Protein AF-A0A0S8EML8-F1 (afdb_monomer_lite)

Foldseek 3Di:
DPPVVVVVVVVVVVVVPPDVQLPQQAFLDDDLLQDLFLDDPQLQDLDDLPDPDLADDRVVNVVVVVVVVVVVVCVVVVHDDDDQADQADPDLNRHDPQLNVLLVCSSVVVLVVSLVSLVVVLPDDLVRHAQRSLRSSLSSNLLSCLLVLNLVSNLVSLQSCLVNYPRNLSSVLSVLLSVLSVPDPDHSVQCNPVVSSLVSSVVSLVVLVVLLQVLLVQLQVDQDPVSNVVSLRSNSSSLSNCCSSPVVVSVVCLQPRQQVSLQCLQVPHLVVLLVQLVVLLVVLQVCVVDDDDPVCLVVLQVSLLSNSQSLSSLSSSSNSSNSSVVSVSYPPDDSSVSNVSSSQSQADPVDSQWGAARADDDDDDDRPRCRIDGSVPHPDDRD

Sequence (383 aa):
MKRFQCVVAVLALLAGLPGIAAAQIDSHCLPPEMPMALFPSWVSTLPAVECREVSAPVLQDHIESRKVVVEDARATLGLPPLQEGTPDATRLSDMCKEPRQAIRLAESGKYAEAARAGEALLGLPRERYGDFTWDYLANATAWACIQTGNRTGAVQAHNAVTSRIQDTAVARYHGIAASTLHETTKSARQLKDYATYQGEIRKNIEDAVKNFTLNSALAQKARSAEARLRYLTAAYNNLRLVTAADPDTGKRLQRTTFREAADGLVGDIAPVLLDEAREARDRLVAVYPQMLPGRKFHQWNTDVRILWDKVQHVKRLCRMHDYLARVKLASPGNADARFREAHRLLFAPDDRNLVWQEMGHRPVHFKDYRRKVPYEQTLIRPM

Radius of gyration: 29.5 Å; chains: 1; bounding box: 103×56×73 Å

Structure (mmCIF, N/CA/C/O backbone):
data_AF-A0A0S8EML8-F1
#
_entry.id   AF-A0A0S8EML8-F1
#
loop_
_atom_site.group_PDB
_atom_site.id
_atom_site.type_symbol
_atom_site.label_atom_id
_atom_site.label_alt_id
_atom_site.label_comp_id
_atom_site.label_asym_id
_atom_site.label_entity_id
_atom_site.label_seq_id
_atom_site.pdbx_PDB_ins_code
_atom_site.Cartn_x
_atom_site.Cartn_y
_atom_site.Cartn_z
_atom_site.occupancy
_atom_site.B_iso_or_equiv
_atom_site.auth_seq_id
_atom_site.auth_comp_id
_atom_site.auth_asym_id
_atom_site.auth_atom_id
_atom_site.pdbx_PDB_model_num
ATOM 1 N N . MET A 1 1 ? -62.370 10.972 27.178 1.00 44.84 1 MET A N 1
ATOM 2 C CA . MET A 1 1 ? -61.529 10.143 26.278 1.00 44.84 1 MET A CA 1
ATOM 3 C C . MET A 1 1 ? -60.478 10.945 25.479 1.00 44.84 1 MET A C 1
ATOM 5 O O . MET A 1 1 ? -60.205 10.600 24.343 1.00 44.84 1 MET A O 1
ATOM 9 N N . LYS A 1 2 ? -59.829 11.983 26.043 1.00 42.81 2 LYS A N 1
ATOM 10 C CA . LYS A 1 2 ? -58.776 12.761 25.333 1.00 42.81 2 LYS A CA 1
ATOM 11 C C . LYS A 1 2 ? -57.413 12.819 26.049 1.00 42.81 2 LYS A C 1
ATOM 13 O O . LYS A 1 2 ? -56.491 13.439 25.546 1.00 42.81 2 LYS A O 1
ATOM 18 N N . ARG A 1 3 ? -57.258 12.160 27.207 1.00 43.00 3 ARG A N 1
ATOM 19 C CA . ARG A 1 3 ? -56.000 12.163 27.989 1.00 43.00 3 ARG A CA 1
ATOM 20 C C . ARG A 1 3 ? -55.129 10.910 27.814 1.00 43.00 3 ARG A C 1
ATOM 22 O O . ARG A 1 3 ? -53.966 10.942 28.184 1.00 43.00 3 ARG A O 1
ATOM 29 N N . PHE A 1 4 ? -55.650 9.849 27.193 1.00 38.75 4 PHE A N 1
ATOM 30 C CA . PHE A 1 4 ? -54.903 8.600 26.970 1.00 38.75 4 PHE A CA 1
ATOM 31 C C . PHE A 1 4 ? -54.169 8.531 25.620 1.00 38.75 4 PHE A C 1
ATOM 33 O O . PHE A 1 4 ? -53.268 7.717 25.466 1.00 38.75 4 PHE A O 1
ATOM 40 N N . GLN A 1 5 ? -54.480 9.411 24.661 1.00 41.94 5 GLN A N 1
ATOM 41 C CA . GLN A 1 5 ? -53.806 9.428 23.353 1.00 41.94 5 GLN A CA 1
ATOM 42 C C . GLN A 1 5 ? -52.476 10.206 23.357 1.00 41.94 5 GLN A C 1
ATOM 44 O O . GLN A 1 5 ? -51.592 9.886 22.569 1.00 41.94 5 GLN A O 1
ATOM 49 N N . CYS A 1 6 ? -52.271 11.152 24.284 1.00 39.47 6 CYS A N 1
ATOM 50 C CA . CYS A 1 6 ? -50.981 11.848 24.411 1.00 39.47 6 CYS A CA 1
ATOM 51 C C . CYS A 1 6 ? -49.879 10.976 25.030 1.00 39.47 6 CYS A C 1
ATOM 53 O O . CYS A 1 6 ? -48.718 11.146 24.683 1.00 39.47 6 CYS A O 1
ATOM 55 N N . VAL A 1 7 ? -50.213 10.020 25.904 1.00 45.50 7 VAL A N 1
ATOM 56 C CA . VAL A 1 7 ? -49.201 9.154 26.539 1.00 45.50 7 VAL A CA 1
ATOM 57 C C . VAL A 1 7 ? -48.705 8.075 25.569 1.00 45.50 7 VAL A C 1
ATOM 59 O O . VAL A 1 7 ? -47.517 7.771 25.540 1.00 45.50 7 VAL A O 1
ATOM 62 N N . VAL A 1 8 ? -49.580 7.565 24.695 1.00 46.09 8 VAL A N 1
ATOM 63 C CA . VAL A 1 8 ? -49.200 6.586 23.661 1.00 46.09 8 VAL A CA 1
ATOM 64 C C . VAL A 1 8 ? -48.409 7.245 22.524 1.00 46.09 8 VAL A C 1
ATOM 66 O O . VAL A 1 8 ? -47.461 6.648 22.025 1.00 46.09 8 VAL A O 1
ATOM 69 N N . ALA A 1 9 ? -48.704 8.502 22.171 1.00 41.56 9 ALA A N 1
ATOM 70 C CA . ALA A 1 9 ? -47.917 9.244 21.182 1.00 41.56 9 ALA A CA 1
ATOM 71 C C . ALA A 1 9 ? -46.510 9.626 21.692 1.00 41.56 9 ALA A C 1
ATOM 73 O O . ALA A 1 9 ? -45.561 9.621 20.914 1.00 41.56 9 ALA A O 1
ATOM 74 N N . VAL A 1 10 ? -46.343 9.886 22.996 1.00 43.50 10 VAL A N 1
ATOM 75 C CA . VAL A 1 10 ? -45.020 10.151 23.596 1.00 43.50 10 VAL A CA 1
ATOM 76 C C . VAL A 1 10 ? -44.208 8.861 23.775 1.00 43.50 10 VAL A C 1
ATOM 78 O O . VAL A 1 10 ? -42.999 8.873 23.567 1.00 43.50 10 VAL A O 1
ATOM 81 N N . LEU A 1 11 ? -44.849 7.722 24.058 1.00 40.16 11 LEU A N 1
ATOM 82 C CA . LEU A 1 11 ? -44.163 6.422 24.106 1.00 40.16 11 LEU A CA 1
ATOM 83 C C . LEU A 1 11 ? -43.818 5.874 22.708 1.00 40.16 11 LEU A C 1
ATOM 85 O O . LEU A 1 11 ? -42.782 5.233 22.552 1.00 40.16 11 LEU A O 1
ATOM 89 N N . ALA A 1 12 ? -44.603 6.193 21.675 1.00 39.78 12 ALA A N 1
ATOM 90 C CA . ALA A 1 12 ? -44.268 5.871 20.285 1.00 39.78 12 ALA A CA 1
ATOM 91 C C . ALA A 1 12 ? -43.162 6.778 19.707 1.00 39.78 12 ALA A C 1
ATOM 93 O O . ALA A 1 12 ? -42.378 6.320 18.880 1.00 39.78 12 ALA A O 1
ATOM 94 N N . LEU A 1 13 ? -43.017 8.022 20.191 1.00 38.16 13 LEU A N 1
ATOM 95 C CA . LEU A 1 13 ? -41.852 8.862 19.873 1.00 38.16 13 LEU A CA 1
ATOM 96 C C . LEU A 1 13 ? -40.571 8.427 20.607 1.00 38.16 13 LEU A C 1
ATOM 98 O O . LEU A 1 13 ? -39.477 8.714 20.130 1.00 38.16 13 LEU A O 1
ATOM 102 N N . LEU A 1 14 ? -40.681 7.694 21.719 1.00 37.53 14 LEU A N 1
ATOM 103 C CA . LEU A 1 14 ? -39.534 7.067 22.390 1.00 37.53 14 LEU A CA 1
ATOM 104 C C . LEU A 1 14 ? -39.127 5.725 21.756 1.00 37.53 14 LEU A C 1
ATOM 106 O O . LEU A 1 14 ? -37.982 5.315 21.911 1.00 37.53 14 LEU A O 1
ATOM 110 N N . ALA A 1 15 ? -40.014 5.081 20.989 1.00 36.25 15 ALA A N 1
ATOM 111 C CA . ALA A 1 15 ? -39.681 3.928 20.142 1.00 36.25 15 ALA A CA 1
ATOM 112 C C . ALA A 1 15 ? -39.066 4.329 18.780 1.00 36.25 15 ALA A C 1
ATOM 114 O O . ALA A 1 15 ? -38.540 3.478 18.070 1.00 36.25 15 ALA A O 1
ATOM 115 N N . GLY A 1 16 ? -39.127 5.622 18.434 1.00 32.34 16 GLY A N 1
ATOM 116 C CA . GLY A 1 16 ? -38.432 6.248 17.303 1.00 32.34 16 GLY A CA 1
ATOM 117 C C . GLY A 1 16 ? -37.173 7.026 17.700 1.00 32.34 16 GLY A C 1
ATOM 118 O O . GLY A 1 16 ? -36.560 7.668 16.847 1.00 32.34 16 GLY A O 1
ATOM 119 N N . LEU A 1 17 ? -36.758 6.970 18.973 1.00 33.09 17 LEU A N 1
ATOM 120 C CA . LEU A 1 17 ? -35.358 7.223 19.298 1.00 33.09 17 LEU A CA 1
ATOM 121 C C . LEU A 1 17 ? -34.546 6.171 18.546 1.00 33.09 17 LEU A C 1
ATOM 123 O O . LEU A 1 17 ? -34.972 5.013 18.544 1.00 33.09 17 LEU A O 1
ATOM 127 N N . PRO A 1 18 ? -33.412 6.523 17.914 1.00 40.25 18 PRO A N 1
ATOM 128 C CA . PRO A 1 18 ? -32.512 5.511 17.406 1.00 40.25 18 PRO A CA 1
ATOM 129 C C . PRO A 1 18 ? -32.254 4.584 18.584 1.00 40.25 18 PRO A C 1
ATOM 131 O O . PRO A 1 18 ? -31.652 4.986 19.586 1.00 40.25 18 PRO A O 1
ATOM 134 N N . GLY A 1 19 ? -32.787 3.361 18.491 1.00 33.91 19 GLY A N 1
ATOM 135 C CA . GLY A 1 19 ? -32.314 2.268 19.308 1.00 33.91 19 GLY A CA 1
ATOM 136 C C . GLY A 1 19 ? -30.807 2.392 19.265 1.00 33.91 19 GLY A C 1
ATOM 137 O O . GLY A 1 19 ? -30.258 2.677 18.197 1.00 33.91 19 GLY A O 1
ATOM 138 N N . ILE A 1 20 ? -30.188 2.330 20.439 1.00 40.72 20 ILE A N 1
ATOM 139 C CA . ILE A 1 20 ? -28.747 2.242 20.608 1.00 40.72 20 ILE A CA 1
ATOM 140 C C . ILE A 1 20 ? -28.335 1.086 19.701 1.00 40.72 20 ILE A C 1
ATOM 142 O O . ILE A 1 20 ? -28.392 -0.073 20.103 1.00 40.72 20 ILE A O 1
ATOM 146 N N . ALA A 1 21 ? -28.063 1.384 18.433 1.00 41.28 21 ALA A N 1
ATOM 147 C CA . ALA A 1 21 ? -27.496 0.455 17.502 1.00 41.28 21 ALA A CA 1
ATOM 148 C C . ALA A 1 21 ? -26.153 0.244 18.158 1.00 41.28 21 ALA A C 1
ATOM 150 O O . ALA A 1 21 ? -25.345 1.176 18.211 1.00 41.28 21 ALA A O 1
ATOM 151 N N . ALA A 1 22 ? -26.003 -0.897 18.832 1.00 49.44 22 ALA A N 1
ATOM 152 C CA . ALA A 1 22 ? -24.716 -1.303 19.338 1.00 49.44 22 ALA A CA 1
ATOM 153 C C . ALA A 1 22 ? -23.774 -1.080 18.163 1.00 49.44 22 ALA A C 1
ATOM 155 O O . ALA A 1 22 ? -24.028 -1.621 17.084 1.00 49.44 22 ALA A O 1
ATOM 156 N N . ALA A 1 23 ? -22.836 -0.138 18.318 1.00 56.19 23 ALA A N 1
ATOM 157 C CA . ALA A 1 23 ? -21.943 0.208 17.230 1.00 56.19 23 ALA A CA 1
ATOM 158 C C . ALA A 1 23 ? -21.381 -1.116 16.732 1.00 56.19 23 ALA A C 1
ATOM 160 O O . ALA A 1 23 ? -20.899 -1.907 17.547 1.00 56.19 23 ALA A O 1
ATOM 161 N N . GLN A 1 24 ? -21.570 -1.395 15.445 1.00 66.06 24 GLN A N 1
ATOM 162 C CA . GLN A 1 24 ? -21.027 -2.600 14.859 1.00 66.06 24 GLN A CA 1
ATOM 163 C C . GLN A 1 24 ? -19.516 -2.456 15.008 1.00 66.06 24 GLN A C 1
ATOM 165 O O . GLN A 1 24 ? -18.903 -1.560 14.429 1.00 66.06 24 GLN A O 1
ATOM 170 N N . ILE A 1 25 ? -18.954 -3.213 15.947 1.00 83.50 25 ILE A N 1
ATOM 171 C CA . ILE A 1 25 ? -17.517 -3.225 16.153 1.00 83.50 25 ILE A CA 1
ATOM 172 C C . ILE A 1 25 ? -16.983 -3.940 14.926 1.00 83.50 25 ILE A C 1
ATOM 174 O O . ILE A 1 25 ? -17.409 -5.059 14.652 1.00 83.50 25 ILE A O 1
ATOM 178 N N . ASP A 1 26 ? -16.077 -3.300 14.205 1.00 83.25 26 ASP A N 1
ATOM 179 C CA . ASP A 1 26 ? -15.458 -3.871 13.021 1.00 83.25 26 ASP A CA 1
ATOM 180 C C . ASP A 1 26 ? -13.969 -4.107 13.273 1.00 83.25 26 ASP A C 1
ATOM 182 O O . ASP A 1 26 ? -13.336 -3.468 14.119 1.00 83.25 26 ASP A O 1
ATOM 186 N N . SER A 1 27 ? -13.408 -5.049 12.519 1.00 88.44 27 SER A N 1
ATOM 187 C CA . SER A 1 27 ? -11.963 -5.193 12.407 1.00 88.44 27 SER A CA 1
ATOM 188 C C . SER A 1 27 ? -11.416 -4.138 11.443 1.00 88.44 27 SER A C 1
ATOM 190 O O . SER A 1 27 ? -11.953 -3.923 10.356 1.00 88.44 27 SER A O 1
ATOM 192 N N . HIS A 1 28 ? -10.317 -3.513 11.841 1.00 91.12 28 HIS A N 1
ATOM 193 C CA . HIS A 1 28 ? -9.523 -2.569 11.070 1.00 91.12 28 HIS A CA 1
ATOM 194 C C . HIS A 1 28 ? -8.359 -3.254 10.332 1.00 91.12 28 HIS A C 1
ATOM 196 O O . HIS A 1 28 ? -7.545 -2.578 9.693 1.00 91.12 28 HIS A O 1
ATOM 202 N N . CYS A 1 29 ? -8.264 -4.590 10.388 1.00 89.38 29 CYS A N 1
ATOM 203 C CA . CYS A 1 29 ? -7.312 -5.339 9.580 1.00 89.38 29 CYS A CA 1
ATOM 204 C C . CYS A 1 29 ? -7.486 -5.033 8.095 1.00 89.38 29 CYS A C 1
ATOM 206 O O . CYS A 1 29 ? -8.588 -5.024 7.542 1.00 89.38 29 CYS A O 1
ATOM 208 N N . LEU A 1 30 ? -6.355 -4.780 7.446 1.00 89.75 30 LEU A N 1
ATOM 209 C CA . LEU A 1 30 ? -6.343 -4.369 6.057 1.00 89.75 30 LEU A CA 1
ATOM 210 C C . LEU A 1 30 ? -6.695 -5.542 5.133 1.00 89.75 30 LEU A C 1
ATOM 212 O O . LEU A 1 30 ? -6.318 -6.686 5.404 1.00 89.75 30 LEU A O 1
ATOM 216 N N . PRO A 1 31 ? -7.407 -5.271 4.027 1.00 82.38 31 PRO A N 1
ATOM 217 C CA . PRO A 1 31 ? -7.779 -6.310 3.083 1.00 82.38 31 PRO A CA 1
ATOM 218 C C . PRO A 1 31 ? -6.539 -6.852 2.346 1.00 82.38 31 PRO A C 1
ATOM 220 O O . PRO A 1 31 ? -5.530 -6.145 2.243 1.00 82.38 31 PRO A O 1
ATOM 223 N N . PRO A 1 32 ? -6.600 -8.069 1.772 1.00 74.12 32 PRO A N 1
ATOM 224 C CA . PRO A 1 32 ? -5.471 -8.669 1.055 1.00 74.12 32 PRO A CA 1
ATOM 225 C C . PRO A 1 32 ? -4.929 -7.813 -0.097 1.00 74.12 32 PRO A C 1
ATOM 227 O O . PRO A 1 32 ? -3.741 -7.869 -0.407 1.00 74.12 32 PRO A O 1
ATOM 230 N N . GLU A 1 33 ? -5.773 -6.973 -0.703 1.00 80.75 33 GLU A N 1
ATOM 231 C CA . GLU A 1 33 ? -5.373 -6.022 -1.746 1.00 80.75 33 GLU A CA 1
ATOM 232 C C . GLU A 1 33 ? -4.511 -4.850 -1.233 1.00 80.75 33 GLU A C 1
ATOM 234 O O . GLU A 1 33 ? -4.048 -4.033 -2.026 1.00 80.75 33 GLU A O 1
ATOM 239 N N . MET A 1 34 ? -4.259 -4.757 0.077 1.00 88.19 34 MET A N 1
ATOM 240 C CA . MET A 1 34 ? -3.343 -3.791 0.688 1.00 88.19 34 MET A CA 1
ATOM 241 C C . MET A 1 34 ? -2.152 -4.497 1.357 1.00 88.19 34 MET A C 1
ATOM 243 O O . MET A 1 34 ? -2.058 -4.540 2.586 1.00 88.19 34 MET A O 1
ATOM 247 N N . PRO A 1 35 ? -1.199 -5.026 0.565 1.00 86.88 35 PRO A N 1
ATOM 248 C CA . PRO A 1 35 ? -0.056 -5.777 1.074 1.00 86.88 35 PRO A CA 1
ATOM 249 C C . PRO A 1 35 ? 0.825 -4.991 2.058 1.00 86.88 35 PRO A C 1
ATOM 251 O O . PRO A 1 35 ? 0.949 -3.763 1.989 1.00 86.88 35 PRO A O 1
ATOM 254 N N . MET A 1 36 ? 1.528 -5.739 2.920 1.00 88.38 36 MET A N 1
ATOM 255 C CA . MET A 1 36 ? 2.430 -5.198 3.946 1.00 88.38 36 MET A CA 1
ATOM 256 C C . MET A 1 36 ? 3.558 -4.312 3.409 1.00 88.38 36 MET A C 1
ATOM 258 O O . MET A 1 36 ? 3.943 -3.333 4.047 1.00 88.38 36 MET A O 1
ATOM 262 N N . ALA A 1 37 ? 4.069 -4.640 2.232 1.00 88.38 37 ALA A N 1
ATOM 263 C CA . ALA A 1 37 ? 5.005 -3.816 1.492 1.00 88.38 37 ALA A CA 1
ATOM 264 C C . ALA A 1 37 ? 4.363 -3.454 0.153 1.00 88.38 37 ALA A C 1
ATOM 266 O O . ALA A 1 37 ? 3.736 -4.310 -0.471 1.00 88.38 37 ALA A O 1
ATOM 267 N N . LEU A 1 38 ? 4.547 -2.207 -0.300 1.00 90.81 38 LEU A N 1
ATOM 268 C CA . LEU A 1 38 ? 4.022 -1.768 -1.598 1.00 90.81 38 LEU A CA 1
ATOM 269 C C . LEU A 1 38 ? 4.559 -2.643 -2.735 1.00 90.81 38 LEU A C 1
ATOM 271 O O . LEU A 1 38 ? 3.808 -3.035 -3.618 1.00 90.81 38 LEU A O 1
ATOM 275 N N . PHE A 1 39 ? 5.850 -2.972 -2.680 1.00 89.50 39 PHE A N 1
ATOM 276 C CA . PHE A 1 39 ? 6.505 -3.855 -3.634 1.00 89.50 39 PHE A CA 1
ATOM 277 C C . PHE A 1 39 ? 7.278 -4.935 -2.876 1.00 89.50 39 PHE A C 1
ATOM 279 O O . PHE A 1 39 ? 8.273 -4.625 -2.216 1.00 89.50 39 PHE A O 1
ATOM 286 N N . PRO A 1 40 ? 6.855 -6.204 -2.959 1.00 82.38 40 PRO A N 1
ATOM 287 C CA . PRO A 1 40 ? 7.695 -7.323 -2.561 1.00 82.38 40 PRO A CA 1
ATOM 288 C C . PRO A 1 40 ? 9.037 -7.294 -3.307 1.00 82.38 40 PRO A C 1
ATOM 290 O O . PRO A 1 40 ? 9.107 -6.845 -4.455 1.00 82.38 40 PRO A O 1
ATOM 293 N N . SER A 1 41 ? 10.102 -7.808 -2.682 1.00 78.88 41 SER A N 1
ATOM 294 C CA . SER A 1 41 ? 11.464 -7.750 -3.237 1.00 78.88 41 SER A CA 1
ATOM 295 C C . SER A 1 41 ? 11.527 -8.263 -4.680 1.00 78.88 41 SER A C 1
ATOM 297 O O . SER A 1 41 ? 12.037 -7.562 -5.545 1.00 78.88 41 SER A O 1
ATOM 299 N N . TRP A 1 42 ? 10.902 -9.407 -4.961 1.00 75.00 42 TRP A N 1
ATOM 300 C CA . TRP A 1 42 ? 10.853 -10.064 -6.273 1.00 75.00 42 TRP A CA 1
ATOM 301 C C . TRP A 1 42 ? 10.041 -9.318 -7.356 1.00 75.00 42 TRP A C 1
ATOM 303 O O . TRP A 1 42 ? 10.216 -9.594 -8.545 1.00 75.00 42 TRP A O 1
ATOM 313 N N . VAL A 1 43 ? 9.177 -8.366 -6.974 1.00 82.56 43 VAL A N 1
ATOM 314 C CA . VAL A 1 43 ? 8.503 -7.430 -7.903 1.00 82.56 43 VAL A CA 1
ATOM 315 C C . VAL A 1 43 ? 9.423 -6.256 -8.223 1.00 82.56 43 VAL A C 1
ATOM 317 O O . VAL A 1 43 ? 9.474 -5.773 -9.350 1.00 82.56 43 VAL A O 1
ATOM 320 N N . SER A 1 44 ? 10.145 -5.784 -7.206 1.00 78.19 44 SER A N 1
ATOM 321 C CA . SER A 1 44 ? 10.994 -4.597 -7.290 1.00 78.19 44 SER A CA 1
ATOM 322 C C . SER A 1 44 ? 12.394 -4.861 -7.843 1.00 78.19 44 SER A C 1
ATOM 324 O O . SER A 1 44 ? 13.099 -3.896 -8.135 1.00 78.19 44 SER A O 1
ATOM 326 N N . THR A 1 45 ? 12.825 -6.117 -7.973 1.00 78.69 45 THR A N 1
ATOM 327 C CA . THR A 1 45 ? 14.119 -6.470 -8.564 1.00 78.69 45 THR A CA 1
ATOM 328 C C . THR A 1 45 ? 14.123 -6.193 -10.062 1.00 78.69 45 THR A C 1
ATOM 330 O O . THR A 1 45 ? 13.110 -6.357 -10.749 1.00 78.69 45 THR A O 1
ATOM 333 N N . LEU A 1 46 ? 15.279 -5.771 -10.583 1.00 79.44 46 LEU A N 1
ATOM 334 C CA . LEU A 1 46 ? 15.471 -5.709 -12.028 1.00 79.44 46 LEU A CA 1
ATOM 335 C C . LEU A 1 46 ? 15.215 -7.108 -12.607 1.00 79.44 46 LEU A C 1
ATOM 337 O O . LEU A 1 46 ? 15.754 -8.085 -12.075 1.00 79.44 46 LEU A O 1
ATOM 341 N N . PRO A 1 47 ? 14.350 -7.232 -13.630 1.00 74.31 47 PRO A N 1
ATOM 342 C CA . PRO A 1 47 ? 14.119 -8.516 -14.260 1.00 74.31 47 PRO A CA 1
ATOM 343 C C . PRO A 1 47 ? 15.433 -9.078 -14.802 1.00 74.31 47 PRO A C 1
ATOM 345 O O . PRO A 1 47 ? 16.308 -8.332 -15.246 1.00 74.31 47 PRO A O 1
ATOM 348 N N . ALA A 1 48 ? 15.543 -10.409 -14.787 1.00 73.44 48 ALA A N 1
ATOM 349 C CA . ALA A 1 48 ? 16.572 -11.085 -15.559 1.00 73.44 48 ALA A CA 1
ATOM 350 C C . ALA A 1 48 ? 16.491 -10.613 -17.007 1.00 73.44 48 ALA A C 1
ATOM 352 O O . ALA A 1 48 ? 15.407 -10.279 -17.506 1.00 73.44 48 ALA A O 1
ATOM 353 N N . VAL A 1 49 ? 17.640 -10.598 -17.674 1.00 66.94 49 VAL A N 1
ATOM 354 C CA . VAL A 1 49 ? 17.736 -10.034 -19.007 1.00 66.94 49 VAL A CA 1
ATOM 355 C C . VAL A 1 49 ? 16.701 -10.698 -19.905 1.00 66.94 49 VAL A C 1
ATOM 357 O O . VAL A 1 49 ? 15.868 -9.982 -20.457 1.00 66.94 49 VAL A O 1
ATOM 360 N N . GLU A 1 50 ? 16.637 -12.032 -19.924 1.00 67.88 50 GLU A N 1
ATOM 361 C CA . GLU A 1 50 ? 15.686 -12.886 -20.655 1.00 67.88 50 GLU A CA 1
ATOM 362 C C . GLU A 1 50 ? 14.219 -12.833 -20.248 1.00 67.88 50 GLU A C 1
ATOM 364 O O . GLU A 1 50 ? 13.403 -13.502 -20.879 1.00 67.88 50 GLU A O 1
ATOM 369 N N . CYS A 1 51 ? 13.834 -12.000 -19.283 1.00 73.38 51 CYS A N 1
ATOM 370 C CA . CYS A 1 51 ? 12.439 -11.885 -18.890 1.00 73.38 51 CYS A CA 1
ATOM 371 C C . CYS A 1 51 ? 11.555 -11.474 -20.088 1.00 73.38 51 CYS A C 1
ATOM 373 O O . CYS A 1 51 ? 11.705 -10.385 -20.673 1.00 73.38 51 CYS A O 1
ATOM 375 N N . ARG A 1 52 ? 10.641 -12.388 -20.446 1.00 76.25 52 ARG A N 1
ATOM 376 C CA . ARG A 1 52 ? 9.571 -12.218 -21.446 1.00 76.25 52 ARG A CA 1
ATOM 377 C C . ARG A 1 52 ? 8.215 -11.926 -20.804 1.00 76.25 52 ARG A C 1
ATOM 379 O O . ARG A 1 52 ? 7.262 -11.619 -21.511 1.00 76.25 52 ARG A O 1
ATOM 386 N N . GLU A 1 53 ? 8.141 -12.013 -19.482 1.00 79.12 53 GLU A N 1
ATOM 387 C CA . GLU A 1 53 ? 6.907 -11.891 -18.720 1.00 79.12 53 GLU A CA 1
ATOM 388 C C . GLU A 1 53 ? 6.752 -10.477 -18.164 1.00 79.12 53 GLU A C 1
ATOM 390 O O . GLU A 1 53 ? 7.628 -9.953 -17.473 1.00 79.12 53 GLU A O 1
ATOM 395 N N . VAL A 1 54 ? 5.607 -9.861 -18.456 1.00 82.62 54 VAL A N 1
ATOM 396 C CA . VAL A 1 54 ? 5.228 -8.570 -17.870 1.00 82.62 54 VAL A CA 1
ATOM 397 C C . VAL A 1 54 ? 4.699 -8.721 -16.445 1.00 82.62 54 VAL A C 1
ATOM 399 O O . VAL A 1 54 ? 4.722 -7.760 -15.688 1.00 82.62 54 VAL A O 1
ATOM 402 N N . SER A 1 55 ? 4.246 -9.912 -16.059 1.00 76.88 55 SER A N 1
ATOM 403 C CA . SER A 1 55 ? 3.549 -10.117 -14.792 1.00 76.88 55 SER A CA 1
ATOM 404 C C . SER A 1 55 ? 4.450 -10.682 -13.705 1.00 76.88 55 SER A C 1
ATOM 406 O O . SER A 1 55 ? 5.450 -11.355 -13.952 1.00 76.88 55 SER A O 1
ATOM 408 N N . ALA A 1 56 ? 4.075 -10.387 -12.467 1.00 69.56 56 ALA A N 1
ATOM 409 C CA . ALA A 1 56 ? 4.729 -10.876 -11.267 1.00 69.56 56 ALA A CA 1
ATOM 410 C C . ALA A 1 56 ? 3.665 -11.635 -10.419 1.00 69.56 56 ALA A C 1
ATOM 412 O O . ALA A 1 56 ? 2.566 -11.099 -10.237 1.00 69.56 56 ALA A O 1
ATOM 413 N N . PRO A 1 57 ? 3.922 -12.874 -9.941 1.00 64.94 57 PRO A N 1
ATOM 414 C CA . PRO A 1 57 ? 2.921 -13.708 -9.244 1.00 64.94 57 PRO A CA 1
ATOM 415 C C . PRO A 1 57 ? 2.541 -13.158 -7.861 1.00 64.94 57 PRO A C 1
ATOM 417 O O . PRO A 1 57 ? 3.419 -12.971 -7.038 1.00 64.94 57 PRO A O 1
ATOM 420 N N . VAL A 1 58 ? 1.264 -12.932 -7.534 1.00 66.31 58 VAL A N 1
ATOM 421 C CA . VAL A 1 58 ? 0.903 -12.318 -6.236 1.00 66.31 58 VAL A CA 1
ATOM 422 C C . VAL A 1 58 ? 1.188 -13.305 -5.093 1.00 66.31 58 VAL A C 1
ATOM 424 O O . VAL A 1 58 ? 1.037 -14.510 -5.257 1.00 66.31 58 VAL A O 1
ATOM 427 N N . LEU A 1 59 ? 1.588 -12.814 -3.909 1.00 60.19 59 LEU A N 1
ATOM 428 C CA . LEU A 1 59 ? 1.912 -13.660 -2.743 1.00 60.19 59 LEU A CA 1
ATOM 429 C C . LEU A 1 59 ? 0.770 -14.633 -2.374 1.00 60.19 59 LEU A C 1
ATOM 431 O O . LEU A 1 59 ? 1.032 -15.746 -1.926 1.00 60.19 59 LEU A O 1
ATOM 435 N N . GLN A 1 60 ? -0.484 -14.231 -2.598 1.00 55.97 60 GLN A N 1
ATOM 436 C CA . GLN A 1 60 ? -1.674 -15.069 -2.424 1.00 55.97 60 GLN A CA 1
ATOM 437 C C . GLN A 1 60 ? -1.662 -16.313 -3.329 1.00 55.97 60 GLN A C 1
ATOM 439 O O . GLN A 1 60 ? -1.928 -17.400 -2.823 1.00 55.97 60 GLN A O 1
ATOM 444 N N . ASP A 1 61 ? -1.222 -16.196 -4.589 1.00 52.69 61 ASP A N 1
ATOM 445 C CA . ASP A 1 61 ? -1.088 -17.321 -5.534 1.00 52.69 61 ASP A CA 1
ATOM 446 C C . ASP A 1 61 ? -0.093 -18.385 -4.992 1.00 52.69 61 ASP A C 1
ATOM 448 O O . ASP A 1 61 ? -0.254 -19.597 -5.172 1.00 52.69 61 ASP A O 1
ATOM 452 N N . HIS A 1 62 ? 0.927 -17.946 -4.244 1.00 45.34 62 HIS A N 1
ATOM 453 C CA . HIS A 1 62 ? 1.894 -18.818 -3.561 1.00 45.34 62 HIS A CA 1
ATOM 454 C C . HIS A 1 62 ? 1.398 -19.411 -2.232 1.00 45.34 62 HIS A C 1
ATOM 456 O O . HIS A 1 62 ? 1.897 -20.453 -1.802 1.00 45.34 62 HIS A O 1
ATOM 462 N N . ILE A 1 63 ? 0.457 -18.755 -1.551 1.00 50.00 63 ILE A N 1
ATOM 463 C CA . ILE A 1 63 ? -0.101 -19.233 -0.278 1.00 50.00 63 ILE A CA 1
ATOM 464 C C . ILE A 1 63 ? -1.248 -20.211 -0.534 1.00 50.00 63 ILE A C 1
ATOM 466 O O . ILE A 1 63 ? -1.326 -21.228 0.150 1.00 50.00 63 ILE A O 1
ATOM 470 N N . GLU A 1 64 ? -2.106 -19.952 -1.521 1.00 48.97 64 GLU A N 1
ATOM 471 C CA . GLU A 1 64 ? -3.212 -20.845 -1.893 1.00 48.97 64 GLU A CA 1
ATOM 472 C C . GLU A 1 64 ? -2.698 -22.200 -2.382 1.00 48.97 64 GLU A C 1
ATOM 474 O O . GLU A 1 64 ? -3.151 -23.235 -1.895 1.00 48.97 64 GLU A O 1
ATOM 479 N N . SER A 1 65 ? -1.654 -22.212 -3.216 1.00 48.66 65 SER A N 1
ATOM 480 C CA . SER A 1 65 ? -0.976 -23.454 -3.617 1.00 48.66 65 SER A CA 1
ATOM 481 C C . SER A 1 65 ? -0.403 -24.242 -2.430 1.00 48.66 65 SER A C 1
ATOM 483 O O . SER A 1 65 ? -0.401 -25.468 -2.455 1.00 48.66 65 SER A O 1
ATOM 485 N N . ARG A 1 66 ? 0.031 -23.575 -1.351 1.00 43.59 66 ARG A N 1
ATOM 486 C CA . ARG A 1 66 ? 0.499 -24.238 -0.119 1.00 43.59 66 ARG A CA 1
ATOM 487 C C . ARG A 1 66 ? -0.635 -24.672 0.811 1.00 43.59 66 ARG A C 1
ATOM 489 O O . ARG A 1 66 ? -0.500 -25.705 1.456 1.00 43.59 66 ARG A O 1
ATOM 496 N N . LYS A 1 67 ? -1.736 -23.919 0.896 1.00 46.88 67 LYS A N 1
ATOM 497 C CA . LYS A 1 67 ? -2.910 -24.281 1.709 1.00 46.88 67 LYS A CA 1
ATOM 498 C C . LYS A 1 67 ? -3.590 -25.543 1.188 1.00 46.88 67 LYS A C 1
ATOM 500 O O . LYS A 1 67 ? -3.857 -26.428 1.992 1.00 46.88 67 LYS A O 1
ATOM 505 N N . VAL A 1 68 ? -3.762 -25.659 -0.131 1.00 51.22 68 VAL A N 1
ATOM 506 C CA . VAL A 1 68 ? -4.303 -26.872 -0.773 1.00 51.22 68 VAL A CA 1
ATOM 507 C C . VAL A 1 68 ? -3.447 -28.096 -0.419 1.00 51.22 68 VAL A C 1
ATOM 509 O O . VAL A 1 68 ? -3.972 -29.120 -0.002 1.00 51.22 68 VAL A O 1
ATOM 512 N N . VAL A 1 69 ? -2.117 -27.954 -0.436 1.00 51.97 69 VAL A N 1
ATOM 513 C CA . VAL A 1 69 ? -1.180 -29.029 -0.053 1.00 51.97 69 VAL A CA 1
ATOM 514 C C . VAL A 1 69 ? -1.282 -29.410 1.433 1.00 51.97 69 VAL A C 1
ATOM 516 O O . VAL A 1 69 ? -1.129 -30.579 1.781 1.00 51.97 69 VAL A O 1
ATOM 519 N N . VAL A 1 70 ? -1.542 -28.454 2.330 1.00 50.59 70 VAL A N 1
ATOM 520 C CA . VAL A 1 70 ? -1.676 -28.716 3.777 1.00 50.59 70 VAL A CA 1
ATOM 521 C C . VAL A 1 70 ? -3.022 -29.365 4.115 1.00 50.59 70 VAL A C 1
ATOM 523 O O . VAL A 1 70 ? -3.069 -30.249 4.972 1.00 50.59 70 VAL A O 1
ATOM 526 N N . GLU A 1 71 ? -4.106 -28.964 3.451 1.00 52.91 71 GLU A N 1
ATOM 527 C CA . GLU A 1 71 ? -5.429 -29.579 3.618 1.00 52.91 71 GLU A CA 1
ATOM 528 C C . GLU A 1 71 ? -5.452 -31.015 3.072 1.00 52.91 71 GLU A C 1
ATOM 530 O O . GLU A 1 71 ? -5.885 -31.925 3.786 1.00 52.91 71 GLU A O 1
ATOM 535 N N . ASP A 1 72 ? -4.858 -31.250 1.897 1.00 52.78 72 ASP A N 1
ATOM 536 C CA . ASP A 1 72 ? -4.703 -32.590 1.314 1.00 52.78 72 ASP A CA 1
ATOM 537 C C . ASP A 1 72 ? -3.816 -33.500 2.179 1.00 52.78 72 ASP A C 1
ATOM 539 O O . ASP A 1 72 ? -4.132 -34.675 2.394 1.00 52.78 72 ASP A O 1
ATOM 543 N N . ALA A 1 73 ? -2.732 -32.968 2.754 1.00 52.66 73 ALA A N 1
ATOM 544 C CA . ALA A 1 73 ? -1.876 -33.725 3.664 1.00 52.66 73 ALA A CA 1
ATOM 545 C C . ALA A 1 73 ? -2.602 -34.107 4.965 1.00 52.66 73 ALA A C 1
ATOM 547 O O . ALA A 1 73 ? -2.453 -35.232 5.437 1.00 52.66 73 ALA A O 1
ATOM 548 N N . ARG A 1 74 ? -3.428 -33.224 5.545 1.00 57.50 74 ARG A N 1
ATOM 549 C CA . ARG A 1 74 ? -4.217 -33.548 6.751 1.00 57.50 74 ARG A CA 1
ATOM 550 C C . ARG A 1 74 ? -5.266 -34.623 6.489 1.00 57.50 74 ARG A C 1
ATOM 552 O O . ARG A 1 74 ? -5.422 -35.512 7.327 1.00 57.50 74 ARG A O 1
ATOM 559 N N . ALA A 1 75 ? -5.950 -34.543 5.346 1.00 55.84 75 ALA A N 1
ATOM 560 C CA . ALA A 1 75 ? -6.929 -35.540 4.923 1.00 55.84 75 ALA A CA 1
ATOM 561 C C . ALA A 1 75 ? -6.264 -36.909 4.698 1.00 55.84 75 ALA A C 1
ATOM 563 O O . ALA A 1 75 ? -6.769 -37.930 5.159 1.00 55.84 75 ALA A O 1
ATOM 564 N N . THR A 1 76 ? -5.078 -36.915 4.083 1.00 62.72 76 THR A N 1
ATOM 565 C CA . THR A 1 76 ? -4.273 -38.126 3.849 1.00 62.72 76 THR A CA 1
ATOM 566 C C . THR A 1 76 ? -3.724 -38.732 5.148 1.00 62.72 76 THR A C 1
ATOM 568 O O . THR A 1 76 ? -3.592 -39.947 5.259 1.00 62.72 76 THR A O 1
ATOM 571 N N . LEU A 1 77 ? -3.432 -37.904 6.156 1.00 55.47 77 LEU A N 1
ATOM 572 C CA . LEU A 1 77 ? -2.892 -38.326 7.455 1.00 55.47 77 LEU A CA 1
ATOM 573 C C . LEU A 1 77 ? -3.969 -38.679 8.500 1.00 55.47 77 LEU A C 1
ATOM 575 O O . LEU A 1 77 ? -3.623 -38.955 9.648 1.00 55.47 77 LEU A O 1
ATOM 579 N N . GLY A 1 78 ? -5.260 -38.653 8.145 1.00 44.97 78 GLY A N 1
ATOM 580 C CA . GLY A 1 78 ? -6.356 -38.991 9.065 1.00 44.97 78 GLY A CA 1
ATOM 581 C C . GLY A 1 78 ? -6.446 -38.073 10.290 1.00 44.97 78 GLY A C 1
ATOM 582 O O . GLY A 1 78 ? -6.945 -38.480 11.340 1.00 44.97 78 GLY A O 1
ATOM 583 N N . LEU A 1 79 ? -5.929 -36.845 10.185 1.00 47.28 79 LEU A N 1
ATOM 584 C CA . LEU A 1 79 ? -5.932 -35.892 11.289 1.00 47.28 79 LEU A CA 1
ATOM 585 C C . LEU A 1 79 ? -7.343 -35.314 11.477 1.00 47.28 79 LEU A C 1
ATOM 587 O O . LEU A 1 79 ? -8.016 -35.022 10.486 1.00 47.28 79 LEU A O 1
ATOM 591 N N . PRO A 1 80 ? -7.801 -35.109 12.726 1.00 45.53 80 PRO A N 1
ATOM 592 C CA . PRO A 1 80 ? -9.14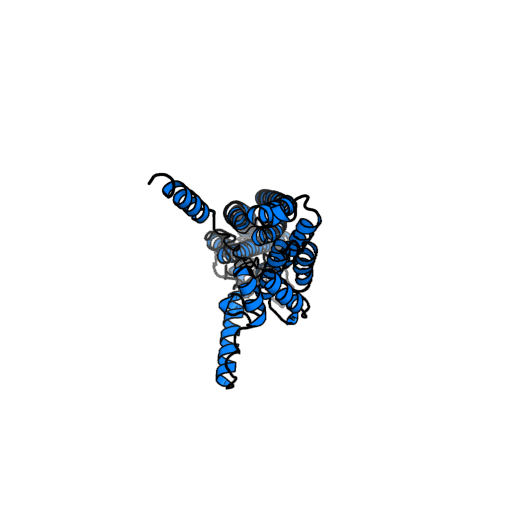8 -34.619 12.987 1.00 45.53 80 PRO A CA 1
ATOM 593 C C . PRO A 1 80 ? -9.393 -33.254 12.314 1.00 45.53 80 PRO A C 1
ATOM 595 O O . PRO A 1 80 ? -8.442 -32.475 12.125 1.00 45.53 80 PRO A O 1
ATOM 598 N N . PRO A 1 81 ? -10.656 -32.927 11.974 1.00 51.91 81 PRO A N 1
ATOM 599 C CA . PRO A 1 81 ? -11.016 -31.589 11.523 1.00 51.91 81 PRO A CA 1
ATOM 600 C C . PRO A 1 81 ? -10.585 -30.558 12.571 1.00 51.91 81 PRO A C 1
ATOM 602 O O . PRO A 1 81 ? -10.503 -30.867 13.763 1.00 51.91 81 PRO A O 1
ATOM 605 N N . LEU A 1 82 ? -10.283 -29.334 12.136 1.00 48.69 82 LEU A N 1
ATOM 606 C CA . LEU A 1 82 ? -9.993 -28.236 13.059 1.00 48.69 82 LEU A CA 1
ATOM 607 C C . LEU A 1 82 ? -11.139 -28.118 14.085 1.00 48.69 82 LEU A C 1
ATOM 609 O O . LEU A 1 82 ? -12.312 -28.152 13.712 1.00 48.69 82 LEU A O 1
ATOM 613 N N . GLN A 1 83 ? -10.787 -28.028 15.375 1.00 50.50 83 GLN A N 1
ATOM 614 C CA . GLN A 1 83 ? -11.721 -27.688 16.460 1.00 50.50 83 GLN A CA 1
ATOM 615 C C . GLN A 1 83 ? -12.485 -26.392 16.121 1.00 50.50 83 GLN A C 1
ATOM 617 O O . GLN A 1 83 ? -12.069 -25.659 15.229 1.00 50.50 83 GLN A O 1
ATOM 622 N N . GLU A 1 84 ? -13.599 -26.097 16.806 1.00 57.31 84 GLU A N 1
ATOM 623 C CA . GLU A 1 84 ? -14.411 -24.896 16.532 1.00 57.31 84 GLU A CA 1
ATOM 624 C C . GLU A 1 84 ? -13.572 -23.597 16.497 1.00 57.31 84 GLU A C 1
ATOM 626 O O . GLU A 1 84 ? -13.265 -23.000 17.531 1.00 57.31 84 GLU A O 1
ATOM 631 N N . GLY A 1 85 ? -13.268 -23.135 15.283 1.00 63.38 85 GLY A N 1
ATOM 632 C CA . GLY A 1 85 ? -12.517 -21.916 14.998 1.00 63.38 85 GLY A CA 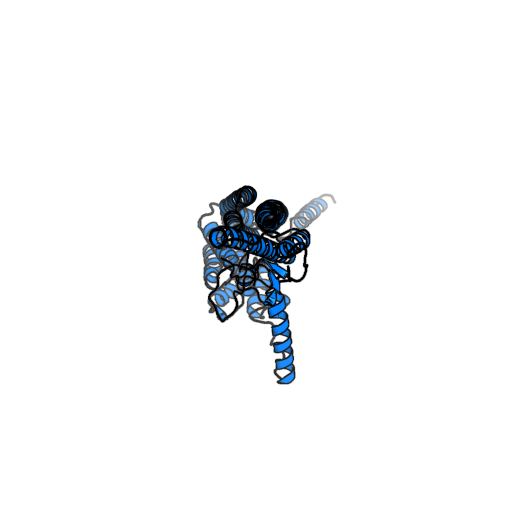1
ATOM 633 C C . GLY A 1 85 ? -10.993 -22.096 14.916 1.00 63.38 85 GLY A C 1
ATOM 634 O O . GLY A 1 85 ? -10.416 -23.078 15.375 1.00 63.38 85 GLY A O 1
ATOM 635 N N . THR A 1 86 ? -10.322 -21.123 14.304 1.00 76.94 86 THR A N 1
ATOM 636 C CA . THR A 1 86 ? -8.873 -21.111 14.075 1.00 76.94 86 THR A CA 1
ATOM 637 C C . THR A 1 86 ? -8.223 -19.886 14.728 1.00 76.94 86 THR A C 1
ATOM 639 O O . THR A 1 86 ? -8.777 -18.790 14.613 1.00 76.94 86 THR A O 1
ATOM 642 N N . PRO A 1 87 ? -7.031 -20.017 15.342 1.00 71.19 87 PRO A N 1
ATOM 643 C CA . PRO A 1 87 ? -6.260 -18.879 15.856 1.00 71.19 87 PRO A CA 1
ATOM 644 C C . PRO A 1 87 ? -5.980 -17.790 14.808 1.00 71.19 87 PRO A C 1
ATOM 646 O O . PRO A 1 87 ? -6.050 -16.601 15.122 1.00 71.19 87 PRO A O 1
ATOM 649 N N . ASP A 1 88 ? -5.755 -18.200 13.557 1.00 76.00 88 ASP A N 1
ATOM 650 C CA . ASP A 1 88 ? -5.425 -17.333 12.414 1.00 76.00 88 ASP A CA 1
ATOM 651 C C . ASP A 1 88 ? -6.661 -16.969 11.573 1.00 76.00 88 ASP A C 1
ATOM 653 O O . ASP A 1 88 ? -6.585 -16.797 10.353 1.00 76.00 88 ASP A O 1
ATOM 657 N N . ALA A 1 89 ? -7.830 -16.899 12.218 1.00 82.56 89 ALA A N 1
ATOM 658 C CA . ALA A 1 89 ? -9.076 -16.539 11.556 1.00 82.56 89 ALA A CA 1
ATOM 659 C C . ALA A 1 89 ? -8.951 -15.187 10.843 1.00 82.56 89 ALA A C 1
ATOM 661 O O . ALA A 1 89 ? -8.374 -14.245 11.374 1.00 82.56 89 ALA A O 1
ATOM 662 N N . THR A 1 90 ? -9.546 -15.083 9.655 1.00 80.75 90 THR A N 1
ATOM 663 C CA . THR A 1 90 ? -9.649 -13.825 8.884 1.00 80.75 90 THR A CA 1
ATOM 664 C C . THR A 1 90 ? -11.086 -13.301 8.820 1.00 80.75 90 THR A C 1
ATOM 666 O O . THR A 1 90 ? -11.365 -12.303 8.158 1.00 80.75 90 THR A O 1
ATOM 669 N N . ARG A 1 91 ? -12.017 -14.002 9.482 1.00 84.25 91 ARG A N 1
ATOM 670 C CA . ARG A 1 91 ? -13.446 -13.691 9.566 1.00 84.25 91 ARG A CA 1
ATOM 671 C C . ARG A 1 91 ? -13.970 -14.053 10.950 1.00 84.25 91 ARG A C 1
ATOM 673 O O . ARG A 1 91 ? -13.485 -14.989 11.582 1.00 84.25 91 ARG A O 1
ATOM 680 N N . LEU A 1 92 ? -15.010 -13.350 11.399 1.00 84.69 92 LEU A N 1
ATOM 681 C CA . LEU A 1 92 ? -15.611 -13.562 12.722 1.00 84.69 92 LEU A CA 1
ATOM 682 C C . LEU A 1 92 ? -16.209 -14.971 12.893 1.00 84.69 92 LEU A C 1
ATOM 684 O O . LEU A 1 92 ? -16.171 -15.528 13.991 1.00 84.69 92 LEU A O 1
ATOM 688 N N . SER A 1 93 ? -16.749 -15.560 11.819 1.00 83.94 93 SER A N 1
ATOM 689 C CA . SER A 1 93 ? -17.318 -16.919 11.824 1.00 83.94 93 SER A CA 1
ATOM 690 C C . SER A 1 93 ? -16.294 -17.983 12.204 1.00 83.94 93 SER A C 1
ATOM 692 O O . SER A 1 93 ? -16.638 -18.937 12.905 1.00 83.94 93 SER A O 1
ATOM 694 N N . ASP A 1 94 ? -15.048 -17.766 11.791 1.00 82.88 94 ASP A N 1
ATOM 695 C CA . ASP A 1 94 ? -13.964 -18.744 11.838 1.00 82.88 94 ASP A CA 1
ATOM 696 C C . ASP A 1 94 ? -13.116 -18.574 13.106 1.00 82.88 94 ASP A C 1
ATOM 698 O O . ASP A 1 94 ? -12.171 -19.320 13.331 1.00 82.88 94 ASP A O 1
ATOM 702 N N . MET A 1 95 ? -13.430 -17.582 13.940 1.00 86.12 95 MET A N 1
ATOM 703 C CA . MET A 1 95 ? -12.686 -17.260 15.153 1.00 86.12 95 MET A CA 1
ATOM 704 C C . MET A 1 95 ? -12.940 -18.283 16.265 1.00 86.12 95 MET A C 1
ATOM 706 O O . MET A 1 95 ? -14.061 -18.782 16.428 1.00 86.12 95 MET A O 1
ATOM 710 N N . CYS A 1 96 ? -11.909 -18.541 17.077 1.00 85.69 96 CYS A N 1
ATOM 711 C CA . CYS A 1 96 ? -12.029 -19.323 18.307 1.00 85.69 96 CYS A CA 1
ATOM 712 C C . CYS A 1 96 ? -13.177 -18.813 19.193 1.00 85.69 96 CYS A C 1
ATOM 714 O O . CYS A 1 96 ? -13.533 -17.628 19.196 1.00 85.69 96 CYS A O 1
ATOM 716 N N . LYS A 1 97 ? -13.763 -19.725 19.971 1.00 86.44 97 LYS A N 1
ATOM 717 C CA . LYS A 1 97 ? -14.972 -19.463 20.755 1.00 86.44 97 LYS A CA 1
ATOM 718 C C . LYS A 1 97 ? -14.818 -18.305 21.744 1.00 86.44 97 LYS A C 1
ATOM 720 O O . LYS A 1 97 ? -15.747 -17.508 21.848 1.00 86.44 97 LYS A O 1
ATOM 725 N N . GLU A 1 98 ? -13.691 -18.196 22.444 1.00 87.81 98 GLU A N 1
ATOM 726 C CA . GLU A 1 98 ? -13.504 -17.239 23.539 1.00 87.81 98 GLU A CA 1
ATOM 727 C C . GLU A 1 98 ? -13.409 -15.783 23.050 1.00 87.81 98 GLU A C 1
ATOM 729 O O . GLU A 1 98 ? -14.216 -14.969 23.511 1.00 87.81 98 GLU A O 1
ATOM 734 N N . PRO A 1 99 ? -12.540 -15.421 22.078 1.00 90.19 99 PRO A N 1
ATOM 735 C CA . PRO A 1 99 ? -12.540 -14.068 21.516 1.00 90.19 99 PRO A CA 1
ATOM 736 C C . PRO A 1 99 ? -13.885 -13.707 20.873 1.00 90.19 99 PRO A C 1
ATOM 738 O O . PRO A 1 99 ? -14.426 -12.626 21.110 1.00 90.19 99 PRO A O 1
ATOM 741 N N . ARG A 1 100 ? -14.495 -14.655 20.148 1.00 91.50 100 ARG A N 1
ATOM 742 C CA . ARG A 1 100 ? -15.817 -14.478 19.534 1.00 91.50 100 ARG A CA 1
ATOM 743 C C . ARG A 1 100 ? -16.908 -14.220 20.575 1.00 91.50 100 ARG A C 1
ATOM 745 O O . ARG A 1 100 ? -17.824 -13.442 20.323 1.00 91.50 100 ARG A O 1
ATOM 752 N N . GLN A 1 101 ? -16.833 -14.854 21.744 1.00 91.88 101 GLN A N 1
ATOM 753 C CA . GLN A 1 101 ? -17.766 -14.613 22.841 1.00 91.88 101 GLN A CA 1
ATOM 754 C C . GLN A 1 101 ? -17.604 -13.204 23.421 1.00 91.88 101 GLN A C 1
ATOM 756 O O . GLN A 1 101 ? -18.613 -12.535 23.630 1.00 91.88 101 GLN A O 1
ATOM 761 N N . ALA A 1 102 ? -16.372 -12.734 23.643 1.00 92.25 102 ALA A N 1
ATOM 762 C CA . ALA A 1 102 ? -16.125 -11.371 24.122 1.00 92.25 102 ALA A CA 1
ATOM 763 C C . ALA A 1 102 ? -16.683 -10.312 23.151 1.00 92.25 102 ALA A C 1
ATOM 765 O O . ALA A 1 102 ? -17.360 -9.378 23.581 1.00 92.25 102 ALA A O 1
ATOM 766 N N . ILE A 1 103 ? -16.488 -10.512 21.842 1.00 93.44 103 ILE A N 1
ATOM 767 C CA . ILE A 1 103 ? -17.028 -9.637 20.787 1.00 93.44 103 ILE A CA 1
ATOM 768 C C . ILE A 1 103 ? -18.562 -9.650 20.795 1.00 93.44 103 ILE A C 1
ATOM 770 O O . ILE A 1 103 ? -19.180 -8.594 20.899 1.00 93.44 103 ILE A O 1
ATOM 774 N N . ARG A 1 104 ? -19.192 -10.835 20.801 1.00 92.56 104 ARG A N 1
ATOM 775 C CA . ARG A 1 104 ? -20.662 -10.959 20.862 1.00 92.56 104 ARG A CA 1
ATOM 776 C C . ARG A 1 104 ? -21.259 -10.291 22.099 1.00 92.56 104 ARG A C 1
ATOM 778 O O . ARG A 1 104 ? -22.334 -9.702 22.023 1.00 92.56 104 ARG A O 1
ATOM 785 N N . LEU A 1 105 ? -20.587 -10.381 23.250 1.00 93.69 105 LEU A N 1
ATOM 786 C CA . LEU A 1 105 ? -21.019 -9.682 24.461 1.00 93.69 105 LEU A CA 1
ATOM 787 C C . LEU A 1 105 ? -21.022 -8.165 24.238 1.00 93.69 105 LEU A C 1
ATOM 789 O O . LEU A 1 105 ? -22.006 -7.514 24.591 1.00 93.69 105 LEU A O 1
ATOM 793 N N . ALA A 1 106 ? -19.980 -7.616 23.607 1.00 92.25 106 ALA A N 1
ATOM 794 C CA . ALA A 1 106 ? -19.903 -6.192 23.295 1.00 92.25 106 ALA A CA 1
ATOM 795 C C . ALA A 1 106 ? -21.003 -5.759 22.309 1.00 92.25 106 ALA A C 1
ATOM 797 O O . ALA A 1 106 ? -21.709 -4.791 22.580 1.00 92.25 106 ALA A O 1
ATOM 798 N N . GLU A 1 107 ? -21.215 -6.514 21.228 1.00 90.44 107 GLU A N 1
ATOM 799 C CA . GLU A 1 107 ? -22.278 -6.265 20.239 1.00 90.44 107 GLU A CA 1
ATOM 800 C C . GLU A 1 107 ? -23.686 -6.377 20.845 1.00 90.44 107 GLU A C 1
ATOM 802 O O . GLU A 1 107 ? -24.603 -5.667 20.449 1.00 90.44 107 GLU A O 1
ATOM 807 N N . SER A 1 108 ? -23.870 -7.233 21.854 1.00 90.19 108 SER A N 1
ATOM 808 C CA . SER A 1 108 ? -25.141 -7.359 22.583 1.00 90.19 108 SER A CA 1
ATOM 809 C C . SER A 1 108 ? -25.364 -6.283 23.658 1.00 90.19 108 SER A C 1
ATOM 811 O O . SER A 1 108 ? -26.355 -6.334 24.385 1.00 90.19 108 SER A O 1
ATOM 813 N N . GLY A 1 109 ? -24.438 -5.329 23.808 1.00 90.00 109 GLY A N 1
ATOM 814 C CA . GLY A 1 109 ? -24.516 -4.265 24.811 1.00 90.00 109 GLY A CA 1
ATOM 815 C C . GLY A 1 109 ? -24.123 -4.685 26.232 1.00 90.00 109 GLY A C 1
ATOM 816 O O . GLY A 1 109 ? -24.215 -3.884 27.165 1.00 90.00 109 GLY A O 1
ATOM 817 N N . LYS A 1 110 ? -23.638 -5.918 26.432 1.00 94.00 110 LYS A N 1
ATOM 818 C CA . LYS A 1 110 ? -23.150 -6.426 27.726 1.00 94.00 110 LYS A CA 1
ATOM 819 C C . LYS A 1 110 ? -21.719 -5.960 28.001 1.00 94.00 110 LYS A C 1
ATOM 821 O O . LYS A 1 110 ? -20.800 -6.754 28.200 1.00 94.00 110 LYS A O 1
ATOM 826 N N . TYR A 1 111 ? -21.523 -4.645 28.018 1.00 94.44 111 TYR A N 1
ATOM 827 C CA . TYR A 1 111 ? -20.199 -4.022 27.980 1.00 94.44 111 TYR A CA 1
ATOM 828 C C . TYR A 1 111 ? -19.294 -4.388 29.168 1.00 94.44 111 TYR A C 1
ATOM 830 O O . TYR A 1 111 ? -18.116 -4.662 28.979 1.00 94.44 111 TYR A O 1
ATOM 838 N N . ALA A 1 112 ? -19.815 -4.476 30.394 1.00 94.88 112 ALA A N 1
ATOM 839 C CA . ALA A 1 112 ? -18.988 -4.843 31.551 1.00 94.88 112 ALA A CA 1
ATOM 840 C C . ALA A 1 112 ? -18.490 -6.304 31.503 1.00 94.88 112 ALA A C 1
ATOM 842 O O . ALA A 1 112 ? -17.399 -6.617 31.978 1.00 94.88 112 ALA A O 1
ATOM 843 N N . GLU A 1 113 ? -19.285 -7.218 30.941 1.00 95.50 113 GLU A N 1
ATOM 844 C CA . GLU A 1 113 ? -18.880 -8.614 30.733 1.00 95.50 113 GLU A CA 1
ATOM 845 C C . GLU A 1 113 ? -17.873 -8.720 29.588 1.00 95.50 113 GLU A C 1
ATOM 847 O O . GLU A 1 113 ? -16.853 -9.390 29.734 1.00 95.50 113 GLU A O 1
ATOM 852 N N . ALA A 1 114 ? -18.128 -8.004 28.490 1.00 94.38 114 ALA A N 1
ATOM 853 C CA . ALA A 1 114 ? -17.240 -7.955 27.338 1.00 94.38 114 ALA A CA 1
ATOM 854 C C . ALA A 1 114 ? -15.853 -7.402 27.689 1.00 94.38 114 ALA A C 1
ATOM 856 O O . ALA A 1 114 ? -14.854 -8.011 27.322 1.00 94.38 114 ALA A O 1
ATOM 857 N N . ALA A 1 115 ? -15.790 -6.302 28.450 1.00 95.19 115 ALA A N 1
ATOM 858 C CA . ALA A 1 115 ? -14.535 -5.699 28.894 1.00 95.19 115 ALA A CA 1
ATOM 859 C C . ALA A 1 115 ? -13.691 -6.692 29.709 1.00 95.19 115 ALA A C 1
ATOM 861 O O . ALA A 1 115 ? -12.538 -6.938 29.372 1.00 95.19 115 ALA A O 1
ATOM 862 N N . ARG A 1 116 ? -14.288 -7.347 30.715 1.00 96.00 116 ARG A N 1
ATOM 863 C CA . ARG A 1 116 ? -13.582 -8.335 31.551 1.00 96.00 116 ARG A CA 1
ATOM 864 C C . ARG A 1 116 ? -13.106 -9.551 30.758 1.00 96.00 116 ARG A C 1
ATOM 866 O O . ARG A 1 116 ? -11.983 -10.007 30.952 1.00 96.00 116 ARG A O 1
ATOM 873 N N . ALA A 1 117 ? -13.957 -10.085 29.879 1.00 94.06 117 ALA A N 1
ATOM 874 C CA . ALA A 1 117 ? -13.596 -11.222 29.036 1.00 94.06 117 ALA A CA 1
ATOM 875 C C . ALA A 1 117 ? -12.461 -10.857 28.066 1.00 94.06 117 ALA A C 1
ATOM 877 O O . ALA A 1 117 ? -11.511 -11.619 27.908 1.00 94.06 117 ALA A O 1
ATOM 878 N N . GLY A 1 118 ? -12.544 -9.675 27.455 1.00 93.81 118 GLY A N 1
ATOM 879 C CA . GLY A 1 118 ? -11.544 -9.158 26.534 1.00 93.81 118 GLY A CA 1
ATOM 880 C C . GLY A 1 118 ? -10.194 -8.892 27.192 1.00 93.81 118 GLY A C 1
ATOM 881 O O . GLY A 1 118 ? -9.180 -9.379 26.702 1.00 93.81 118 GLY A O 1
ATOM 882 N N . GLU A 1 119 ? -10.167 -8.203 28.336 1.00 94.00 119 GLU A N 1
ATOM 883 C CA . GLU A 1 119 ? -8.939 -7.899 29.087 1.00 94.00 119 GLU A CA 1
ATOM 884 C C . GLU A 1 119 ? -8.133 -9.164 29.424 1.00 94.00 119 GLU A C 1
ATOM 886 O O . GLU A 1 119 ? -6.919 -9.198 29.214 1.00 94.00 119 GLU A O 1
ATOM 891 N N . ALA A 1 120 ? -8.803 -10.234 29.867 1.00 92.12 120 ALA A N 1
ATOM 892 C CA . ALA A 1 120 ? -8.149 -11.511 30.156 1.00 92.12 120 ALA A CA 1
ATOM 893 C C . ALA A 1 120 ? -7.486 -12.129 28.910 1.00 92.12 120 ALA A C 1
ATOM 895 O O . ALA A 1 120 ? -6.386 -12.678 28.989 1.00 92.12 120 ALA A O 1
ATOM 896 N N . LEU A 1 121 ? -8.133 -12.015 27.747 1.00 92.31 121 LEU A N 1
ATOM 897 C CA . LEU A 1 121 ? -7.626 -12.536 26.477 1.00 92.31 121 LEU A CA 1
ATOM 898 C C . LEU A 1 121 ? -6.505 -11.659 25.892 1.00 92.31 121 LEU A C 1
ATOM 900 O O . LEU A 1 121 ? -5.566 -12.189 25.301 1.00 92.31 121 LEU A O 1
ATOM 904 N N . LEU A 1 122 ? -6.560 -10.339 26.097 1.00 92.75 122 LEU A N 1
ATOM 905 C CA . LEU A 1 122 ? -5.522 -9.385 25.685 1.00 92.75 122 LEU A CA 1
ATOM 906 C C . LEU A 1 122 ? -4.196 -9.561 26.437 1.00 92.75 122 LEU A C 1
ATOM 908 O O . LEU A 1 122 ? -3.148 -9.149 25.939 1.00 92.75 122 LEU A O 1
ATOM 912 N N . GLY A 1 123 ? -4.214 -10.231 27.592 1.00 86.44 123 GLY A N 1
ATOM 913 C CA . GLY A 1 123 ? -3.011 -10.629 28.326 1.00 86.44 123 GLY A CA 1
ATOM 914 C C . GLY A 1 123 ? -2.229 -11.792 27.701 1.00 86.44 123 GLY A C 1
ATOM 915 O O . GLY A 1 123 ? -1.080 -12.017 28.077 1.00 86.44 123 GLY A O 1
ATOM 916 N N . LEU A 1 124 ? -2.804 -12.521 26.738 1.00 87.50 124 LEU A N 1
ATOM 917 C CA . LEU A 1 124 ? -2.186 -13.716 26.151 1.00 87.50 124 LEU A CA 1
ATOM 918 C C . LEU A 1 124 ? -0.977 -13.373 25.250 1.00 87.50 124 LEU A C 1
ATOM 920 O O . LEU A 1 124 ? -0.883 -12.244 24.750 1.00 87.50 124 LEU A O 1
ATOM 924 N N . PRO A 1 125 ? -0.027 -14.312 25.057 1.00 84.81 125 PRO A N 1
ATOM 925 C CA . PRO A 1 125 ? 1.163 -14.094 24.231 1.00 84.81 125 PRO A CA 1
ATOM 926 C C . PRO A 1 125 ? 0.810 -13.939 22.747 1.00 84.81 125 PRO A C 1
ATOM 928 O O . PRO A 1 125 ? -0.242 -14.393 22.300 1.00 84.81 125 PRO A O 1
ATOM 931 N N . ARG A 1 126 ? 1.696 -13.297 21.979 1.00 80.69 126 ARG A N 1
ATOM 932 C CA . ARG A 1 126 ? 1.459 -12.885 20.586 1.00 80.69 126 ARG A CA 1
ATOM 933 C C . ARG A 1 126 ? 1.031 -14.035 19.675 1.00 80.69 126 ARG A C 1
ATOM 935 O O . ARG A 1 126 ? 0.110 -13.864 18.885 1.00 80.69 126 ARG A O 1
ATOM 942 N N . GLU A 1 127 ? 1.669 -15.191 19.809 1.00 82.00 127 GLU A N 1
ATOM 943 C CA . GLU A 1 127 ? 1.485 -16.384 18.972 1.00 82.00 127 GLU A CA 1
ATOM 944 C C . GLU A 1 127 ? 0.094 -17.010 19.135 1.00 82.00 127 GLU A C 1
ATOM 946 O O . GLU A 1 127 ? -0.258 -17.953 18.430 1.00 82.00 127 GLU A O 1
ATOM 951 N N . ARG A 1 128 ? -0.698 -16.518 20.096 1.00 82.88 128 ARG A N 1
ATOM 952 C CA . ARG A 1 128 ? -2.003 -17.079 20.415 1.00 82.88 128 ARG A CA 1
ATOM 953 C C . ARG A 1 128 ? -3.042 -16.836 19.327 1.00 82.88 128 ARG A C 1
ATOM 955 O O . ARG A 1 128 ? -3.901 -17.697 19.157 1.00 82.88 128 ARG A O 1
ATOM 962 N N . TYR A 1 129 ? -2.994 -15.689 18.654 1.00 86.50 129 TYR A N 1
ATOM 963 C CA . TYR A 1 129 ? -3.979 -15.286 17.653 1.00 86.50 129 TYR A CA 1
ATOM 964 C C . TYR A 1 129 ? -3.311 -14.565 16.478 1.00 86.50 129 TYR A C 1
ATOM 966 O O . TYR A 1 129 ? -2.297 -13.891 16.658 1.00 86.50 129 TYR A O 1
ATOM 974 N N . GLY A 1 130 ? -3.916 -14.661 15.294 1.00 86.50 130 GLY A N 1
ATOM 975 C CA . GLY A 1 130 ? -3.562 -13.834 14.143 1.00 86.50 130 GLY A CA 1
ATOM 976 C C . GLY A 1 130 ? -4.061 -12.389 14.274 1.00 86.50 130 GLY A C 1
ATOM 977 O O . GLY A 1 130 ? -4.925 -12.082 15.101 1.00 86.50 130 GLY A O 1
ATOM 978 N N . ASP A 1 131 ? -3.537 -11.506 13.420 1.00 91.19 131 ASP A N 1
ATOM 979 C CA . ASP A 1 131 ? -3.781 -10.054 13.456 1.00 91.19 131 ASP A CA 1
ATOM 980 C C . ASP A 1 131 ? -5.270 -9.681 13.502 1.00 91.19 131 ASP A C 1
ATOM 982 O O . ASP A 1 131 ? -5.656 -8.855 14.323 1.00 91.19 131 ASP A O 1
ATOM 986 N N . PHE A 1 132 ? -6.113 -10.323 12.685 1.00 91.75 132 PHE A N 1
ATOM 987 C CA . PHE A 1 132 ? -7.560 -10.062 12.640 1.00 91.75 132 PHE A CA 1
ATOM 988 C C . PHE A 1 132 ? -8.241 -10.297 13.989 1.00 91.75 132 PHE A C 1
ATOM 990 O O . PHE A 1 132 ? -9.019 -9.468 14.456 1.00 91.75 132 PHE A O 1
ATOM 997 N N . THR A 1 133 ? -7.928 -11.415 14.643 1.00 91.94 133 THR A N 1
ATOM 998 C CA . THR A 1 133 ? -8.491 -11.734 15.956 1.00 91.94 133 THR A CA 1
ATOM 999 C C . THR A 1 133 ? -7.992 -10.753 17.015 1.00 91.94 133 THR A C 1
ATOM 1001 O O . THR A 1 133 ? -8.789 -10.313 17.842 1.00 91.94 133 THR A O 1
ATOM 1004 N N . TRP A 1 134 ? -6.707 -10.379 16.982 1.00 94.81 134 TRP A N 1
ATOM 1005 C CA . TRP A 1 134 ? -6.151 -9.389 17.908 1.00 94.81 134 TRP A CA 1
ATOM 1006 C C . TRP A 1 134 ? -6.810 -8.019 17.764 1.00 94.81 134 TRP A C 1
ATOM 1008 O O . TRP A 1 134 ? -7.269 -7.451 18.755 1.00 94.81 134 TRP A O 1
ATOM 1018 N N . ASP A 1 135 ? -6.872 -7.513 16.539 1.00 95.62 135 ASP A N 1
ATOM 1019 C CA . ASP A 1 135 ? -7.453 -6.217 16.213 1.00 95.62 135 ASP A CA 1
ATOM 1020 C C . ASP A 1 135 ? -8.937 -6.154 16.611 1.00 95.62 135 ASP A C 1
ATOM 1022 O O . ASP A 1 135 ? -9.337 -5.289 17.394 1.00 95.62 135 ASP A O 1
ATOM 1026 N N . TYR A 1 136 ? -9.751 -7.118 16.175 1.00 94.75 136 TYR A N 1
ATOM 1027 C CA . TYR A 1 136 ? -11.185 -7.123 16.472 1.00 94.75 136 TYR A CA 1
ATOM 1028 C C . TYR A 1 136 ? -11.451 -7.225 17.983 1.00 94.75 136 TYR A C 1
ATOM 1030 O O . TYR A 1 136 ? -12.239 -6.459 18.544 1.00 94.75 136 TYR A O 1
ATOM 1038 N N . LEU A 1 137 ? -10.744 -8.123 18.678 1.00 94.94 137 LEU A N 1
ATOM 1039 C CA . LEU A 1 137 ? -10.872 -8.273 20.125 1.00 94.94 137 LEU A CA 1
ATOM 1040 C C . LEU A 1 137 ? -10.509 -6.978 20.866 1.00 94.94 137 LEU A C 1
ATOM 1042 O O . LEU A 1 137 ? -11.222 -6.588 21.795 1.00 94.94 137 LEU A O 1
ATOM 1046 N N . ALA A 1 138 ? -9.435 -6.294 20.466 1.00 96.56 138 ALA A N 1
ATOM 1047 C CA . ALA A 1 138 ? -9.033 -5.037 21.089 1.00 96.56 138 ALA A CA 1
ATOM 1048 C C . ALA A 1 138 ? -10.055 -3.927 20.869 1.00 96.56 138 ALA A C 1
ATOM 1050 O O . ALA A 1 138 ? -10.412 -3.254 21.835 1.00 96.56 138 ALA A O 1
ATOM 1051 N N . ASN A 1 139 ? -10.573 -3.769 19.649 1.00 95.81 139 ASN A N 1
ATOM 1052 C CA . ASN A 1 139 ? -11.604 -2.770 19.364 1.00 95.81 139 ASN A CA 1
ATOM 1053 C C . ASN A 1 139 ? -12.897 -3.060 20.138 1.00 95.81 139 ASN A C 1
ATOM 1055 O O . ASN A 1 139 ? -13.481 -2.146 20.722 1.00 95.81 139 ASN A O 1
ATOM 1059 N N . ALA A 1 140 ? -13.302 -4.331 20.241 1.00 95.62 140 ALA A N 1
ATOM 1060 C CA . ALA A 1 140 ? -14.471 -4.727 21.027 1.00 95.62 140 ALA A CA 1
ATOM 1061 C C . ALA A 1 140 ? -14.294 -4.434 22.520 1.00 95.62 140 ALA A C 1
ATOM 1063 O O . ALA A 1 140 ? -15.183 -3.873 23.165 1.00 95.62 140 ALA A O 1
ATOM 1064 N N . THR A 1 141 ? -13.126 -4.777 23.062 1.00 97.12 141 THR A N 1
ATOM 1065 C CA . THR A 1 141 ? -12.787 -4.549 24.472 1.00 97.12 141 THR A CA 1
ATOM 1066 C C . THR A 1 141 ? -12.703 -3.054 24.772 1.00 97.12 141 THR A C 1
ATOM 1068 O O . THR A 1 141 ? -13.283 -2.584 25.750 1.00 97.12 141 THR A O 1
ATOM 1071 N N . ALA A 1 142 ? -12.046 -2.281 23.903 1.00 96.69 142 ALA A N 1
ATOM 1072 C CA . ALA A 1 142 ? -11.933 -0.837 24.047 1.00 96.69 142 ALA A CA 1
ATOM 1073 C C . ALA A 1 142 ? -13.302 -0.154 23.988 1.00 96.69 142 ALA A C 1
ATOM 1075 O O . ALA A 1 142 ? -13.611 0.671 24.850 1.00 96.69 142 ALA A O 1
ATOM 1076 N N . TRP A 1 143 ? -14.157 -0.544 23.039 1.00 95.88 143 TRP A N 1
ATOM 1077 C CA . TRP A 1 143 ? -15.519 -0.027 22.943 1.00 95.88 143 TRP A CA 1
ATOM 1078 C C . TRP A 1 143 ? -16.342 -0.335 24.196 1.00 95.88 143 TRP A C 1
ATOM 1080 O O . TRP A 1 143 ? -16.976 0.556 24.761 1.00 95.88 143 TRP A O 1
ATOM 1090 N N . ALA A 1 144 ? -16.271 -1.567 24.697 1.00 96.00 144 ALA A N 1
ATOM 1091 C CA . ALA A 1 144 ? -16.931 -1.961 25.935 1.00 96.00 144 ALA A CA 1
ATOM 1092 C C . ALA A 1 144 ? -16.447 -1.138 27.151 1.00 96.00 144 ALA A C 1
ATOM 1094 O O . ALA A 1 144 ? -17.248 -0.672 27.971 1.00 96.00 144 ALA A O 1
ATOM 1095 N N . CYS A 1 145 ? -15.144 -0.870 27.237 1.00 96.44 145 CYS A N 1
ATOM 1096 C CA . CYS A 1 145 ? -14.561 0.011 28.246 1.00 96.44 145 CYS A CA 1
ATOM 1097 C C . CYS A 1 145 ? -15.049 1.467 28.108 1.00 96.44 145 CYS A C 1
ATOM 1099 O O . CYS A 1 145 ? -15.454 2.076 29.100 1.00 96.44 145 CYS A O 1
ATOM 1101 N N . ILE A 1 146 ? -15.128 2.016 26.892 1.00 95.31 146 ILE A N 1
ATOM 1102 C CA . ILE A 1 146 ? -15.694 3.355 26.637 1.00 95.31 146 ILE A CA 1
ATOM 1103 C C . ILE A 1 146 ? -17.157 3.425 27.103 1.00 95.31 146 ILE A C 1
ATOM 1105 O O . ILE A 1 146 ? -17.550 4.360 27.807 1.00 95.31 146 ILE A O 1
ATOM 1109 N N . GLN A 1 147 ? -17.960 2.407 26.787 1.00 94.81 147 GLN A N 1
ATOM 1110 C CA . GLN A 1 147 ? -19.379 2.356 27.148 1.00 94.81 147 GLN A CA 1
ATOM 1111 C C . GLN A 1 147 ? -19.622 2.262 28.657 1.00 94.81 147 GLN A C 1
ATOM 1113 O O . GLN A 1 147 ? -20.606 2.809 29.167 1.00 94.81 147 GLN A O 1
ATOM 1118 N N . THR A 1 148 ? -18.703 1.652 29.401 1.00 93.38 148 THR A N 1
ATOM 1119 C CA . THR A 1 148 ? -18.734 1.636 30.873 1.00 93.38 148 THR A CA 1
ATOM 1120 C C . THR A 1 148 ? -18.111 2.885 31.507 1.00 93.38 148 THR A C 1
ATOM 1122 O O . THR A 1 148 ? -18.243 3.089 32.709 1.00 93.38 148 THR A O 1
ATOM 1125 N N . GLY A 1 149 ? -17.496 3.770 30.714 1.00 92.62 149 GLY A N 1
ATOM 1126 C CA . GLY A 1 149 ? -16.778 4.952 31.198 1.00 92.62 149 GLY A CA 1
ATOM 1127 C C . GLY A 1 149 ? -15.352 4.660 31.681 1.00 92.62 149 GLY A C 1
ATOM 1128 O O . GLY A 1 149 ? -14.677 5.573 32.155 1.00 92.62 149 GLY A O 1
ATOM 1129 N N . ASN A 1 150 ? -14.867 3.424 31.530 1.00 94.12 150 ASN A N 1
ATOM 1130 C CA . ASN A 1 150 ? -13.498 3.023 31.840 1.00 94.12 150 ASN A CA 1
ATOM 1131 C C . ASN A 1 150 ? -12.532 3.423 30.709 1.00 94.12 150 ASN A C 1
ATOM 1133 O O . ASN A 1 150 ? -12.075 2.603 29.914 1.00 94.12 150 ASN A O 1
ATOM 1137 N N . ARG A 1 151 ? -12.201 4.714 30.637 1.00 93.62 151 ARG A N 1
ATOM 1138 C CA . ARG A 1 151 ? -11.280 5.255 29.622 1.00 93.62 151 ARG A CA 1
ATOM 1139 C C . ARG A 1 151 ? -9.881 4.627 29.707 1.00 93.62 151 ARG A C 1
ATOM 1141 O O . ARG A 1 151 ? -9.292 4.322 28.674 1.00 93.62 151 ARG A O 1
ATOM 1148 N N . THR A 1 152 ? -9.377 4.372 30.915 1.00 95.06 152 THR A N 1
ATOM 1149 C CA . THR A 1 152 ? -8.070 3.729 31.134 1.00 95.06 152 THR A CA 1
ATOM 1150 C C . THR A 1 152 ? -8.030 2.311 30.569 1.00 95.06 152 THR A C 1
ATOM 1152 O O . THR A 1 152 ? -7.081 1.972 29.867 1.00 95.06 152 THR A O 1
ATOM 1155 N N . GLY A 1 153 ? -9.074 1.509 30.802 1.00 95.94 153 GLY A N 1
ATOM 1156 C CA . GLY A 1 153 ? -9.186 0.164 30.231 1.00 95.94 153 GLY A CA 1
ATOM 1157 C C . GLY A 1 153 ? -9.232 0.179 28.702 1.00 95.94 153 GLY A C 1
ATOM 1158 O O . GLY A 1 153 ? -8.610 -0.658 28.056 1.00 95.94 153 GLY A O 1
ATOM 1159 N N . ALA A 1 154 ? -9.882 1.181 28.099 1.00 96.25 154 ALA A N 1
ATOM 1160 C CA . ALA A 1 154 ? -9.896 1.328 26.644 1.00 96.25 154 ALA A CA 1
ATOM 1161 C C . ALA A 1 154 ? -8.499 1.635 26.073 1.00 96.25 154 ALA A C 1
ATOM 1163 O O . ALA A 1 154 ? -8.076 1.016 25.098 1.00 96.25 154 ALA A O 1
ATOM 1164 N N . VAL A 1 155 ? -7.748 2.534 26.720 1.00 97.31 155 VAL A N 1
ATOM 1165 C CA . VAL A 1 155 ? -6.348 2.825 26.363 1.00 97.31 155 VAL A CA 1
ATOM 1166 C C . VAL A 1 155 ? -5.476 1.573 26.498 1.00 97.31 155 VAL A C 1
ATOM 1168 O O . VAL A 1 155 ? -4.692 1.266 25.602 1.00 97.31 155 VAL A O 1
ATOM 1171 N N . GLN A 1 156 ? -5.627 0.823 27.593 1.00 97.06 156 GLN A N 1
ATOM 1172 C CA . GLN A 1 156 ? -4.889 -0.421 27.819 1.00 97.06 156 GLN A CA 1
ATOM 1173 C C . GLN A 1 156 ? -5.200 -1.478 26.755 1.00 97.06 156 GLN A C 1
ATOM 1175 O O . GLN A 1 156 ? -4.272 -2.126 26.274 1.00 97.06 156 GLN A O 1
ATOM 1180 N N . ALA A 1 157 ? -6.463 -1.609 26.340 1.00 96.62 157 ALA A N 1
ATOM 1181 C CA . ALA A 1 157 ? -6.865 -2.551 25.302 1.00 96.62 157 ALA A CA 1
ATOM 1182 C C . ALA A 1 157 ? -6.182 -2.259 23.955 1.00 96.62 157 ALA A C 1
ATOM 1184 O O . ALA A 1 157 ? -5.601 -3.163 23.354 1.00 96.62 157 ALA A O 1
ATOM 1185 N N . HIS A 1 158 ? -6.170 -0.995 23.513 1.00 97.31 158 HIS A N 1
ATOM 1186 C CA . HIS A 1 158 ? -5.448 -0.610 22.296 1.00 97.31 158 HIS A CA 1
ATOM 1187 C C . HIS A 1 158 ? -3.930 -0.792 22.444 1.00 97.31 158 HIS A C 1
ATOM 1189 O O . HIS A 1 158 ? -3.294 -1.366 21.562 1.00 97.31 158 HIS A O 1
ATOM 1195 N N . ASN A 1 159 ? -3.339 -0.373 23.568 1.00 96.81 159 ASN A N 1
ATOM 1196 C CA . ASN A 1 159 ? -1.898 -0.520 23.791 1.00 96.81 159 ASN A CA 1
ATOM 1197 C C . ASN A 1 159 ? -1.452 -1.986 23.798 1.00 96.81 159 ASN A C 1
ATOM 1199 O O . ASN A 1 159 ? -0.389 -2.298 23.258 1.00 96.81 159 ASN A O 1
ATOM 1203 N N . ALA A 1 160 ? -2.262 -2.890 24.358 1.00 94.00 160 ALA A N 1
ATOM 1204 C CA . ALA A 1 160 ? -1.930 -4.306 24.454 1.00 94.00 160 ALA A CA 1
ATOM 1205 C C . ALA A 1 160 ? -1.668 -4.934 23.077 1.00 94.00 160 ALA A C 1
ATOM 1207 O O . ALA A 1 160 ? -0.753 -5.744 22.937 1.00 94.00 160 ALA A O 1
ATOM 1208 N N . VAL A 1 161 ? -2.413 -4.552 22.040 1.00 93.31 161 VAL A N 1
ATOM 1209 C CA . VAL A 1 161 ? -2.269 -5.182 20.719 1.00 93.31 161 VAL A CA 1
ATOM 1210 C C . VAL A 1 161 ? -1.176 -4.587 19.840 1.00 93.31 161 VAL A C 1
ATOM 1212 O O . VAL A 1 161 ? -0.757 -5.243 18.888 1.00 93.31 161 VAL A O 1
ATOM 1215 N N . THR A 1 162 ? -0.634 -3.412 20.182 1.00 94.06 162 THR A N 1
ATOM 1216 C CA . THR A 1 162 ? 0.415 -2.754 19.377 1.00 94.06 162 THR A CA 1
ATOM 1217 C C . THR A 1 162 ? 1.666 -3.618 19.170 1.00 94.06 162 THR A C 1
ATOM 1219 O O . THR A 1 162 ? 2.279 -3.551 18.109 1.00 94.06 162 THR A O 1
ATOM 1222 N N . SER A 1 163 ? 2.032 -4.462 20.142 1.00 87.88 163 SER A N 1
ATOM 1223 C CA . SER A 1 163 ? 3.176 -5.388 20.056 1.00 87.88 163 SER A CA 1
ATOM 1224 C C . SER A 1 163 ? 2.815 -6.797 19.563 1.00 87.88 163 SER A C 1
ATOM 1226 O O . SER A 1 163 ? 3.707 -7.623 19.341 1.00 87.88 163 SER A O 1
ATOM 1228 N N . ARG A 1 164 ? 1.519 -7.086 19.399 1.00 89.56 164 ARG A N 1
ATOM 1229 C CA . ARG A 1 164 ? 0.991 -8.406 19.014 1.00 89.56 164 ARG A CA 1
ATOM 1230 C C . ARG A 1 164 ? 0.664 -8.482 17.525 1.00 89.56 164 ARG A C 1
ATOM 1232 O O . ARG A 1 164 ? 0.905 -9.515 16.911 1.00 89.56 164 ARG A O 1
ATOM 1239 N N . ILE A 1 165 ? 0.188 -7.382 16.951 1.00 91.62 165 ILE A N 1
ATOM 1240 C CA . ILE A 1 165 ? -0.159 -7.282 15.533 1.00 91.62 165 ILE A CA 1
ATOM 1241 C C . ILE A 1 165 ? 1.109 -7.166 14.678 1.00 91.62 165 ILE A C 1
ATOM 1243 O O . ILE A 1 165 ? 2.010 -6.377 14.971 1.00 91.62 165 ILE A O 1
ATOM 1247 N N . GLN A 1 166 ? 1.187 -7.960 13.611 1.00 90.25 166 GLN A N 1
ATOM 1248 C CA . GLN A 1 166 ? 2.286 -7.925 12.651 1.00 90.25 166 GLN A CA 1
ATOM 1249 C C . GLN A 1 166 ? 2.143 -6.778 11.644 1.00 90.25 166 GLN A C 1
ATOM 1251 O O . GLN A 1 166 ? 3.148 -6.169 11.260 1.00 90.25 166 GLN A O 1
ATOM 1256 N N . ASP A 1 167 ? 0.920 -6.469 11.215 1.00 92.31 167 ASP A N 1
ATOM 1257 C CA . ASP A 1 167 ? 0.646 -5.344 10.331 1.00 92.31 167 ASP A CA 1
ATOM 1258 C C . ASP A 1 167 ? 0.920 -4.000 11.028 1.00 92.31 167 ASP A C 1
ATOM 1260 O O . ASP A 1 167 ? 0.173 -3.519 11.884 1.00 92.31 167 ASP A O 1
ATOM 1264 N N . THR A 1 168 ? 2.002 -3.345 10.610 1.00 93.19 168 THR A N 1
ATOM 1265 C CA . THR A 1 168 ? 2.460 -2.087 11.206 1.00 93.19 168 THR A CA 1
ATOM 1266 C C . THR A 1 168 ? 1.471 -0.934 11.040 1.00 93.19 168 THR A C 1
ATOM 1268 O O . THR A 1 168 ? 1.484 -0.015 11.858 1.00 93.19 168 THR A O 1
ATOM 1271 N N . ALA A 1 169 ? 0.605 -0.942 10.022 1.00 95.56 169 ALA A N 1
ATOM 1272 C CA . ALA A 1 169 ? -0.401 0.103 9.849 1.00 95.56 169 ALA A CA 1
ATOM 1273 C C . ALA A 1 169 ? -1.542 -0.050 10.863 1.00 95.56 169 ALA A C 1
ATOM 1275 O O . ALA A 1 169 ? -1.956 0.942 11.464 1.00 95.56 169 ALA A O 1
ATOM 1276 N N . VAL A 1 170 ? -1.984 -1.285 11.103 1.00 95.88 170 VAL A N 1
ATOM 1277 C CA . VAL A 1 170 ? -3.011 -1.607 12.105 1.00 95.88 170 VAL A CA 1
ATOM 1278 C C . VAL A 1 170 ? -2.465 -1.358 13.516 1.00 95.88 170 VAL A C 1
ATOM 1280 O O . VAL A 1 170 ? -3.102 -0.679 14.319 1.00 95.88 170 VAL A O 1
ATOM 1283 N N . ALA A 1 171 ? -1.225 -1.772 13.802 1.00 95.62 171 ALA A N 1
ATOM 1284 C CA . ALA A 1 171 ? -0.564 -1.461 15.072 1.00 95.62 171 ALA A CA 1
ATOM 1285 C C . ALA A 1 171 ? -0.461 0.059 15.325 1.00 95.62 171 ALA A C 1
ATOM 1287 O O . ALA A 1 171 ? -0.737 0.531 16.430 1.00 95.62 171 ALA A O 1
ATOM 1288 N N . ARG A 1 172 ? -0.121 0.851 14.294 1.00 96.12 172 ARG A N 1
ATOM 1289 C CA . ARG A 1 172 ? -0.113 2.323 14.379 1.00 96.12 172 ARG A CA 1
ATOM 1290 C C . ARG A 1 172 ? -1.505 2.900 14.621 1.00 96.12 172 ARG A C 1
ATOM 1292 O O . ARG A 1 172 ? -1.610 3.851 15.391 1.00 96.12 172 ARG A O 1
ATOM 1299 N N . TYR A 1 173 ? -2.549 2.341 14.007 1.00 96.56 173 TYR A N 1
ATOM 1300 C CA . TYR A 1 173 ? -3.930 2.729 14.295 1.00 96.56 173 TYR A CA 1
ATOM 1301 C C . TYR A 1 173 ? -4.256 2.552 15.785 1.00 96.56 173 TYR A C 1
ATOM 1303 O O . TYR A 1 173 ? -4.707 3.509 16.408 1.00 96.56 173 TYR A O 1
ATOM 1311 N N . HIS A 1 174 ? -3.947 1.398 16.390 1.00 97.50 174 HIS A N 1
ATOM 1312 C CA . HIS A 1 174 ? -4.184 1.204 17.826 1.00 97.50 174 HIS A CA 1
ATOM 1313 C C . HIS A 1 174 ? -3.379 2.183 18.688 1.00 97.50 174 HIS A C 1
ATOM 1315 O O . HIS A 1 174 ? -3.921 2.722 19.650 1.00 97.50 174 HIS A O 1
ATOM 1321 N N . GLY A 1 175 ? -2.128 2.482 18.325 1.00 96.94 175 GLY A N 1
ATOM 1322 C CA . GLY A 1 175 ? -1.346 3.524 18.999 1.00 96.94 175 GLY A CA 1
ATOM 1323 C C . GLY A 1 175 ? -2.029 4.898 18.947 1.00 96.94 175 GLY A C 1
ATOM 1324 O O . GLY A 1 175 ? -2.168 5.560 19.972 1.00 96.94 175 GLY A O 1
ATOM 1325 N N . ILE A 1 176 ? -2.543 5.296 17.778 1.00 95.88 176 ILE A N 1
ATOM 1326 C CA . ILE A 1 176 ? -3.301 6.546 17.611 1.00 95.88 176 ILE A CA 1
ATOM 1327 C C . ILE A 1 176 ? -4.606 6.513 18.404 1.00 95.88 176 ILE A C 1
ATOM 1329 O O . ILE A 1 176 ? -4.962 7.512 19.026 1.00 95.88 176 ILE A O 1
ATOM 1333 N N . ALA A 1 177 ? -5.320 5.391 18.415 1.00 96.25 177 ALA A N 1
ATOM 1334 C CA . ALA A 1 177 ? -6.553 5.243 19.175 1.00 96.25 177 ALA A CA 1
ATOM 1335 C C . ALA A 1 177 ? -6.308 5.370 20.685 1.00 96.25 177 ALA A C 1
ATOM 1337 O O . ALA A 1 177 ? -7.048 6.080 21.367 1.00 96.25 177 ALA A O 1
ATOM 1338 N N . ALA A 1 178 ? -5.229 4.770 21.194 1.00 96.94 178 ALA A N 1
ATOM 1339 C CA . ALA A 1 178 ? -4.795 4.920 22.577 1.00 96.94 178 ALA A CA 1
ATOM 1340 C C . ALA A 1 178 ? -4.437 6.378 22.913 1.00 96.94 178 ALA A C 1
ATOM 1342 O O . ALA A 1 178 ? -4.958 6.909 23.894 1.00 96.94 178 ALA A O 1
ATOM 1343 N N . SER A 1 179 ? -3.625 7.051 22.088 1.00 95.88 179 SER A N 1
ATOM 1344 C CA . SER A 1 179 ? -3.290 8.475 22.266 1.00 95.88 179 SER A CA 1
ATOM 1345 C C . SER A 1 179 ? -4.523 9.375 22.185 1.00 95.88 179 SER A C 1
ATOM 1347 O O . SER A 1 179 ? -4.717 10.231 23.041 1.00 95.88 179 SER A O 1
ATOM 1349 N N . THR A 1 180 ? -5.430 9.121 21.238 1.00 94.88 180 THR A N 1
ATOM 1350 C CA . THR A 1 180 ? -6.706 9.844 21.099 1.00 94.88 180 THR A CA 1
ATOM 1351 C C . THR A 1 180 ? -7.519 9.742 22.380 1.00 94.88 180 THR A C 1
ATOM 1353 O O . THR A 1 180 ? -7.975 10.746 22.927 1.00 94.88 180 THR A O 1
ATOM 1356 N N . LEU A 1 181 ? -7.659 8.521 22.896 1.00 94.88 181 LEU A N 1
ATOM 1357 C CA . LEU A 1 181 ? -8.310 8.255 24.167 1.00 94.88 181 LEU A CA 1
ATOM 1358 C C . LEU A 1 181 ? -7.497 8.752 25.358 1.00 94.88 181 LEU A C 1
ATOM 1360 O O . LEU A 1 181 ? -8.046 8.803 26.441 1.00 94.88 181 LEU A O 1
ATOM 1364 N N . HIS A 1 182 ? -6.233 9.131 25.245 1.00 92.88 182 HIS A N 1
ATOM 1365 C CA . HIS A 1 182 ? -5.492 9.737 26.350 1.00 92.88 182 HIS A CA 1
ATOM 1366 C C . HIS A 1 182 ? -5.641 11.263 26.350 1.00 92.88 182 HIS A C 1
ATOM 1368 O O . HIS A 1 182 ? -5.935 11.851 27.386 1.00 92.88 182 HIS A O 1
ATOM 1374 N N . GLU A 1 183 ? -5.579 11.883 25.176 1.00 93.06 183 GLU A N 1
ATOM 1375 C CA . GLU A 1 183 ? -5.423 13.329 24.995 1.00 93.06 183 GLU A CA 1
ATOM 1376 C C . GLU A 1 183 ? -6.744 14.066 24.727 1.00 93.06 183 GLU A C 1
ATOM 1378 O O . GLU A 1 183 ? -6.825 15.278 24.922 1.00 93.06 183 GLU A O 1
ATOM 1383 N N . THR A 1 184 ? -7.807 13.365 24.306 1.00 92.50 184 THR A N 1
ATOM 1384 C CA . THR A 1 184 ? -9.069 14.031 23.952 1.00 92.50 184 THR A CA 1
ATOM 1385 C C . THR A 1 184 ? -9.691 14.780 25.134 1.00 92.50 184 THR A C 1
ATOM 1387 O O . THR A 1 184 ? -9.795 14.258 26.253 1.00 92.50 184 THR A O 1
ATOM 1390 N N . THR A 1 185 ? -10.180 15.991 24.853 1.00 92.44 185 THR A N 1
ATOM 1391 C CA . THR A 1 185 ? -10.949 16.838 25.778 1.00 92.44 185 THR A CA 1
ATOM 1392 C C . THR A 1 185 ? -12.429 16.455 25.842 1.00 92.44 185 THR A C 1
ATOM 1394 O O . THR A 1 185 ? -13.180 17.014 26.643 1.00 92.44 185 THR A O 1
ATOM 1397 N N . LYS A 1 186 ? -12.880 15.497 25.016 1.00 93.69 186 LYS A N 1
ATOM 1398 C CA . LYS A 1 186 ? -14.253 14.985 25.061 1.00 93.69 186 LYS A CA 1
ATOM 1399 C C . LYS A 1 186 ? -14.516 14.269 26.383 1.00 93.69 186 LYS A C 1
ATOM 1401 O O . LYS A 1 186 ? -13.710 13.473 26.867 1.00 93.69 186 LYS A O 1
ATOM 1406 N N . SER A 1 187 ? -15.688 14.531 26.955 1.00 91.75 187 SER A N 1
ATOM 1407 C CA . SER A 1 187 ? -16.139 13.837 28.161 1.00 91.75 187 SER A CA 1
ATOM 1408 C C . SER A 1 187 ? -16.402 12.356 27.880 1.00 91.75 187 SER A C 1
ATOM 1410 O O . SER A 1 187 ? -16.781 11.976 26.769 1.00 91.75 187 SER A O 1
ATOM 1412 N N . ALA A 1 188 ? -16.297 11.514 28.913 1.00 89.25 188 ALA A N 1
ATOM 1413 C CA . ALA A 1 188 ? -16.599 10.086 28.801 1.00 89.25 188 ALA A CA 1
ATOM 1414 C C . ALA A 1 188 ? -18.012 9.826 28.251 1.00 89.25 188 ALA A C 1
ATOM 1416 O O . ALA A 1 188 ? -18.210 8.887 27.494 1.00 89.25 188 ALA A O 1
ATOM 1417 N N . ARG A 1 189 ? -18.989 10.688 28.576 1.00 90.19 189 ARG A N 1
ATOM 1418 C CA . ARG A 1 189 ? -20.357 10.600 28.044 1.00 90.19 189 ARG A CA 1
ATOM 1419 C C . ARG A 1 189 ? -20.415 10.853 26.537 1.00 90.19 189 ARG A C 1
ATOM 1421 O O . ARG A 1 189 ? -21.164 10.167 25.855 1.00 90.19 189 ARG A O 1
ATOM 1428 N N . GLN A 1 190 ? -19.650 11.820 26.033 1.00 92.12 190 GLN A N 1
ATOM 1429 C CA . GLN A 1 190 ? -19.603 12.137 24.602 1.00 92.12 190 GLN A CA 1
ATOM 1430 C C . GLN A 1 190 ? -18.927 11.025 23.799 1.00 92.12 190 GLN A C 1
ATOM 1432 O O . GLN A 1 190 ? -19.386 10.706 22.714 1.00 92.12 190 GLN A O 1
ATOM 1437 N N . LEU A 1 191 ? -17.881 10.397 24.342 1.00 91.44 191 LEU A N 1
ATOM 1438 C CA . LEU A 1 191 ? -17.171 9.307 23.662 1.00 91.44 191 LEU A CA 1
ATOM 1439 C C . LEU A 1 191 ? -17.999 8.020 23.521 1.00 91.44 191 LEU A C 1
ATOM 1441 O O . LEU A 1 191 ? -17.651 7.172 22.707 1.00 91.44 191 LEU A O 1
ATOM 1445 N N . LYS A 1 192 ? -19.103 7.875 24.269 1.00 92.06 192 LYS A N 1
ATOM 1446 C CA . LYS A 1 192 ? -20.055 6.768 24.068 1.00 92.06 192 LYS A CA 1
ATOM 1447 C C . LYS A 1 192 ? -20.810 6.864 22.743 1.00 92.06 192 LYS A C 1
ATOM 1449 O O . LYS A 1 192 ? -21.386 5.867 22.319 1.00 92.06 192 LYS A O 1
ATOM 1454 N N . ASP A 1 193 ? -20.830 8.035 22.111 1.00 90.31 193 ASP A N 1
ATOM 1455 C CA . ASP A 1 193 ? -21.273 8.174 20.731 1.00 90.31 193 ASP A CA 1
ATOM 1456 C C . ASP A 1 193 ? -20.132 7.781 19.783 1.00 90.31 193 ASP A C 1
ATOM 1458 O O . ASP A 1 193 ? -19.065 8.403 19.767 1.00 90.31 193 ASP A O 1
ATOM 1462 N N . TYR A 1 194 ? -20.366 6.742 18.981 1.00 87.44 194 TYR A N 1
ATOM 1463 C CA . TYR A 1 194 ? -19.352 6.186 18.088 1.00 87.44 194 TYR A CA 1
ATOM 1464 C C . TYR A 1 194 ? -18.910 7.202 17.033 1.00 87.44 194 TYR A C 1
ATOM 1466 O O . TYR A 1 194 ? -17.724 7.282 16.718 1.00 87.44 194 TYR A O 1
ATOM 1474 N N . ALA A 1 195 ? -19.832 8.034 16.535 1.00 89.69 195 ALA A N 1
ATOM 1475 C CA . ALA A 1 195 ? -19.502 9.072 15.565 1.00 89.69 195 ALA A CA 1
ATOM 1476 C C . ALA A 1 195 ? -18.552 10.120 16.163 1.00 89.69 195 ALA A C 1
ATOM 1478 O O . ALA A 1 195 ? -17.594 10.532 15.507 1.00 89.69 195 ALA A O 1
ATOM 1479 N N . THR A 1 196 ? -18.770 10.505 17.423 1.00 92.31 196 THR A N 1
ATOM 1480 C CA . THR A 1 196 ? -17.862 11.386 18.162 1.00 92.31 196 THR A CA 1
ATOM 1481 C C . THR A 1 196 ? -16.490 10.745 18.363 1.00 92.31 196 THR A C 1
ATOM 1483 O O . THR A 1 196 ? -15.484 11.396 18.085 1.00 92.31 196 THR A O 1
ATOM 1486 N N . TYR A 1 197 ? -16.423 9.481 18.796 1.00 91.06 197 TYR A N 1
ATOM 1487 C CA . TYR A 1 197 ? -15.149 8.767 18.952 1.00 91.06 197 TYR A CA 1
ATOM 1488 C C . TYR A 1 197 ? -14.378 8.679 17.625 1.00 91.06 197 TYR A C 1
ATOM 1490 O O . TYR A 1 197 ? -13.223 9.098 17.555 1.00 91.06 197 TYR A O 1
ATOM 1498 N N . GLN A 1 198 ? -15.037 8.250 16.546 1.00 90.44 198 GLN A N 1
ATOM 1499 C CA . GLN A 1 198 ? -14.442 8.203 15.208 1.00 90.44 198 GLN A CA 1
ATOM 1500 C C . GLN A 1 198 ? -14.031 9.588 14.696 1.00 90.44 198 GLN A C 1
ATOM 1502 O O . GLN A 1 198 ? -13.012 9.730 14.024 1.00 90.44 198 GLN A O 1
ATOM 1507 N N . GLY A 1 199 ? -14.781 10.638 15.038 1.00 92.56 199 GLY A N 1
ATOM 1508 C CA . GLY A 1 199 ? -14.409 12.018 14.738 1.00 92.56 199 GLY A CA 1
ATOM 1509 C C . GLY A 1 199 ? -13.083 12.436 15.380 1.00 92.56 199 GLY A C 1
ATOM 1510 O O . GLY A 1 199 ? -12.295 13.132 14.744 1.00 92.56 199 GLY A O 1
ATOM 1511 N N . GLU A 1 200 ? -12.802 11.991 16.606 1.00 94.81 200 GLU A N 1
ATOM 1512 C CA . GLU A 1 200 ? -11.521 12.253 17.274 1.00 94.81 200 GLU A CA 1
ATOM 1513 C C . GLU A 1 200 ? -10.376 11.433 16.657 1.00 94.81 200 GLU A C 1
ATOM 1515 O O . GLU A 1 200 ? -9.293 11.975 16.441 1.00 94.81 200 GLU A O 1
ATOM 1520 N N . ILE A 1 201 ? -10.622 10.173 16.273 1.00 93.81 201 ILE A N 1
ATOM 1521 C CA . ILE A 1 201 ? -9.643 9.360 15.527 1.00 93.81 201 ILE A CA 1
ATOM 1522 C C . ILE A 1 201 ? -9.275 10.035 14.199 1.00 93.81 201 ILE A C 1
ATOM 1524 O O . ILE A 1 201 ? -8.094 10.168 13.881 1.00 93.81 201 ILE A O 1
ATOM 1528 N N . ARG A 1 202 ? -10.273 10.522 13.446 1.00 93.56 202 ARG A N 1
ATOM 1529 C CA . ARG A 1 202 ? -10.062 11.215 12.163 1.00 93.56 202 ARG A CA 1
ATOM 1530 C C . ARG A 1 202 ? -9.173 12.451 12.294 1.00 93.56 202 ARG A C 1
ATOM 1532 O O . ARG A 1 202 ? -8.316 12.659 11.440 1.00 93.56 202 ARG A O 1
ATOM 1539 N N . LYS A 1 203 ? -9.329 13.232 13.366 1.00 94.12 203 LYS A N 1
ATOM 1540 C CA . LYS A 1 203 ? -8.455 14.386 13.644 1.00 94.12 203 LYS A CA 1
ATOM 1541 C C . LYS A 1 203 ? -7.002 13.958 13.833 1.00 94.12 203 LYS A C 1
ATOM 1543 O O . LYS A 1 203 ? -6.100 14.554 13.257 1.00 94.12 203 LYS A O 1
ATOM 1548 N N . ASN A 1 204 ? -6.774 12.875 14.574 1.00 93.38 204 ASN A N 1
ATOM 1549 C CA . ASN A 1 204 ? -5.424 12.391 14.866 1.00 93.38 204 ASN A CA 1
ATOM 1550 C C . ASN A 1 204 ? -4.745 11.655 13.695 1.00 93.38 204 ASN A C 1
ATOM 1552 O O . ASN A 1 204 ? -3.558 11.344 13.775 1.00 93.38 204 ASN A O 1
ATOM 1556 N N . ILE A 1 205 ? -5.450 11.421 12.580 1.00 95.31 205 ILE A N 1
ATOM 1557 C CA . ILE A 1 205 ? -4.853 10.946 11.318 1.00 95.31 205 ILE A CA 1
ATOM 1558 C C . ILE A 1 205 ? -4.736 12.046 10.251 1.00 95.31 205 ILE A C 1
ATOM 1560 O O . ILE A 1 205 ? -4.283 11.758 9.141 1.00 95.31 205 ILE A O 1
ATOM 1564 N N . GLU A 1 206 ? -5.100 13.301 10.545 1.00 94.38 206 GLU A N 1
ATOM 1565 C CA . GLU A 1 206 ? -5.036 14.406 9.573 1.00 94.38 206 GLU A CA 1
ATOM 1566 C C . GLU A 1 206 ? -3.640 14.574 8.970 1.00 94.38 206 GLU A C 1
ATOM 1568 O O . GLU A 1 206 ? -3.500 14.774 7.763 1.00 94.38 206 GLU A O 1
ATOM 1573 N N . ASP A 1 207 ? -2.593 14.433 9.779 1.00 94.56 207 ASP A N 1
ATOM 1574 C CA . ASP A 1 207 ? -1.218 14.534 9.294 1.00 94.56 207 ASP A CA 1
ATOM 1575 C C . ASP A 1 207 ? -0.835 13.356 8.394 1.00 94.56 207 ASP A C 1
ATOM 1577 O O . ASP A 1 207 ? -0.099 13.539 7.424 1.00 94.56 207 ASP A O 1
ATOM 1581 N N . ALA A 1 208 ? -1.386 12.159 8.626 1.00 95.19 208 ALA A N 1
ATOM 1582 C CA . ALA A 1 208 ? -1.225 11.038 7.703 1.00 95.19 208 ALA A CA 1
ATOM 1583 C C . ALA A 1 208 ? -1.909 11.330 6.355 1.00 95.19 208 ALA A C 1
ATOM 1585 O O . ALA A 1 208 ? -1.327 11.061 5.304 1.00 95.19 208 ALA A O 1
ATOM 1586 N N . VAL A 1 209 ? -3.093 11.953 6.362 1.00 96.12 209 VAL A N 1
ATOM 1587 C CA . VAL A 1 209 ? -3.799 12.382 5.140 1.00 96.12 209 VAL A CA 1
ATOM 1588 C C . VAL A 1 209 ? -3.025 13.482 4.398 1.00 96.12 209 VAL A C 1
ATOM 1590 O O . VAL A 1 209 ? -2.860 13.406 3.175 1.00 96.12 209 VAL A O 1
ATOM 1593 N N . LYS A 1 210 ? -2.487 14.480 5.111 1.00 96.44 210 LYS A N 1
ATOM 1594 C CA . LYS A 1 210 ? -1.632 15.531 4.528 1.00 96.44 210 LYS A CA 1
ATOM 1595 C C . LYS A 1 210 ? -0.367 14.934 3.915 1.00 96.44 210 LYS A C 1
ATOM 1597 O O . LYS A 1 210 ? -0.052 15.223 2.762 1.00 96.44 210 LYS A O 1
ATOM 1602 N N . ASN A 1 211 ? 0.318 14.050 4.641 1.00 96.94 211 ASN A N 1
ATOM 1603 C CA . ASN A 1 211 ? 1.526 13.381 4.164 1.00 96.94 211 ASN A CA 1
ATOM 1604 C C . ASN A 1 211 ? 1.246 12.458 2.974 1.00 96.94 211 ASN A C 1
ATOM 1606 O O . ASN A 1 211 ? 2.044 12.425 2.037 1.00 96.94 211 ASN A O 1
ATOM 1610 N N . PHE A 1 212 ? 0.115 11.748 2.962 1.00 97.31 212 PHE A N 1
ATOM 1611 C CA . PHE A 1 212 ? -0.345 10.996 1.793 1.00 97.31 212 PHE A CA 1
ATOM 1612 C C . PHE A 1 212 ? -0.491 11.910 0.572 1.00 97.31 212 PHE A C 1
ATOM 1614 O O . PHE A 1 212 ? 0.050 11.614 -0.496 1.00 97.31 212 PHE A O 1
ATOM 1621 N N . THR A 1 213 ? -1.193 13.032 0.740 1.00 95.69 213 THR A N 1
ATOM 1622 C CA . THR A 1 213 ? -1.496 13.974 -0.346 1.00 95.69 213 THR A CA 1
ATOM 1623 C C . THR A 1 213 ? -0.216 14.598 -0.895 1.00 95.69 213 THR A C 1
ATOM 1625 O O . THR A 1 213 ? 0.005 14.599 -2.106 1.00 95.69 213 THR A O 1
ATOM 1628 N N . LEU A 1 214 ? 0.674 15.048 -0.005 1.00 97.12 214 LEU A N 1
ATOM 1629 C CA . LEU A 1 214 ? 1.977 15.601 -0.361 1.00 97.12 214 LEU A CA 1
ATOM 1630 C C . LEU A 1 214 ? 2.824 14.592 -1.142 1.00 97.12 214 LEU A C 1
ATOM 1632 O O . LEU A 1 214 ? 3.313 14.909 -2.223 1.00 97.12 214 LEU A O 1
ATOM 1636 N N . ASN A 1 215 ? 2.989 13.373 -0.622 1.00 97.88 215 ASN A N 1
ATOM 1637 C CA . ASN A 1 215 ? 3.818 12.362 -1.278 1.00 97.88 215 ASN A CA 1
ATOM 1638 C C . ASN A 1 215 ? 3.218 11.903 -2.611 1.00 97.88 215 ASN A C 1
ATOM 1640 O O . ASN A 1 215 ? 3.961 11.700 -3.564 1.00 97.88 215 ASN A O 1
ATOM 1644 N N . SER A 1 216 ? 1.892 11.812 -2.725 1.00 95.75 216 SER A N 1
ATOM 1645 C CA . SER A 1 216 ? 1.245 11.489 -4.003 1.00 95.75 216 SER A CA 1
ATOM 1646 C C . SER A 1 216 ? 1.480 12.588 -5.045 1.00 95.75 216 SER A C 1
ATOM 1648 O O . SER A 1 216 ? 1.853 12.294 -6.180 1.00 95.75 216 SER A O 1
ATOM 1650 N N . ALA A 1 217 ? 1.378 13.862 -4.652 1.00 95.25 217 ALA A N 1
ATOM 1651 C CA . ALA A 1 217 ? 1.687 14.988 -5.534 1.00 95.25 217 ALA A CA 1
ATOM 1652 C C . ALA A 1 217 ? 3.177 15.038 -5.927 1.00 95.25 217 ALA A C 1
ATOM 1654 O O . ALA A 1 217 ? 3.515 15.351 -7.070 1.00 95.25 217 ALA A O 1
ATOM 1655 N N . LEU A 1 218 ? 4.087 14.711 -5.002 1.00 96.62 218 LEU A N 1
ATOM 1656 C CA . LEU A 1 218 ? 5.519 14.600 -5.298 1.00 96.62 218 LEU A CA 1
ATOM 1657 C C . LEU A 1 218 ? 5.813 13.428 -6.242 1.00 96.62 218 LEU A C 1
ATOM 1659 O O . LEU A 1 218 ? 6.633 13.578 -7.145 1.00 96.62 218 LEU A O 1
ATOM 1663 N N . ALA A 1 219 ? 5.122 12.295 -6.090 1.00 95.44 219 ALA A N 1
ATOM 1664 C CA . ALA A 1 219 ? 5.232 11.164 -7.005 1.00 95.44 219 ALA A CA 1
ATOM 1665 C C . ALA A 1 219 ? 4.830 11.565 -8.433 1.00 95.44 219 ALA A C 1
ATOM 1667 O O . ALA A 1 219 ? 5.600 11.324 -9.361 1.00 95.44 219 ALA A O 1
ATOM 1668 N N . GLN A 1 220 ? 3.700 12.260 -8.601 1.00 92.75 220 GLN A N 1
ATOM 1669 C CA . GLN A 1 220 ? 3.236 12.761 -9.904 1.00 92.75 220 GLN A CA 1
ATOM 1670 C C . GLN A 1 220 ? 4.213 13.756 -10.555 1.00 92.75 220 GLN A C 1
ATOM 1672 O O . GLN A 1 220 ? 4.345 13.791 -11.774 1.00 92.75 220 GLN A O 1
ATOM 1677 N N . LYS A 1 221 ? 4.944 14.550 -9.764 1.00 93.19 221 LYS A N 1
ATOM 1678 C CA . LYS A 1 221 ? 5.927 15.526 -10.278 1.00 93.19 221 LYS A CA 1
ATOM 1679 C C . LYS A 1 221 ? 7.332 14.952 -10.472 1.00 93.19 221 LYS A C 1
ATOM 1681 O O . LYS A 1 221 ? 8.175 15.599 -11.095 1.00 93.19 221 LYS A O 1
ATOM 1686 N N . ALA A 1 222 ? 7.613 13.775 -9.915 1.00 93.88 222 ALA A N 1
ATOM 1687 C CA . ALA A 1 222 ? 8.928 13.157 -9.998 1.00 93.88 222 ALA A CA 1
ATOM 1688 C C . ALA A 1 222 ? 9.282 12.817 -11.451 1.00 93.88 222 ALA A C 1
ATOM 1690 O O . ALA A 1 222 ? 8.467 12.235 -12.164 1.00 93.88 222 ALA A O 1
ATOM 1691 N N . ARG A 1 223 ? 10.508 13.171 -11.858 1.00 89.12 223 ARG A N 1
ATOM 1692 C CA . ARG A 1 223 ? 11.044 12.938 -13.212 1.00 89.12 223 ARG A CA 1
ATOM 1693 C C . ARG A 1 223 ? 11.905 11.681 -13.327 1.00 89.12 223 ARG A C 1
ATOM 1695 O O . ARG A 1 223 ? 12.220 11.276 -14.435 1.00 89.12 223 ARG A O 1
ATOM 1702 N N . SER A 1 224 ? 12.296 11.078 -12.203 1.00 90.44 224 SER A N 1
ATOM 1703 C CA . SER A 1 224 ? 13.007 9.799 -12.183 1.00 90.44 224 SER A CA 1
ATOM 1704 C C . SER A 1 224 ? 12.149 8.700 -11.569 1.00 90.44 224 SER A C 1
ATOM 1706 O O . SER A 1 224 ? 11.311 8.952 -10.692 1.00 90.44 224 SER A O 1
ATOM 1708 N N . ALA A 1 225 ? 12.392 7.471 -12.018 1.00 90.25 225 ALA A N 1
ATOM 1709 C CA . ALA A 1 225 ? 11.741 6.278 -11.504 1.00 90.25 225 ALA A CA 1
ATOM 1710 C C . ALA A 1 225 ? 11.989 6.103 -9.998 1.00 90.25 225 ALA A C 1
ATOM 1712 O O . ALA A 1 225 ? 11.041 5.904 -9.242 1.00 90.25 225 ALA A O 1
ATOM 1713 N N . GLU A 1 226 ? 13.232 6.250 -9.530 1.00 91.88 226 GLU A N 1
ATOM 1714 C CA . GLU A 1 226 ? 13.584 6.065 -8.119 1.00 91.88 226 GLU A CA 1
ATOM 1715 C C . GLU A 1 226 ? 12.863 7.068 -7.218 1.00 91.88 226 GLU A C 1
ATOM 1717 O O . GLU A 1 226 ? 12.323 6.697 -6.173 1.00 91.88 226 GLU A O 1
ATOM 1722 N N . ALA A 1 227 ? 12.813 8.340 -7.628 1.00 94.00 227 ALA A N 1
ATOM 1723 C CA . ALA A 1 227 ? 12.120 9.371 -6.869 1.00 94.00 227 ALA A CA 1
ATOM 1724 C C . ALA A 1 227 ? 10.614 9.090 -6.813 1.00 94.00 227 ALA A C 1
ATOM 1726 O O . ALA A 1 227 ? 10.023 9.159 -5.733 1.00 94.00 227 ALA A O 1
ATOM 1727 N N . ARG A 1 228 ? 10.001 8.714 -7.946 1.00 94.00 228 ARG A N 1
ATOM 1728 C CA . ARG A 1 228 ? 8.576 8.363 -8.007 1.00 94.00 228 ARG A CA 1
ATOM 1729 C C . ARG A 1 228 ? 8.256 7.167 -7.111 1.00 94.00 228 ARG A C 1
ATOM 1731 O O . ARG A 1 228 ? 7.334 7.250 -6.306 1.00 94.00 228 ARG A O 1
ATOM 1738 N N . LEU A 1 229 ? 9.052 6.099 -7.173 1.00 93.81 229 LEU A N 1
ATOM 1739 C CA . LEU A 1 229 ? 8.888 4.901 -6.343 1.00 93.81 229 LEU A CA 1
ATOM 1740 C C . LEU A 1 229 ? 9.041 5.193 -4.845 1.00 93.81 229 LEU A C 1
ATOM 1742 O O . LEU A 1 229 ? 8.253 4.698 -4.033 1.00 93.81 229 LEU A O 1
ATOM 1746 N N . ARG A 1 230 ? 10.011 6.033 -4.464 1.00 95.62 230 ARG A N 1
ATOM 1747 C CA . ARG A 1 230 ? 10.188 6.484 -3.076 1.00 95.62 230 ARG A CA 1
ATOM 1748 C C . ARG A 1 230 ? 8.943 7.207 -2.563 1.00 95.62 230 ARG A C 1
ATOM 1750 O O . ARG A 1 230 ? 8.449 6.878 -1.485 1.00 95.62 230 ARG A O 1
ATOM 1757 N N . TYR A 1 231 ? 8.421 8.163 -3.332 1.00 97.44 231 TYR A N 1
ATOM 1758 C CA . TYR A 1 231 ? 7.228 8.918 -2.945 1.00 97.44 231 TYR A CA 1
ATOM 1759 C C . TYR A 1 231 ? 5.959 8.058 -2.945 1.00 97.44 231 TYR A C 1
ATOM 1761 O O . TYR A 1 231 ? 5.163 8.174 -2.018 1.00 97.44 231 TYR A O 1
ATOM 1769 N N . LEU A 1 232 ? 5.801 7.132 -3.897 1.00 96.19 232 LEU A N 1
ATOM 1770 C CA . LEU A 1 232 ? 4.704 6.157 -3.887 1.00 96.19 232 LEU A CA 1
ATOM 1771 C C . LEU A 1 232 ? 4.745 5.272 -2.640 1.00 96.19 232 LEU A C 1
ATOM 1773 O O . LEU A 1 232 ? 3.719 5.074 -1.999 1.00 96.19 232 LEU A O 1
ATOM 1777 N N . THR A 1 233 ? 5.924 4.795 -2.239 1.00 96.00 233 THR A N 1
ATOM 1778 C CA . THR A 1 233 ? 6.083 3.992 -1.014 1.00 96.00 233 THR A CA 1
ATOM 1779 C C . THR A 1 233 ? 5.687 4.799 0.227 1.00 96.00 233 THR A C 1
ATOM 1781 O O . THR A 1 233 ? 4.929 4.320 1.071 1.00 96.00 233 THR A O 1
ATOM 1784 N N . ALA A 1 234 ? 6.141 6.052 0.327 1.00 96.06 234 ALA A N 1
ATOM 1785 C CA . ALA A 1 234 ? 5.784 6.938 1.434 1.00 96.06 234 ALA A CA 1
ATOM 1786 C C . ALA A 1 234 ? 4.279 7.270 1.465 1.00 96.06 234 ALA A C 1
ATOM 1788 O O . ALA A 1 234 ? 3.663 7.256 2.535 1.00 96.06 234 ALA A O 1
ATOM 1789 N N . ALA A 1 235 ? 3.669 7.525 0.304 1.00 97.12 235 ALA A N 1
ATOM 1790 C CA . ALA A 1 235 ? 2.229 7.730 0.183 1.00 97.12 235 ALA A CA 1
ATOM 1791 C C . ALA A 1 235 ? 1.465 6.471 0.613 1.00 97.12 235 ALA A C 1
ATOM 1793 O O . ALA A 1 235 ? 0.562 6.553 1.440 1.00 97.12 235 ALA A O 1
ATOM 1794 N N . TYR A 1 236 ? 1.878 5.297 0.139 1.00 96.81 236 TYR A N 1
ATOM 1795 C CA . TYR A 1 236 ? 1.230 4.025 0.441 1.00 96.81 236 TYR A CA 1
ATOM 1796 C C . TYR A 1 236 ? 1.227 3.686 1.935 1.00 96.81 236 TYR A C 1
ATOM 1798 O O . TYR A 1 236 ? 0.203 3.274 2.479 1.00 96.81 236 TYR A O 1
ATOM 1806 N N . ASN A 1 237 ? 2.344 3.921 2.628 1.00 95.38 237 ASN A N 1
ATOM 1807 C CA . ASN A 1 237 ? 2.428 3.696 4.072 1.00 95.38 237 ASN A CA 1
ATOM 1808 C C . ASN A 1 237 ? 1.427 4.565 4.855 1.00 95.38 237 ASN A C 1
ATOM 1810 O O . ASN A 1 237 ? 0.871 4.115 5.856 1.00 95.38 237 ASN A O 1
ATOM 1814 N N . ASN A 1 238 ? 1.172 5.795 4.396 1.00 96.56 238 ASN A N 1
ATOM 1815 C CA . ASN A 1 238 ? 0.138 6.653 4.976 1.00 96.56 238 ASN A CA 1
ATOM 1816 C C . ASN A 1 238 ? -1.270 6.213 4.555 1.00 96.56 238 ASN A C 1
ATOM 1818 O O . ASN A 1 238 ? -2.162 6.182 5.394 1.00 96.56 238 ASN A O 1
ATOM 1822 N N . LEU A 1 239 ? -1.462 5.806 3.297 1.00 96.75 239 LEU A N 1
ATOM 1823 C CA . LEU A 1 239 ? -2.740 5.293 2.799 1.00 96.75 239 LEU A CA 1
ATOM 1824 C C . LEU A 1 239 ? -3.224 4.087 3.608 1.00 96.75 239 LEU A C 1
ATOM 1826 O O . LEU A 1 239 ? -4.406 3.997 3.924 1.00 96.75 239 LEU A O 1
ATOM 1830 N N . ARG A 1 240 ? -2.319 3.173 3.966 1.00 96.75 240 ARG A N 1
ATOM 1831 C CA . ARG A 1 240 ? -2.647 2.001 4.784 1.00 96.75 240 ARG A CA 1
ATOM 1832 C C . ARG A 1 240 ? -3.084 2.367 6.189 1.00 96.75 240 ARG A C 1
ATOM 1834 O O . ARG A 1 240 ? -4.098 1.853 6.642 1.00 96.75 240 ARG A O 1
ATOM 1841 N N . LEU A 1 241 ? -2.382 3.292 6.842 1.00 96.25 241 LEU A N 1
ATOM 1842 C CA . LEU A 1 241 ? -2.817 3.810 8.140 1.00 96.25 241 LEU A CA 1
ATOM 1843 C C . LEU A 1 241 ? -4.197 4.472 8.039 1.00 96.25 241 LEU A C 1
ATOM 1845 O O . LEU A 1 241 ? -5.072 4.193 8.850 1.00 96.25 241 LEU A O 1
ATOM 1849 N N . VAL A 1 242 ? -4.398 5.326 7.031 1.00 96.19 242 VAL A N 1
ATOM 1850 C CA . VAL A 1 242 ? -5.681 6.005 6.817 1.00 96.19 242 VAL A CA 1
ATOM 1851 C C . VAL A 1 242 ? -6.788 4.998 6.521 1.00 96.19 242 VAL A C 1
ATOM 1853 O O . VAL A 1 242 ? -7.888 5.174 7.013 1.00 96.19 242 VAL A O 1
ATOM 1856 N N . THR A 1 243 ? -6.514 3.928 5.774 1.00 95.38 243 THR A N 1
ATOM 1857 C CA . THR A 1 243 ? -7.511 2.886 5.483 1.00 95.38 243 THR A CA 1
ATOM 1858 C C . THR A 1 243 ? -7.841 2.051 6.713 1.00 95.38 243 THR A C 1
ATOM 1860 O O . THR A 1 243 ? -9.003 1.713 6.898 1.00 95.38 243 THR A O 1
ATOM 1863 N N . ALA A 1 244 ? -6.854 1.756 7.564 1.00 94.44 244 ALA A N 1
ATOM 1864 C CA . ALA A 1 244 ? -7.107 1.104 8.842 1.00 94.44 244 ALA A CA 1
ATOM 1865 C C . ALA A 1 244 ? -7.987 2.001 9.723 1.00 94.44 244 ALA A C 1
ATOM 1867 O O . ALA A 1 244 ? -8.999 1.548 10.223 1.00 94.44 244 ALA A O 1
ATOM 1868 N N . ALA A 1 245 ? -7.666 3.288 9.866 1.00 93.25 245 ALA A N 1
ATOM 1869 C CA . ALA A 1 245 ? -8.388 4.190 10.766 1.00 93.25 245 ALA A CA 1
ATOM 1870 C C . ALA A 1 245 ? -9.745 4.696 10.229 1.00 93.25 245 ALA A C 1
ATOM 1872 O O . ALA A 1 245 ? -10.676 4.889 11.004 1.00 93.25 245 ALA A O 1
ATOM 1873 N N . ASP A 1 246 ? -9.855 4.938 8.922 1.00 92.00 246 ASP A N 1
ATOM 1874 C CA . ASP A 1 246 ? -11.048 5.436 8.229 1.00 92.00 246 ASP A CA 1
ATOM 1875 C C . ASP A 1 246 ? -11.144 4.807 6.820 1.00 92.00 246 ASP A C 1
ATOM 1877 O O . ASP A 1 246 ? -10.684 5.397 5.828 1.00 92.00 246 ASP A O 1
ATOM 1881 N N . PRO A 1 247 ? -11.734 3.599 6.707 1.00 90.12 247 PRO A N 1
ATOM 1882 C CA . PRO A 1 247 ? -11.773 2.832 5.463 1.00 90.12 247 PRO A CA 1
ATOM 1883 C C . PRO A 1 247 ? -12.382 3.582 4.275 1.00 90.12 247 PRO A C 1
ATOM 1885 O O . PRO A 1 247 ? -11.943 3.393 3.139 1.00 90.12 247 PRO A O 1
ATOM 1888 N N . ASP A 1 248 ? -13.369 4.447 4.508 1.00 90.00 248 ASP A N 1
ATOM 1889 C CA . ASP A 1 248 ? -14.033 5.198 3.440 1.00 90.00 248 ASP A CA 1
ATOM 1890 C C . ASP A 1 248 ? -13.128 6.296 2.880 1.00 90.00 248 ASP A C 1
ATOM 1892 O O . ASP A 1 248 ? -12.985 6.435 1.658 1.00 90.00 248 ASP A O 1
ATOM 1896 N N . THR A 1 249 ? -12.449 7.037 3.760 1.00 91.44 249 THR A N 1
ATOM 1897 C CA . THR A 1 249 ? -11.425 8.001 3.345 1.00 91.44 249 THR A CA 1
ATOM 1898 C C . THR A 1 249 ? -10.264 7.291 2.648 1.00 91.44 249 THR A C 1
ATOM 1900 O O . THR A 1 249 ? -9.844 7.736 1.578 1.00 91.44 249 THR A O 1
ATOM 1903 N N . GLY A 1 250 ? -9.795 6.159 3.183 1.00 92.56 250 GLY A N 1
ATOM 1904 C CA . GLY A 1 250 ? -8.755 5.333 2.565 1.00 92.56 250 GLY A CA 1
ATOM 1905 C C . GLY A 1 250 ? -9.113 4.891 1.143 1.00 92.56 250 GLY A C 1
ATOM 1906 O O . GLY A 1 250 ? -8.374 5.178 0.199 1.00 92.56 250 GLY A O 1
ATOM 1907 N N . LYS A 1 251 ? -10.296 4.293 0.949 1.00 91.12 251 LYS A N 1
ATOM 1908 C CA . LYS A 1 251 ? -10.798 3.872 -0.374 1.00 91.12 251 LYS A CA 1
ATOM 1909 C C . LYS A 1 251 ? -10.903 5.038 -1.354 1.00 91.12 251 LYS A C 1
ATOM 1911 O O . LYS A 1 251 ? -10.570 4.875 -2.530 1.00 91.12 251 LYS A O 1
ATOM 1916 N N . ARG A 1 252 ? -11.364 6.208 -0.896 1.00 92.31 252 ARG A N 1
ATOM 1917 C CA . ARG A 1 252 ? -11.438 7.416 -1.729 1.00 92.31 252 ARG A CA 1
ATOM 1918 C C . ARG A 1 252 ? -10.043 7.826 -2.204 1.00 92.31 252 ARG A C 1
ATOM 1920 O O . ARG A 1 252 ? -9.827 7.903 -3.409 1.00 92.31 252 ARG A O 1
ATOM 1927 N N . LEU A 1 253 ? -9.099 8.004 -1.277 1.00 92.69 253 LEU A N 1
ATOM 1928 C CA . LEU A 1 253 ? -7.720 8.416 -1.568 1.00 92.69 253 LEU A CA 1
ATOM 1929 C C . LEU A 1 253 ? -6.976 7.417 -2.470 1.00 92.69 253 LEU A C 1
ATOM 1931 O O . LEU A 1 253 ? -6.256 7.826 -3.385 1.00 92.69 253 LEU A O 1
ATOM 1935 N N . GLN A 1 254 ? -7.187 6.114 -2.256 1.00 91.69 254 GLN A N 1
ATOM 1936 C CA . GLN A 1 254 ? -6.654 5.052 -3.110 1.00 91.69 254 GLN A CA 1
ATOM 1937 C C . GLN A 1 254 ? -7.127 5.214 -4.561 1.00 91.69 254 GLN A C 1
ATOM 1939 O O . GLN A 1 254 ? -6.315 5.184 -5.485 1.00 91.69 254 GLN A O 1
ATOM 1944 N N . ARG A 1 255 ? -8.445 5.358 -4.759 1.00 87.56 255 ARG A N 1
ATOM 1945 C CA . ARG A 1 255 ? -9.074 5.369 -6.087 1.00 87.56 255 ARG A CA 1
ATOM 1946 C C . ARG A 1 255 ? -8.758 6.623 -6.886 1.00 87.56 255 ARG A C 1
ATOM 1948 O O . ARG A 1 255 ? -8.590 6.505 -8.093 1.00 87.56 255 ARG A O 1
ATOM 1955 N N . THR A 1 256 ? -8.719 7.784 -6.235 1.00 81.69 256 THR A N 1
ATOM 1956 C CA . THR A 1 256 ? -8.539 9.064 -6.928 1.00 81.69 256 THR A CA 1
ATOM 1957 C C . THR A 1 256 ? -7.073 9.425 -7.080 1.00 81.69 256 THR A C 1
ATOM 1959 O O . THR A 1 256 ? -6.642 9.770 -8.162 1.00 81.69 256 THR A O 1
ATOM 1962 N N . THR A 1 257 ? -6.283 9.345 -6.010 1.00 87.38 257 THR A N 1
ATOM 1963 C CA . THR A 1 257 ? -4.997 10.056 -5.963 1.00 87.38 257 THR A CA 1
ATOM 1964 C C . THR A 1 257 ? -3.808 9.110 -6.048 1.00 87.38 257 THR A C 1
ATOM 1966 O O . THR A 1 257 ? -2.859 9.369 -6.786 1.00 87.38 257 THR A O 1
ATOM 1969 N N . PHE A 1 258 ? -3.851 7.989 -5.322 1.00 93.19 258 PHE A N 1
ATOM 1970 C CA . PHE A 1 258 ? -2.752 7.021 -5.356 1.00 93.19 258 PHE A CA 1
ATOM 1971 C C . PHE A 1 258 ? -2.643 6.347 -6.725 1.00 93.19 258 PHE A C 1
ATOM 1973 O O . PHE A 1 258 ? -1.551 6.240 -7.280 1.00 93.19 258 PHE A O 1
ATOM 1980 N N . ARG A 1 259 ? -3.791 5.931 -7.274 1.00 93.12 259 ARG A N 1
ATOM 1981 C CA . ARG A 1 259 ? -3.879 5.247 -8.564 1.00 93.12 259 ARG A CA 1
ATOM 1982 C C . ARG A 1 259 ? -3.273 6.061 -9.701 1.00 93.12 259 ARG A C 1
ATOM 1984 O O . ARG A 1 259 ? -2.417 5.548 -10.407 1.00 93.12 259 ARG A O 1
ATOM 1991 N N . GLU A 1 260 ? -3.643 7.332 -9.820 1.00 90.31 260 GLU A N 1
ATOM 1992 C CA . GLU A 1 260 ? -3.093 8.230 -10.843 1.00 90.31 260 GLU A CA 1
ATOM 1993 C C . GLU A 1 260 ? -1.567 8.361 -10.730 1.00 90.31 260 GLU A C 1
ATOM 1995 O O . GLU A 1 260 ? -0.848 8.286 -11.725 1.00 90.31 260 GLU A O 1
ATOM 2000 N N . ALA A 1 261 ? -1.048 8.508 -9.505 1.00 91.50 261 ALA A N 1
ATOM 2001 C CA . ALA A 1 261 ? 0.392 8.586 -9.276 1.00 91.50 261 ALA A CA 1
ATOM 2002 C C . ALA A 1 261 ? 1.120 7.277 -9.643 1.00 91.50 261 ALA A C 1
ATOM 2004 O O . ALA A 1 261 ? 2.240 7.315 -10.159 1.00 91.50 261 ALA A O 1
ATOM 2005 N N . ALA A 1 262 ? 0.496 6.124 -9.379 1.00 93.81 262 ALA A N 1
ATOM 2006 C CA . ALA A 1 262 ? 1.021 4.813 -9.747 1.00 93.81 262 ALA A CA 1
ATOM 2007 C C . ALA A 1 262 ? 0.986 4.584 -11.267 1.00 93.81 262 ALA A C 1
ATOM 2009 O O . ALA A 1 262 ? 1.961 4.087 -11.832 1.00 93.81 262 ALA A O 1
ATOM 2010 N N . ASP A 1 263 ? -0.090 4.999 -11.939 1.00 93.62 263 ASP A N 1
ATOM 2011 C CA . ASP A 1 263 ? -0.248 4.890 -13.394 1.00 93.62 263 ASP A CA 1
ATOM 2012 C C . ASP A 1 263 ? 0.822 5.680 -14.152 1.00 93.62 263 ASP A C 1
ATOM 2014 O O . ASP A 1 263 ? 1.332 5.220 -15.177 1.00 93.62 263 ASP A O 1
ATOM 2018 N N . GLY A 1 264 ? 1.269 6.805 -13.592 1.00 91.50 264 GLY A N 1
ATOM 2019 C CA . GLY A 1 264 ? 2.379 7.581 -14.133 1.00 91.50 264 GLY A CA 1
ATOM 2020 C C . GLY A 1 264 ? 3.707 6.810 -14.245 1.00 91.50 264 GLY A C 1
ATOM 2021 O O . GLY A 1 264 ? 4.591 7.240 -14.989 1.00 91.50 264 GLY A O 1
ATOM 2022 N N . LEU A 1 265 ? 3.907 5.679 -13.550 1.00 93.00 265 LEU A N 1
ATOM 2023 C CA . LEU A 1 265 ? 5.103 4.838 -13.753 1.00 93.00 265 LEU A CA 1
ATOM 2024 C C . LEU A 1 265 ? 5.221 4.382 -15.216 1.00 93.00 265 LEU A C 1
ATOM 2026 O O . LEU A 1 265 ? 6.314 4.390 -15.781 1.00 93.00 265 LEU A O 1
ATOM 2030 N N . VAL A 1 266 ? 4.091 4.032 -15.834 1.00 94.25 266 VAL A N 1
ATOM 2031 C CA . VAL A 1 266 ? 4.019 3.585 -17.232 1.00 94.25 266 VAL A CA 1
ATOM 2032 C C . VAL A 1 266 ? 3.527 4.698 -18.162 1.00 94.25 266 VAL A C 1
ATOM 2034 O O . VAL A 1 266 ? 3.897 4.713 -19.333 1.00 94.25 266 VAL A O 1
ATOM 2037 N N . GLY A 1 267 ? 2.723 5.636 -17.654 1.00 91.88 267 GLY A N 1
ATOM 2038 C CA . GLY A 1 267 ? 2.205 6.772 -18.419 1.00 91.88 267 GLY A CA 1
ATOM 2039 C C . GLY A 1 267 ? 3.255 7.836 -18.740 1.00 91.88 267 GLY A C 1
ATOM 2040 O O . GLY A 1 267 ? 3.295 8.305 -19.873 1.00 91.88 267 GLY A O 1
ATOM 2041 N N . ASP A 1 268 ? 4.137 8.157 -17.786 1.00 92.44 268 ASP A N 1
ATOM 2042 C CA . ASP A 1 268 ? 5.061 9.294 -17.921 1.00 92.44 268 ASP A CA 1
ATOM 2043 C C . ASP A 1 268 ? 6.531 8.865 -17.939 1.00 92.44 268 ASP A C 1
ATOM 2045 O O . ASP A 1 268 ? 7.309 9.356 -18.750 1.00 92.44 268 ASP A O 1
ATOM 2049 N N . ILE A 1 269 ? 6.933 7.945 -17.051 1.00 94.25 269 ILE A N 1
ATOM 2050 C CA . ILE A 1 269 ? 8.353 7.587 -16.882 1.00 94.25 269 ILE A CA 1
ATOM 2051 C C . ILE A 1 269 ? 8.809 6.572 -17.932 1.00 94.25 269 ILE A C 1
ATOM 2053 O O . ILE A 1 269 ? 9.855 6.756 -18.553 1.00 94.25 269 ILE A O 1
ATOM 2057 N N . ALA A 1 270 ? 8.036 5.504 -18.152 1.00 94.75 270 ALA A N 1
ATOM 2058 C CA . ALA A 1 270 ? 8.397 4.485 -19.136 1.00 94.75 270 ALA A CA 1
ATOM 2059 C C . ALA A 1 270 ? 8.605 5.047 -20.561 1.00 94.75 270 ALA A C 1
ATOM 2061 O O . ALA A 1 270 ? 9.576 4.636 -21.191 1.00 94.75 270 ALA A O 1
ATOM 2062 N N . PRO A 1 271 ? 7.787 5.988 -21.080 1.00 94.50 271 PRO A N 1
ATOM 2063 C CA . PRO A 1 271 ? 8.019 6.591 -22.392 1.00 94.50 271 PRO A CA 1
ATOM 2064 C C . PRO A 1 271 ? 9.345 7.346 -22.493 1.00 94.50 271 PRO A C 1
ATOM 2066 O O . PRO A 1 271 ? 10.053 7.152 -23.472 1.00 94.50 271 PRO A O 1
ATOM 2069 N N . VAL A 1 272 ? 9.725 8.115 -21.467 1.00 94.62 272 VAL A N 1
ATOM 2070 C CA . VAL A 1 272 ? 11.009 8.841 -21.449 1.00 94.62 272 VAL A CA 1
ATOM 2071 C C . VAL A 1 272 ? 12.185 7.865 -21.510 1.00 94.62 272 VAL A C 1
ATOM 2073 O O . VAL A 1 272 ? 13.096 8.028 -22.315 1.00 94.62 272 VAL A O 1
ATOM 2076 N N . LEU A 1 273 ? 12.139 6.793 -20.715 1.00 94.88 273 LEU A N 1
ATOM 2077 C CA . LEU A 1 273 ? 13.169 5.750 -20.755 1.00 94.88 273 LEU A CA 1
ATOM 2078 C C . LEU A 1 273 ? 13.186 5.000 -22.098 1.00 94.88 273 LEU A C 1
ATOM 2080 O O . LEU A 1 273 ? 14.249 4.589 -22.562 1.00 94.88 273 LEU A O 1
ATOM 2084 N N . LEU A 1 274 ? 12.024 4.819 -22.734 1.00 95.69 274 LEU A N 1
ATOM 2085 C CA . LEU A 1 274 ? 11.926 4.249 -24.077 1.00 95.69 274 LEU A CA 1
ATOM 2086 C C . LEU A 1 274 ? 12.531 5.171 -25.138 1.00 95.69 274 LEU A C 1
ATOM 2088 O O . LEU A 1 274 ? 13.189 4.664 -26.040 1.00 95.69 274 LEU A O 1
ATOM 2092 N N . ASP A 1 275 ? 12.339 6.485 -25.042 1.00 96.38 275 ASP A N 1
ATOM 2093 C CA . ASP A 1 275 ? 12.964 7.456 -25.946 1.00 96.38 275 ASP A CA 1
ATOM 2094 C C . ASP A 1 275 ? 14.492 7.399 -25.832 1.00 96.38 275 ASP A C 1
ATOM 2096 O O . ASP A 1 275 ? 15.174 7.212 -26.839 1.00 96.38 275 ASP A O 1
ATOM 2100 N N . GLU A 1 276 ? 15.032 7.403 -24.609 1.00 95.19 276 GLU A N 1
ATOM 2101 C CA . GLU A 1 276 ? 16.474 7.237 -24.369 1.00 95.19 276 GLU A CA 1
ATOM 2102 C C . GLU A 1 276 ? 17.010 5.905 -24.937 1.00 95.19 276 GLU A C 1
ATOM 2104 O O . GLU A 1 276 ? 18.094 5.853 -25.530 1.00 95.19 276 GLU A O 1
ATOM 2109 N N . ALA A 1 277 ? 16.239 4.819 -24.802 1.00 95.06 277 ALA A N 1
ATOM 2110 C CA . ALA A 1 277 ? 16.575 3.522 -25.385 1.00 95.06 277 ALA A CA 1
ATOM 2111 C C . ALA A 1 277 ? 16.557 3.554 -26.925 1.00 95.06 277 ALA A C 1
ATOM 2113 O O . ALA A 1 277 ? 17.446 2.981 -27.562 1.00 95.06 277 ALA A O 1
ATOM 2114 N N . ARG A 1 278 ? 15.576 4.229 -27.542 1.00 96.12 278 ARG A N 1
ATOM 2115 C CA . ARG A 1 278 ? 15.501 4.403 -29.003 1.00 96.12 278 ARG A CA 1
ATOM 2116 C C . ARG A 1 278 ? 16.696 5.192 -29.522 1.00 96.12 278 ARG A C 1
ATOM 2118 O O . ARG A 1 278 ? 17.339 4.738 -30.460 1.00 96.12 278 ARG A O 1
ATOM 2125 N N . GLU A 1 279 ? 17.059 6.291 -28.870 1.00 96.06 279 GLU A N 1
ATOM 2126 C CA . GLU A 1 279 ? 18.225 7.087 -29.261 1.00 96.06 279 GLU A CA 1
ATOM 2127 C C . GLU A 1 279 ? 19.528 6.278 -29.198 1.00 96.06 279 GLU A C 1
ATOM 2129 O O . GLU A 1 279 ? 20.346 6.335 -30.120 1.00 96.06 279 GLU A O 1
ATOM 2134 N N . ALA A 1 280 ? 19.729 5.491 -28.134 1.00 93.50 280 ALA A N 1
ATOM 2135 C CA . ALA A 1 280 ? 20.886 4.601 -28.024 1.00 93.50 280 ALA A CA 1
ATOM 2136 C C . ALA A 1 280 ? 20.896 3.541 -29.135 1.00 93.50 280 ALA A C 1
ATOM 2138 O O . ALA A 1 280 ? 21.927 3.306 -29.772 1.00 93.50 280 ALA A O 1
ATOM 2139 N N . ARG A 1 281 ? 19.734 2.945 -29.425 1.00 92.56 281 ARG A N 1
ATOM 2140 C CA . ARG A 1 281 ? 19.572 1.992 -30.527 1.00 92.56 281 ARG A CA 1
ATOM 2141 C C . ARG A 1 281 ? 19.891 2.626 -31.879 1.00 92.56 281 ARG A C 1
ATOM 2143 O O . ARG A 1 281 ? 20.599 2.010 -32.670 1.00 92.56 281 ARG A O 1
ATOM 2150 N N . ASP A 1 282 ? 19.414 3.833 -32.150 1.00 92.69 282 ASP A N 1
ATOM 2151 C CA . ASP A 1 282 ? 19.635 4.505 -33.431 1.00 92.69 282 ASP A CA 1
ATOM 2152 C C . ASP A 1 282 ? 21.119 4.828 -33.644 1.00 92.69 282 ASP A C 1
ATOM 2154 O O . ASP A 1 282 ? 21.643 4.625 -34.744 1.00 92.69 282 ASP A O 1
ATOM 2158 N N . ARG A 1 283 ? 21.844 5.201 -32.578 1.00 91.31 283 ARG A N 1
ATOM 2159 C CA . ARG A 1 283 ? 23.310 5.340 -32.619 1.00 91.31 283 ARG A CA 1
ATOM 2160 C C . ARG A 1 283 ? 24.009 4.020 -32.954 1.00 91.31 283 ARG A C 1
ATOM 2162 O O . ARG A 1 283 ? 24.918 4.021 -33.787 1.00 91.31 283 ARG A O 1
ATOM 2169 N N . LEU A 1 284 ? 23.570 2.896 -32.376 1.00 89.00 284 LEU A N 1
ATOM 2170 C CA . LEU A 1 284 ? 24.100 1.560 -32.694 1.00 89.00 284 LEU A CA 1
ATOM 2171 C C . LEU A 1 284 ? 23.809 1.153 -34.146 1.00 89.00 284 LEU A C 1
ATOM 2173 O O . LEU A 1 284 ? 24.693 0.640 -34.836 1.00 89.00 284 LEU A O 1
ATOM 2177 N N . VAL A 1 285 ? 22.592 1.413 -34.632 1.00 88.06 285 VAL A N 1
ATOM 2178 C CA . VAL A 1 285 ? 22.168 1.105 -36.006 1.00 88.06 285 VAL A CA 1
ATOM 2179 C C . VAL A 1 285 ? 22.953 1.929 -37.026 1.00 88.06 285 VAL A C 1
ATOM 2181 O O . VAL A 1 285 ? 23.409 1.369 -38.021 1.00 88.06 285 VAL A O 1
ATOM 2184 N N . ALA A 1 286 ? 23.179 3.220 -36.776 1.00 85.38 286 ALA A N 1
ATOM 2185 C CA . ALA A 1 286 ? 23.888 4.102 -37.705 1.00 85.38 286 ALA A CA 1
ATOM 2186 C C . ALA A 1 286 ? 25.329 3.642 -37.993 1.00 85.38 286 ALA A C 1
ATOM 2188 O O . ALA A 1 286 ? 25.824 3.774 -39.113 1.00 85.38 286 ALA A O 1
ATOM 2189 N N . VAL A 1 287 ? 26.010 3.073 -36.994 1.00 80.25 287 VAL A N 1
ATOM 2190 C CA . VAL A 1 287 ? 27.395 2.591 -37.134 1.0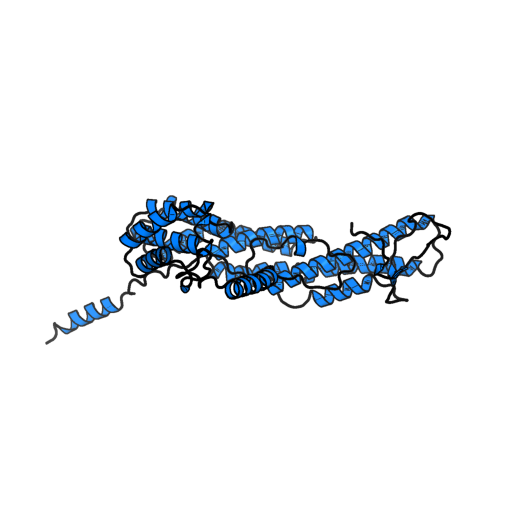0 80.25 287 VAL A CA 1
ATOM 2191 C C . VAL A 1 287 ? 27.490 1.106 -37.496 1.00 80.25 287 VAL A C 1
ATOM 2193 O O . VAL A 1 287 ? 28.576 0.618 -37.811 1.00 80.25 287 VAL A O 1
ATOM 2196 N N . TYR A 1 288 ? 26.371 0.375 -37.479 1.00 72.62 288 TYR A N 1
ATOM 2197 C CA . TYR A 1 288 ? 26.334 -1.069 -37.706 1.00 72.62 288 TYR A CA 1
ATOM 2198 C C . TYR A 1 288 ? 26.822 -1.520 -39.101 1.00 72.62 288 TYR A C 1
ATOM 2200 O O . TYR A 1 288 ? 27.576 -2.494 -39.165 1.00 72.62 288 TYR A O 1
ATOM 2208 N N . PRO A 1 289 ? 26.500 -0.851 -40.223 1.00 69.12 289 PRO A N 1
ATOM 2209 C CA . PRO A 1 289 ? 26.976 -1.289 -41.540 1.00 69.12 289 PRO A CA 1
ATOM 2210 C C . PRO A 1 289 ? 28.506 -1.242 -41.706 1.00 69.12 289 PRO A C 1
ATOM 2212 O O . PRO A 1 289 ? 29.049 -1.843 -42.626 1.00 69.12 289 PRO A O 1
ATOM 2215 N N . GLN A 1 290 ? 29.221 -0.539 -40.823 1.00 64.56 290 GLN A N 1
ATOM 2216 C CA . GLN A 1 290 ? 30.655 -0.277 -40.950 1.00 64.56 290 GLN A CA 1
ATOM 2217 C C . GLN A 1 290 ? 31.487 -1.280 -40.142 1.00 64.56 290 GLN A C 1
ATOM 2219 O O . GLN A 1 290 ? 31.098 -1.676 -39.043 1.00 64.56 290 GLN A O 1
ATOM 2224 N N . MET A 1 291 ? 32.681 -1.649 -40.622 1.00 64.06 291 MET A N 1
ATOM 2225 C CA . MET A 1 291 ? 33.681 -2.275 -39.749 1.00 64.06 291 MET A CA 1
ATOM 2226 C C . MET A 1 291 ? 34.109 -1.263 -38.679 1.00 64.06 291 MET A C 1
ATOM 2228 O O . MET A 1 291 ? 34.693 -0.225 -38.991 1.00 64.06 291 MET A O 1
ATOM 2232 N N . LEU A 1 292 ? 33.817 -1.557 -37.411 1.00 68.88 292 LEU A N 1
ATOM 2233 C CA . LEU A 1 292 ? 34.151 -0.666 -36.300 1.00 68.88 292 LEU A CA 1
ATOM 2234 C C . LEU A 1 292 ? 35.640 -0.801 -35.937 1.00 68.88 292 LEU A C 1
ATOM 2236 O O . LEU A 1 292 ? 36.067 -1.880 -35.522 1.00 68.88 292 LEU A O 1
ATOM 2240 N N . PRO A 1 293 ? 36.451 0.269 -36.049 1.00 71.75 293 PRO A N 1
ATOM 2241 C CA . PRO A 1 293 ? 37.830 0.236 -35.581 1.00 71.75 293 PRO A CA 1
ATOM 2242 C C . PRO A 1 293 ? 37.859 0.135 -34.052 1.00 71.75 293 PRO A C 1
ATOM 2244 O O . PRO A 1 293 ? 37.030 0.745 -33.376 1.00 71.75 293 PRO A O 1
ATOM 2247 N N . GLY A 1 294 ? 38.858 -0.562 -33.498 1.00 71.75 294 GLY A N 1
ATOM 2248 C CA . GLY A 1 294 ? 38.960 -0.838 -32.055 1.00 71.75 294 GLY A CA 1
ATOM 2249 C C . GLY A 1 294 ? 38.824 0.395 -31.150 1.00 71.75 294 GLY A C 1
ATOM 2250 O O . GLY A 1 294 ? 38.195 0.323 -30.100 1.00 71.75 294 GLY A O 1
ATOM 2251 N N . ARG A 1 295 ? 39.303 1.567 -31.595 1.00 77.06 295 ARG A N 1
ATOM 2252 C CA . ARG A 1 295 ? 39.161 2.845 -30.866 1.00 77.06 295 ARG A CA 1
ATOM 2253 C C . ARG A 1 295 ? 37.708 3.279 -30.604 1.00 77.06 295 ARG A C 1
ATOM 2255 O O . ARG A 1 295 ? 37.479 4.096 -29.724 1.00 77.06 295 ARG A O 1
ATOM 2262 N N . LYS A 1 296 ? 36.729 2.759 -31.356 1.00 80.62 296 LYS A N 1
ATOM 2263 C CA . LYS A 1 296 ? 35.294 3.059 -31.192 1.00 80.62 296 LYS A CA 1
ATOM 2264 C C . LYS A 1 296 ? 34.557 2.056 -30.294 1.00 80.62 296 LYS A C 1
ATOM 2266 O O . LYS A 1 296 ? 33.368 2.237 -30.048 1.00 80.62 296 LYS A O 1
ATOM 2271 N N . PHE A 1 297 ? 35.229 1.018 -29.787 1.00 84.12 297 PHE A N 1
ATOM 2272 C CA . PHE A 1 297 ? 34.585 -0.012 -28.959 1.00 84.12 297 PHE A CA 1
ATOM 2273 C C . PHE A 1 297 ? 34.031 0.547 -27.653 1.00 84.12 297 PHE A C 1
ATOM 2275 O O . PHE A 1 297 ? 32.975 0.112 -27.213 1.00 84.12 297 PHE A O 1
ATOM 2282 N N . HIS A 1 298 ? 34.705 1.537 -27.064 1.00 83.94 298 HIS A N 1
ATOM 2283 C CA . HIS A 1 298 ? 34.218 2.175 -25.847 1.00 83.94 298 HIS A CA 1
ATOM 2284 C C . HIS A 1 298 ? 32.843 2.821 -26.059 1.00 83.94 298 HIS A C 1
ATOM 2286 O O . HIS A 1 298 ? 31.912 2.507 -25.327 1.00 83.94 298 HIS A O 1
ATOM 2292 N N . GLN A 1 299 ? 32.694 3.635 -27.110 1.00 87.25 299 GLN A N 1
ATOM 2293 C CA . GLN A 1 299 ? 31.420 4.276 -27.444 1.00 87.25 299 GLN A CA 1
ATOM 2294 C C . GLN A 1 299 ? 30.318 3.244 -27.712 1.00 87.25 299 GLN A C 1
ATOM 2296 O O . GLN A 1 299 ? 29.229 3.355 -27.163 1.00 87.25 299 GLN A O 1
ATOM 2301 N N . TRP A 1 300 ? 30.624 2.204 -28.494 1.00 88.06 300 TRP A N 1
ATOM 2302 C CA . TRP A 1 300 ? 29.686 1.109 -28.745 1.00 88.06 300 TRP A CA 1
ATOM 2303 C C . TRP A 1 300 ? 29.221 0.436 -27.452 1.00 88.06 300 TRP A C 1
ATOM 2305 O O . TRP A 1 300 ? 28.024 0.280 -27.240 1.00 88.06 300 TRP A O 1
ATOM 2315 N N . ASN A 1 301 ? 30.154 0.053 -26.576 1.00 87.44 301 ASN A N 1
ATOM 2316 C CA . ASN A 1 301 ? 29.821 -0.609 -25.316 1.00 87.44 301 ASN A CA 1
ATOM 2317 C C . ASN A 1 301 ? 28.974 0.297 -24.419 1.00 87.44 301 ASN A C 1
ATOM 2319 O O . ASN A 1 301 ? 28.060 -0.192 -23.765 1.00 87.44 301 ASN A O 1
ATOM 2323 N N . THR A 1 302 ? 29.242 1.604 -24.415 1.00 90.38 302 THR A N 1
ATOM 2324 C CA . THR A 1 302 ? 28.423 2.589 -23.703 1.00 90.38 302 THR A CA 1
ATOM 2325 C C . THR A 1 302 ? 26.995 2.625 -24.245 1.00 90.38 302 THR A C 1
ATOM 2327 O O . THR A 1 302 ? 26.056 2.496 -23.466 1.00 90.38 302 THR A O 1
ATOM 2330 N N . ASP A 1 303 ? 26.810 2.730 -25.563 1.00 91.75 303 ASP A N 1
ATOM 2331 C CA . ASP A 1 303 ? 25.472 2.765 -26.168 1.00 91.75 303 ASP A CA 1
ATOM 2332 C C . ASP A 1 303 ? 24.709 1.444 -25.980 1.00 91.75 303 ASP A C 1
ATOM 2334 O O . ASP A 1 303 ? 23.515 1.457 -25.682 1.00 91.75 303 ASP A O 1
ATOM 2338 N N . VAL A 1 304 ? 25.400 0.301 -26.071 1.00 90.12 304 VAL A N 1
ATOM 2339 C CA . VAL A 1 304 ? 24.837 -1.013 -25.734 1.00 90.12 304 VAL A CA 1
ATOM 2340 C C . VAL A 1 304 ? 24.370 -1.026 -24.277 1.00 90.12 304 VAL A C 1
ATOM 2342 O O . VAL A 1 304 ? 23.205 -1.316 -24.021 1.00 90.12 304 VAL A O 1
ATOM 2345 N N . ARG A 1 305 ? 25.223 -0.660 -23.314 1.00 89.81 305 ARG A N 1
ATOM 2346 C CA . ARG A 1 305 ? 24.850 -0.637 -21.888 1.00 89.81 305 ARG A CA 1
ATOM 2347 C C . ARG A 1 305 ? 23.650 0.258 -21.615 1.00 89.81 305 ARG A C 1
ATOM 2349 O O . ARG A 1 305 ? 22.748 -0.175 -20.909 1.00 89.81 305 ARG A O 1
ATOM 2356 N N . ILE A 1 306 ? 23.613 1.453 -22.207 1.00 92.38 306 ILE A N 1
ATOM 2357 C CA . ILE A 1 306 ? 22.476 2.373 -22.080 1.00 92.38 306 ILE A CA 1
ATOM 2358 C C . ILE A 1 306 ? 21.198 1.716 -22.609 1.00 92.38 306 ILE A C 1
ATOM 2360 O O . ILE A 1 306 ? 20.196 1.695 -21.902 1.00 92.38 306 ILE A O 1
ATOM 2364 N N . LEU A 1 307 ? 21.221 1.141 -23.817 1.00 92.56 307 LEU A N 1
ATOM 2365 C CA . LEU A 1 307 ? 20.050 0.467 -24.387 1.00 92.56 307 LEU A CA 1
ATOM 2366 C C . LEU A 1 307 ? 19.521 -0.631 -23.451 1.00 92.56 307 LEU A C 1
ATOM 2368 O O . LEU A 1 307 ? 18.325 -0.681 -23.161 1.00 92.56 307 LEU A O 1
ATOM 2372 N N . TRP A 1 308 ? 20.409 -1.502 -22.969 1.00 90.75 308 TRP A N 1
ATOM 2373 C CA . TRP A 1 308 ? 20.025 -2.611 -22.099 1.00 90.75 308 TRP A CA 1
ATOM 2374 C C . TRP A 1 308 ? 19.508 -2.135 -20.741 1.00 90.75 308 TRP A C 1
ATOM 2376 O O . TRP A 1 308 ? 18.452 -2.600 -20.314 1.00 90.75 308 TRP A O 1
ATOM 2386 N N . ASP A 1 309 ? 20.196 -1.193 -20.096 1.00 91.12 309 ASP A N 1
ATOM 2387 C CA . ASP A 1 309 ? 19.779 -0.595 -18.824 1.00 91.12 309 ASP A CA 1
ATOM 2388 C C . ASP A 1 309 ? 18.365 -0.006 -18.920 1.00 91.12 309 ASP A C 1
ATOM 2390 O O . ASP A 1 309 ? 17.457 -0.402 -18.183 1.00 91.12 309 ASP A O 1
ATOM 2394 N N . LYS A 1 310 ? 18.132 0.860 -19.912 1.00 93.69 310 LYS A N 1
ATOM 2395 C CA . LYS A 1 310 ? 16.844 1.540 -20.086 1.00 93.69 310 LYS A CA 1
ATOM 2396 C C . LYS A 1 310 ? 15.714 0.569 -20.390 1.00 93.69 310 LYS A C 1
ATOM 2398 O O . LYS A 1 310 ? 14.640 0.681 -19.796 1.00 93.69 310 LYS A O 1
ATOM 2403 N N . VAL A 1 311 ? 15.953 -0.437 -21.234 1.00 92.38 311 VAL A N 1
ATOM 2404 C CA . VAL A 1 311 ? 14.959 -1.488 -21.494 1.00 92.38 311 VAL A CA 1
ATOM 2405 C C . VAL A 1 311 ? 14.625 -2.272 -20.224 1.00 92.38 311 VAL A C 1
ATOM 2407 O O . VAL A 1 311 ? 13.444 -2.488 -19.946 1.00 92.38 311 VAL A O 1
ATOM 2410 N N . GLN A 1 312 ? 15.621 -2.695 -19.439 1.00 90.06 312 GLN A N 1
ATOM 2411 C CA . GLN A 1 312 ? 15.361 -3.442 -18.202 1.00 90.06 312 GLN A CA 1
ATOM 2412 C C . GLN A 1 312 ? 14.625 -2.592 -17.167 1.00 90.06 312 GLN A C 1
ATOM 2414 O O . GLN A 1 312 ? 13.723 -3.091 -16.488 1.00 90.06 312 GLN A O 1
ATOM 2419 N N . HIS A 1 313 ? 14.929 -1.297 -17.100 1.00 91.94 313 HIS A N 1
ATOM 2420 C CA . HIS A 1 313 ? 14.215 -0.368 -16.239 1.00 91.94 313 HIS A CA 1
ATOM 2421 C C . HIS A 1 313 ? 12.743 -0.228 -16.661 1.00 91.94 313 HIS A C 1
ATOM 2423 O O . HIS A 1 313 ? 11.850 -0.365 -15.825 1.00 91.94 313 HIS A O 1
ATOM 2429 N N . VAL A 1 314 ? 12.450 -0.062 -17.956 1.00 94.12 314 VAL A N 1
ATOM 2430 C CA . VAL A 1 314 ? 11.062 -0.035 -18.456 1.00 94.12 314 VAL A CA 1
ATOM 2431 C C . VAL A 1 314 ? 10.336 -1.340 -18.132 1.00 94.12 314 VAL A C 1
ATOM 2433 O O . VAL A 1 314 ? 9.221 -1.306 -17.609 1.00 94.12 314 VAL A O 1
ATOM 2436 N N . LYS A 1 315 ? 10.972 -2.495 -18.375 1.00 92.50 315 LYS A N 1
ATOM 2437 C CA . LYS A 1 315 ? 10.405 -3.808 -18.035 1.00 92.50 315 LYS A CA 1
ATOM 2438 C C . LYS A 1 315 ? 10.085 -3.919 -16.542 1.00 92.50 315 LYS A C 1
ATOM 2440 O O . LYS A 1 315 ? 9.002 -4.379 -16.189 1.00 92.50 315 LYS A O 1
ATOM 2445 N N . ARG A 1 316 ? 10.988 -3.461 -15.667 1.00 92.06 316 ARG A N 1
ATOM 2446 C CA . ARG A 1 316 ? 10.779 -3.407 -14.212 1.00 92.06 316 ARG A CA 1
ATOM 2447 C C . ARG A 1 316 ? 9.565 -2.553 -13.851 1.00 92.06 316 ARG A C 1
ATOM 2449 O O . ARG A 1 316 ? 8.703 -3.026 -13.120 1.00 92.06 316 ARG A O 1
ATOM 2456 N N . LEU A 1 317 ? 9.462 -1.334 -14.385 1.00 93.81 317 LEU A N 1
ATOM 2457 C CA . LEU A 1 317 ? 8.323 -0.445 -14.116 1.00 93.81 317 LEU A CA 1
ATOM 2458 C C . LEU A 1 317 ? 6.999 -1.054 -14.577 1.00 93.81 317 LEU A C 1
ATOM 2460 O O . LEU A 1 317 ? 6.009 -0.964 -13.857 1.00 93.81 317 LEU A O 1
ATOM 2464 N N . CYS A 1 318 ? 6.991 -1.720 -15.733 1.00 93.81 318 CYS A N 1
ATOM 2465 C CA . CYS A 1 318 ? 5.813 -2.423 -16.234 1.00 93.81 318 CYS A CA 1
ATOM 2466 C C . CYS A 1 318 ? 5.418 -3.592 -15.316 1.00 93.81 318 CYS A C 1
ATOM 2468 O O . CYS A 1 318 ? 4.244 -3.708 -14.982 1.00 93.81 318 CYS A O 1
ATOM 2470 N N . ARG A 1 319 ? 6.381 -4.396 -14.837 1.00 91.62 319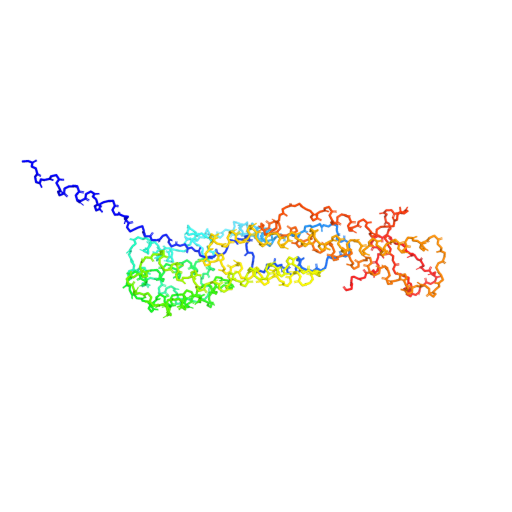 ARG A N 1
ATOM 2471 C CA . ARG A 1 319 ? 6.127 -5.475 -13.859 1.00 91.62 319 ARG A CA 1
ATOM 2472 C C . ARG A 1 319 ? 5.577 -4.948 -12.536 1.00 91.62 319 ARG A C 1
ATOM 2474 O O . ARG A 1 319 ? 4.648 -5.522 -11.974 1.00 91.62 319 ARG A O 1
ATOM 2481 N N . MET A 1 320 ? 6.133 -3.841 -12.045 1.00 93.06 320 MET A N 1
ATOM 2482 C CA . MET A 1 320 ? 5.657 -3.177 -10.831 1.00 93.06 320 MET A CA 1
ATOM 2483 C C . MET A 1 320 ? 4.240 -2.621 -11.012 1.00 93.06 320 MET A C 1
ATOM 2485 O O . MET A 1 320 ? 3.405 -2.800 -10.132 1.00 93.06 320 MET A O 1
ATOM 2489 N N . HIS A 1 321 ? 3.953 -1.972 -12.143 1.00 94.56 321 HIS A N 1
ATOM 2490 C CA . HIS A 1 321 ? 2.626 -1.431 -12.454 1.00 94.56 321 HIS A CA 1
ATOM 2491 C C . HIS A 1 321 ? 1.574 -2.532 -12.623 1.00 94.56 321 HIS A C 1
ATOM 2493 O O . HIS A 1 321 ? 0.514 -2.435 -12.011 1.00 94.56 321 HIS A O 1
ATOM 2499 N N . ASP A 1 322 ? 1.890 -3.609 -13.347 1.00 93.00 322 ASP A N 1
ATOM 2500 C CA . ASP A 1 322 ? 1.001 -4.768 -13.506 1.00 93.00 322 ASP A CA 1
ATOM 2501 C C . ASP A 1 322 ? 0.650 -5.393 -12.148 1.00 93.00 322 ASP A C 1
ATOM 2503 O O . ASP A 1 322 ? -0.522 -5.615 -11.836 1.00 93.00 322 ASP A O 1
ATOM 2507 N N . TYR A 1 323 ? 1.652 -5.571 -11.280 1.00 91.62 323 TYR A N 1
ATOM 2508 C CA . TYR A 1 323 ? 1.430 -6.006 -9.902 1.00 91.62 323 TYR A CA 1
ATOM 2509 C C . TYR A 1 323 ? 0.475 -5.064 -9.149 1.00 91.62 323 TYR A C 1
ATOM 2511 O O . TYR A 1 323 ? -0.496 -5.530 -8.550 1.00 91.62 323 TYR A O 1
ATOM 2519 N N . LEU A 1 324 ? 0.703 -3.745 -9.207 1.00 92.81 324 LEU A N 1
ATOM 2520 C CA . LEU A 1 324 ? -0.175 -2.763 -8.561 1.00 92.81 324 LEU A CA 1
ATOM 2521 C C . LEU A 1 324 ? -1.602 -2.800 -9.117 1.00 92.81 324 LEU A C 1
ATOM 2523 O O . LEU A 1 324 ? -2.552 -2.645 -8.350 1.00 92.81 324 LEU A O 1
ATOM 2527 N N . ALA A 1 325 ? -1.779 -3.030 -10.418 1.00 91.81 325 ALA A N 1
ATOM 2528 C CA . ALA A 1 325 ? -3.095 -3.158 -11.032 1.00 91.81 325 ALA A CA 1
ATOM 2529 C C . ALA A 1 325 ? -3.832 -4.402 -10.513 1.00 91.81 325 ALA A C 1
ATOM 2531 O O . ALA A 1 325 ? -5.008 -4.310 -10.150 1.00 91.81 325 ALA A O 1
ATOM 2532 N N . ARG A 1 326 ? -3.134 -5.540 -10.375 1.00 89.19 326 ARG A N 1
ATOM 2533 C CA . ARG A 1 326 ? -3.696 -6.778 -9.800 1.00 89.19 326 ARG A CA 1
ATOM 2534 C C . ARG A 1 326 ? -4.160 -6.596 -8.354 1.00 89.19 326 ARG A C 1
ATOM 2536 O O . ARG A 1 326 ? -5.218 -7.104 -7.994 1.00 89.19 326 ARG A O 1
ATOM 2543 N N . VAL A 1 327 ? -3.432 -5.816 -7.552 1.00 89.00 327 VAL A N 1
ATOM 2544 C CA . VAL A 1 327 ? -3.846 -5.449 -6.181 1.00 89.00 327 VAL A CA 1
ATOM 2545 C C . VAL A 1 327 ? -4.718 -4.180 -6.127 1.00 89.00 327 VAL A C 1
ATOM 2547 O O . VAL A 1 327 ? -4.901 -3.586 -5.071 1.00 89.00 327 VAL A O 1
ATOM 2550 N N . LYS A 1 328 ? -5.302 -3.748 -7.257 1.00 90.31 328 LYS A N 1
ATOM 2551 C CA . LYS A 1 328 ? -6.256 -2.620 -7.368 1.00 90.31 328 LYS A CA 1
ATOM 2552 C C . LYS A 1 328 ? -5.694 -1.243 -6.960 1.00 90.31 328 LYS A C 1
ATOM 2554 O O . LYS A 1 328 ? -6.462 -0.303 -6.711 1.00 90.31 328 LYS A O 1
ATOM 2559 N N . LEU A 1 329 ? -4.370 -1.101 -6.910 1.00 92.25 329 LEU A N 1
ATOM 2560 C CA . LEU A 1 329 ? -3.636 0.133 -6.608 1.00 92.25 329 LEU A CA 1
ATOM 2561 C C . LEU A 1 329 ? -3.229 0.931 -7.858 1.00 92.25 329 LEU A C 1
ATOM 2563 O O . LEU A 1 329 ? -2.852 2.090 -7.721 1.00 92.25 329 LEU A O 1
ATOM 2567 N N . ALA A 1 330 ? -3.343 0.348 -9.050 1.00 93.25 330 ALA A N 1
ATOM 2568 C CA . ALA A 1 330 ? -3.153 1.007 -10.343 1.00 93.25 330 ALA A CA 1
ATOM 2569 C C . ALA A 1 330 ? -4.317 0.671 -11.299 1.00 93.25 330 ALA A C 1
ATOM 2571 O O . ALA A 1 330 ? -5.134 -0.209 -11.003 1.00 93.25 330 ALA A O 1
ATOM 2572 N N . SER A 1 331 ? -4.422 1.382 -12.420 1.00 91.38 331 SER A N 1
ATOM 2573 C CA . SER A 1 331 ? -5.386 1.074 -13.477 1.00 91.38 331 SER A CA 1
ATOM 2574 C C . SER A 1 331 ? -4.891 -0.096 -14.339 1.00 91.38 331 SER A C 1
ATOM 2576 O O . SER A 1 331 ? -3.701 -0.164 -14.652 1.00 91.38 331 SER A O 1
ATOM 2578 N N . PRO A 1 332 ? -5.770 -1.018 -14.769 1.00 88.06 332 PRO A N 1
ATOM 2579 C CA . PRO A 1 332 ? -5.399 -2.033 -15.748 1.00 88.06 332 PRO A CA 1
ATOM 2580 C C . PRO A 1 332 ? -5.046 -1.405 -17.099 1.00 88.06 332 PRO A C 1
ATOM 2582 O O . PRO A 1 332 ? -5.704 -0.465 -17.536 1.00 88.06 332 PRO A O 1
ATOM 2585 N N . GLY A 1 333 ? -4.080 -2.000 -17.800 1.00 71.31 333 GLY A N 1
ATOM 2586 C CA . GLY A 1 333 ? -3.818 -1.704 -19.209 1.00 71.31 333 GLY A CA 1
ATOM 2587 C C . GLY A 1 333 ? -2.906 -0.500 -19.419 1.00 71.31 333 GLY A C 1
ATOM 2588 O O . GLY A 1 333 ? -3.338 0.636 -19.301 1.00 71.31 333 GLY A O 1
ATOM 2589 N N . ASN A 1 334 ? -1.636 -0.798 -19.720 1.00 78.94 334 ASN A N 1
ATOM 2590 C CA . ASN A 1 334 ? -0.633 0.020 -20.433 1.00 7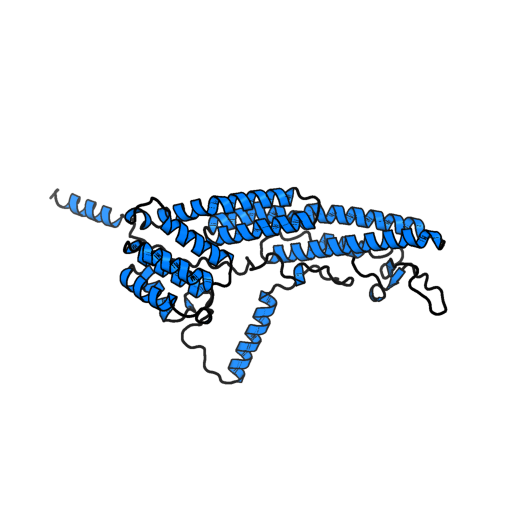8.94 334 ASN A CA 1
ATOM 2591 C C . ASN A 1 334 ? 0.762 -0.623 -20.301 1.00 78.94 334 ASN A C 1
ATOM 2593 O O . ASN A 1 334 ? 1.603 -0.476 -21.188 1.00 78.94 334 ASN A O 1
ATOM 2597 N N . ALA A 1 335 ? 0.988 -1.383 -19.221 1.00 91.38 335 ALA A N 1
ATOM 2598 C CA . ALA A 1 335 ? 2.254 -2.054 -18.933 1.00 91.38 335 ALA A CA 1
ATOM 2599 C C . ALA A 1 335 ? 2.682 -3.030 -20.040 1.00 91.38 335 ALA A C 1
ATOM 2601 O O . ALA A 1 335 ? 3.812 -2.963 -20.510 1.00 91.38 335 ALA A O 1
ATOM 2602 N N . ASP A 1 336 ? 1.784 -3.899 -20.506 1.00 91.25 336 ASP A N 1
ATOM 2603 C CA . ASP A 1 336 ? 2.106 -4.925 -21.508 1.00 91.25 336 ASP A CA 1
ATOM 2604 C C . ASP A 1 336 ? 2.568 -4.335 -22.852 1.00 91.25 336 ASP A C 1
ATOM 2606 O O . ASP A 1 336 ? 3.595 -4.748 -23.393 1.00 91.25 336 ASP A O 1
ATOM 2610 N N . ALA A 1 337 ? 1.882 -3.309 -23.362 1.00 91.88 337 ALA A N 1
ATOM 2611 C CA . ALA A 1 337 ? 2.270 -2.654 -24.610 1.00 91.88 337 ALA A CA 1
ATOM 2612 C C . ALA A 1 337 ? 3.678 -2.039 -24.512 1.00 91.88 337 ALA A C 1
ATOM 2614 O O . ALA A 1 337 ? 4.520 -2.280 -25.382 1.00 91.88 337 ALA A O 1
ATOM 2615 N N . ARG A 1 338 ? 3.958 -1.309 -23.422 1.00 93.69 338 ARG A N 1
ATOM 2616 C CA . ARG A 1 338 ? 5.271 -0.695 -23.163 1.00 93.69 338 ARG A CA 1
ATOM 2617 C C . ARG A 1 338 ? 6.360 -1.730 -22.902 1.00 93.69 338 ARG A C 1
ATOM 2619 O O . ARG A 1 338 ? 7.477 -1.570 -23.386 1.00 93.69 338 ARG A O 1
ATOM 2626 N N . PHE A 1 339 ? 6.035 -2.819 -22.213 1.00 94.06 339 PHE A N 1
ATOM 2627 C CA . PHE A 1 339 ? 6.950 -3.932 -21.984 1.00 94.06 339 PHE A CA 1
ATOM 2628 C C . PHE A 1 339 ? 7.370 -4.583 -23.304 1.00 94.06 339 PHE A C 1
ATOM 2630 O O . PHE A 1 339 ? 8.562 -4.765 -23.554 1.00 94.06 339 PHE A O 1
ATOM 2637 N N . ARG A 1 340 ? 6.407 -4.908 -24.179 1.00 91.06 340 ARG A N 1
ATOM 2638 C CA . ARG A 1 340 ? 6.687 -5.497 -25.500 1.00 91.06 340 ARG A CA 1
ATOM 2639 C C . ARG A 1 340 ? 7.484 -4.545 -26.381 1.00 91.06 340 ARG A C 1
ATOM 2641 O O . ARG A 1 340 ? 8.379 -4.986 -27.097 1.00 91.06 340 ARG A O 1
ATOM 2648 N N . GLU A 1 341 ? 7.163 -3.257 -26.338 1.00 92.88 341 GLU A N 1
ATOM 2649 C CA . GLU A 1 341 ? 7.912 -2.216 -27.036 1.00 92.88 341 GLU A CA 1
ATOM 2650 C C . GLU A 1 341 ? 9.373 -2.170 -26.571 1.00 92.88 341 GLU A C 1
ATOM 2652 O O . GLU A 1 341 ? 10.272 -2.317 -27.399 1.00 92.88 341 GLU A O 1
ATOM 2657 N N . ALA A 1 342 ? 9.614 -2.092 -25.259 1.00 92.94 342 ALA A N 1
ATOM 2658 C CA . ALA A 1 342 ? 10.957 -2.138 -24.680 1.00 92.94 342 ALA A CA 1
ATOM 2659 C C . ALA A 1 342 ? 11.705 -3.413 -25.087 1.00 92.94 342 ALA A C 1
ATOM 2661 O O . ALA A 1 342 ? 12.853 -3.363 -25.522 1.00 92.94 342 ALA A O 1
ATOM 2662 N N . HIS A 1 343 ? 11.036 -4.566 -24.998 1.00 90.25 343 HIS A N 1
ATOM 2663 C CA . HIS A 1 343 ? 11.613 -5.859 -25.356 1.00 90.25 343 HIS A CA 1
ATOM 2664 C C . HIS A 1 343 ? 12.071 -5.897 -26.822 1.00 90.25 343 HIS A C 1
ATOM 2666 O O . HIS A 1 343 ? 13.151 -6.404 -27.112 1.00 90.25 343 HIS A O 1
ATOM 2672 N N . ARG A 1 344 ? 11.294 -5.316 -27.746 1.00 90.00 344 ARG A N 1
ATOM 2673 C CA . ARG A 1 344 ? 11.639 -5.262 -29.177 1.00 90.00 344 ARG A CA 1
ATOM 2674 C C . ARG A 1 344 ? 12.857 -4.387 -29.477 1.00 90.00 344 ARG A C 1
ATOM 2676 O O . ARG A 1 344 ? 13.563 -4.686 -30.435 1.00 90.00 344 ARG A O 1
ATOM 2683 N N . LEU A 1 345 ? 13.125 -3.344 -28.685 1.00 91.25 345 LEU A N 1
ATOM 2684 C CA . LEU A 1 345 ? 14.272 -2.451 -28.911 1.00 91.25 345 LEU A CA 1
ATOM 2685 C C . LEU A 1 345 ? 15.628 -3.156 -28.759 1.00 91.25 345 LEU A C 1
ATOM 2687 O O . LEU A 1 345 ? 16.603 -2.724 -29.371 1.00 91.25 345 LEU A O 1
ATOM 2691 N N . LEU A 1 346 ? 15.688 -4.256 -28.003 1.00 87.81 346 LEU A N 1
ATOM 2692 C CA . LEU A 1 346 ? 16.910 -5.050 -27.832 1.00 87.81 346 LEU A CA 1
ATOM 2693 C C . LEU A 1 346 ? 17.362 -5.735 -29.121 1.00 87.81 346 LEU A C 1
ATOM 2695 O O . LEU A 1 346 ? 18.554 -5.997 -29.291 1.00 87.81 346 LEU A O 1
ATOM 2699 N N . PHE A 1 347 ? 16.418 -6.030 -30.015 1.00 87.19 347 PHE A N 1
ATOM 2700 C CA . PHE A 1 347 ? 16.685 -6.785 -31.227 1.00 87.19 347 PHE A CA 1
ATOM 2701 C C . PHE A 1 347 ? 17.171 -5.884 -32.353 1.00 87.19 347 PHE A C 1
ATOM 2703 O O . PHE A 1 347 ? 16.746 -4.733 -32.538 1.00 87.19 347 PHE A O 1
ATOM 2710 N N . ALA A 1 348 ? 18.080 -6.444 -33.136 1.00 81.81 348 ALA A N 1
ATOM 2711 C CA . ALA A 1 348 ? 18.607 -5.776 -34.298 1.00 81.81 348 ALA A CA 1
ATOM 2712 C C . ALA A 1 348 ? 17.556 -5.672 -35.425 1.00 81.81 348 ALA A C 1
ATOM 2714 O O . ALA A 1 348 ? 16.686 -6.532 -35.554 1.00 81.81 348 ALA A O 1
ATOM 2715 N N . PRO A 1 349 ? 17.596 -4.608 -36.249 1.00 80.69 349 PRO A N 1
ATOM 2716 C CA . PRO A 1 349 ? 16.578 -4.372 -37.280 1.00 80.69 349 PRO A CA 1
ATOM 2717 C C . PRO A 1 349 ? 16.592 -5.388 -38.437 1.00 80.69 349 PRO A C 1
ATOM 2719 O O . PRO A 1 349 ? 15.561 -5.621 -39.058 1.00 80.69 349 PRO A O 1
ATOM 2722 N N . ASP A 1 350 ? 17.751 -5.963 -38.727 1.00 78.19 350 ASP A N 1
ATOM 2723 C CA . ASP A 1 350 ? 18.049 -6.930 -39.792 1.00 78.19 350 ASP A CA 1
ATOM 2724 C C . ASP A 1 350 ? 17.877 -8.396 -39.364 1.00 78.19 350 ASP A C 1
ATOM 2726 O O . ASP A 1 350 ? 17.667 -9.250 -40.220 1.00 78.19 350 ASP A O 1
ATOM 2730 N N . ASP A 1 351 ? 17.928 -8.696 -38.062 1.00 77.75 351 ASP A N 1
ATOM 2731 C CA . ASP A 1 351 ? 17.682 -10.034 -37.524 1.00 77.75 351 ASP A CA 1
ATOM 2732 C C . ASP A 1 351 ? 16.943 -9.959 -36.183 1.00 77.75 351 ASP A C 1
ATOM 2734 O O . ASP A 1 351 ? 17.489 -9.557 -35.152 1.00 77.75 351 ASP A O 1
ATOM 2738 N N . ARG A 1 352 ? 15.679 -10.396 -36.203 1.00 74.62 352 ARG A N 1
ATOM 2739 C CA . ARG A 1 352 ? 14.771 -10.382 -35.047 1.00 74.62 352 ARG A CA 1
ATOM 2740 C C . ARG A 1 352 ? 15.132 -11.402 -33.967 1.00 74.62 352 ARG A C 1
ATOM 2742 O O . ARG A 1 352 ? 14.491 -11.390 -32.923 1.00 74.62 352 ARG A O 1
ATOM 2749 N N . ASN A 1 353 ? 16.115 -12.270 -34.199 1.00 80.31 353 ASN A N 1
ATOM 2750 C CA . ASN A 1 353 ? 16.568 -13.269 -33.231 1.00 80.31 353 ASN A CA 1
ATOM 2751 C C . ASN A 1 353 ? 17.881 -12.876 -32.542 1.00 80.31 353 ASN A C 1
ATOM 2753 O O . ASN A 1 353 ? 18.294 -13.545 -31.590 1.00 80.31 353 ASN A O 1
ATOM 2757 N N . LEU A 1 354 ? 18.532 -11.799 -32.996 1.00 84.25 354 LEU A N 1
ATOM 2758 C CA . LEU A 1 354 ? 19.813 -11.353 -32.465 1.00 84.25 354 LEU A CA 1
ATOM 2759 C C . LEU A 1 354 ? 19.684 -10.020 -31.722 1.00 84.25 354 LEU A C 1
ATOM 2761 O O . LEU A 1 354 ? 19.013 -9.089 -32.171 1.00 84.25 354 LEU A O 1
ATOM 2765 N N . VAL A 1 355 ? 20.383 -9.917 -30.595 1.00 86.88 355 VAL A N 1
ATOM 2766 C CA . VAL A 1 355 ? 20.441 -8.723 -29.740 1.00 86.88 355 VAL A CA 1
ATOM 2767 C C . VAL A 1 355 ? 21.826 -8.096 -29.756 1.00 86.88 355 VAL A C 1
ATOM 2769 O O . VAL A 1 355 ? 22.809 -8.786 -30.014 1.00 86.88 355 VAL A O 1
ATOM 2772 N N . TRP A 1 356 ? 21.920 -6.798 -29.465 1.00 85.88 356 TRP A N 1
ATOM 2773 C CA . TRP A 1 356 ? 23.197 -6.075 -29.417 1.00 85.88 356 TRP A CA 1
ATOM 2774 C C . TRP A 1 356 ? 24.101 -6.555 -28.273 1.00 85.88 356 TRP A C 1
ATOM 2776 O O . TRP A 1 356 ? 23.633 -6.717 -27.149 1.00 85.88 356 TRP A O 1
ATOM 2786 N N . GLN A 1 357 ? 25.400 -6.724 -28.541 1.00 85.81 357 GLN A N 1
ATOM 2787 C CA . GLN A 1 357 ? 26.390 -7.252 -27.590 1.00 85.81 357 GLN A CA 1
ATOM 2788 C C . GLN A 1 357 ? 27.588 -6.304 -27.421 1.00 85.81 357 GLN A C 1
ATOM 2790 O O . GLN A 1 357 ? 28.015 -5.657 -28.379 1.00 85.81 357 GLN A O 1
ATOM 2795 N N . GLU A 1 358 ? 28.167 -6.245 -26.217 1.00 84.38 358 GLU A N 1
ATOM 2796 C CA . GLU A 1 358 ? 29.432 -5.536 -25.973 1.00 84.38 358 GLU A CA 1
ATOM 2797 C C . GLU A 1 358 ? 30.599 -6.161 -26.752 1.00 84.38 358 GLU A C 1
ATOM 2799 O O . GLU A 1 358 ? 30.752 -7.381 -26.810 1.00 84.38 358 GLU A O 1
ATOM 2804 N N . MET A 1 359 ? 31.477 -5.319 -27.289 1.00 79.88 359 MET A N 1
ATOM 2805 C CA . MET A 1 359 ? 32.717 -5.720 -27.945 1.00 79.88 359 MET A CA 1
ATOM 2806 C C . MET A 1 359 ? 33.888 -5.787 -26.955 1.00 79.88 359 MET A C 1
ATOM 2808 O O . MET A 1 359 ? 34.030 -4.934 -26.079 1.00 79.88 359 MET A O 1
ATOM 2812 N N . GLY A 1 360 ? 34.795 -6.747 -27.161 1.00 67.88 360 GLY A N 1
ATOM 2813 C CA . GLY A 1 360 ? 36.103 -6.771 -26.492 1.00 67.88 360 GLY A CA 1
ATOM 2814 C C . GLY A 1 360 ? 36.216 -7.626 -25.224 1.00 67.88 360 GLY A C 1
ATOM 2815 O O . GLY A 1 360 ? 37.216 -7.498 -24.518 1.00 67.88 360 GLY A O 1
ATOM 2816 N N . HIS A 1 361 ? 35.261 -8.520 -24.944 1.00 54.38 361 HIS A N 1
ATOM 2817 C CA . HIS A 1 361 ? 35.466 -9.597 -23.962 1.00 54.38 361 HIS A CA 1
ATOM 2818 C C . HIS A 1 361 ? 36.521 -10.598 -24.512 1.00 54.38 361 HIS A C 1
ATOM 2820 O O . HIS A 1 361 ? 36.540 -10.889 -25.704 1.00 54.38 361 HIS A O 1
ATOM 2826 N N . ARG A 1 362 ? 37.494 -11.005 -23.682 1.00 50.16 362 ARG A N 1
ATOM 2827 C CA . ARG A 1 362 ? 38.833 -11.553 -24.051 1.00 50.16 362 ARG A CA 1
ATOM 2828 C C . ARG A 1 362 ? 38.857 -12.993 -24.655 1.00 50.16 362 ARG A C 1
ATOM 2830 O O . ARG A 1 362 ? 37.825 -13.649 -24.658 1.00 50.16 362 ARG A O 1
ATOM 2837 N N . PRO A 1 363 ? 40.009 -13.478 -25.199 1.00 51.91 363 PRO A N 1
ATOM 2838 C CA . PRO A 1 363 ? 40.081 -14.165 -26.493 1.00 51.91 363 PRO A CA 1
ATOM 2839 C C . PRO A 1 363 ? 40.322 -15.680 -26.413 1.00 51.91 363 PRO A C 1
ATOM 2841 O O . PRO A 1 363 ? 41.152 -16.133 -25.632 1.00 51.91 363 PRO A O 1
ATOM 2844 N N . VAL A 1 364 ? 39.736 -16.443 -27.339 1.00 37.41 364 VAL A N 1
ATOM 2845 C CA . VAL A 1 364 ? 40.291 -17.737 -27.766 1.00 37.41 364 VAL A CA 1
ATOM 2846 C C . VAL A 1 364 ? 40.155 -17.834 -29.288 1.00 37.41 364 VAL A C 1
ATOM 2848 O O . VAL A 1 364 ? 39.080 -18.031 -29.839 1.00 37.41 364 VAL A O 1
ATOM 2851 N N . HIS A 1 365 ? 41.279 -17.609 -29.962 1.00 37.44 365 HIS A N 1
ATOM 2852 C CA . HIS A 1 365 ? 41.593 -17.937 -31.358 1.00 37.44 365 HIS A CA 1
ATOM 2853 C C . HIS A 1 365 ? 40.780 -17.392 -32.536 1.00 37.44 365 HIS A C 1
ATOM 2855 O O . HIS A 1 365 ? 41.319 -17.384 -33.638 1.00 37.44 365 HIS A O 1
ATOM 2861 N N . PHE A 1 366 ? 39.616 -16.787 -32.350 1.00 39.03 366 PHE A N 1
ATOM 2862 C CA . PHE A 1 366 ? 39.019 -15.918 -33.361 1.00 39.03 366 PHE A CA 1
ATOM 2863 C C . PHE A 1 366 ? 38.469 -14.684 -32.668 1.00 39.03 366 PHE A C 1
ATOM 2865 O O . PHE A 1 366 ? 37.936 -14.748 -31.564 1.00 39.03 366 PHE A O 1
ATOM 2872 N N . LYS A 1 367 ? 38.670 -13.523 -33.284 1.00 41.50 367 LYS A N 1
ATOM 2873 C CA . LYS A 1 367 ? 38.118 -12.274 -32.787 1.00 41.50 367 LYS A CA 1
ATOM 2874 C C . LYS A 1 367 ? 36.595 -12.387 -32.844 1.00 41.50 367 LYS A C 1
ATOM 2876 O O . LYS A 1 367 ? 36.016 -12.172 -33.907 1.00 41.50 367 LYS A O 1
ATOM 2881 N N . ASP A 1 368 ? 35.956 -12.742 -31.735 1.00 47.09 368 ASP A N 1
ATOM 2882 C CA . ASP A 1 368 ? 34.499 -12.793 -31.659 1.00 47.09 368 ASP A CA 1
ATOM 2883 C C . ASP A 1 368 ? 33.969 -11.352 -31.565 1.00 47.09 368 ASP A C 1
ATOM 2885 O O . ASP A 1 368 ? 33.577 -10.829 -30.528 1.00 47.09 368 ASP A O 1
ATOM 2889 N N . TYR A 1 369 ? 34.036 -10.662 -32.706 1.00 56.72 369 TYR A N 1
ATOM 2890 C CA . TYR A 1 369 ? 33.503 -9.325 -32.965 1.00 56.72 369 TYR A CA 1
ATOM 2891 C C . TYR A 1 369 ? 31.996 -9.370 -33.223 1.00 56.72 369 TYR A C 1
ATOM 2893 O O . TYR A 1 369 ? 31.461 -8.589 -34.020 1.00 56.72 369 TYR A O 1
ATOM 2901 N N . ARG A 1 370 ? 31.301 -10.332 -32.615 1.00 66.19 370 ARG A N 1
ATOM 2902 C CA . ARG A 1 370 ? 29.867 -10.509 -32.797 1.00 66.19 370 ARG A CA 1
ATOM 2903 C C . ARG A 1 370 ? 29.159 -9.354 -32.112 1.00 66.19 370 ARG A C 1
ATOM 2905 O O . ARG A 1 370 ? 28.890 -9.362 -30.921 1.00 66.19 370 ARG A O 1
ATOM 2912 N N . ARG A 1 371 ? 28.860 -8.338 -32.918 1.00 74.31 371 ARG A N 1
ATOM 2913 C CA . ARG A 1 371 ? 28.065 -7.158 -32.548 1.00 74.31 371 ARG A CA 1
ATOM 2914 C C . ARG A 1 371 ? 26.639 -7.525 -32.157 1.00 74.31 371 ARG A C 1
ATOM 2916 O O . ARG A 1 371 ? 25.951 -6.720 -31.533 1.00 74.31 371 ARG A O 1
ATOM 2923 N N . LYS A 1 372 ? 26.205 -8.722 -32.556 1.00 79.62 372 LYS A N 1
ATOM 2924 C CA . LYS A 1 372 ? 24.927 -9.303 -32.193 1.00 79.62 372 LYS A CA 1
ATOM 2925 C C . LYS A 1 372 ? 25.094 -10.779 -31.897 1.00 79.62 372 LYS A C 1
ATOM 2927 O O . LYS A 1 372 ? 25.882 -11.451 -32.561 1.00 79.62 372 LYS A O 1
ATOM 2932 N N . VAL A 1 373 ? 24.337 -11.267 -30.935 1.00 79.38 373 VAL A N 1
ATOM 2933 C CA . VAL A 1 373 ? 24.315 -12.675 -30.541 1.00 79.38 373 VAL A CA 1
ATOM 2934 C C . VAL A 1 373 ? 22.867 -13.115 -30.366 1.00 79.38 373 VAL A C 1
ATOM 2936 O O . VAL A 1 373 ? 22.007 -12.258 -30.143 1.00 79.38 373 VAL A O 1
ATOM 2939 N N . PRO A 1 374 ? 22.562 -14.419 -30.473 1.00 82.31 374 PRO A N 1
ATOM 2940 C CA . PRO A 1 374 ? 21.292 -14.937 -29.995 1.00 82.31 374 PRO A CA 1
ATOM 2941 C C . PRO A 1 374 ? 21.047 -14.446 -28.575 1.00 82.31 374 PRO A C 1
ATOM 2943 O O . PRO A 1 374 ? 21.980 -14.378 -27.775 1.00 82.31 374 PRO A O 1
ATOM 2946 N N . TYR A 1 375 ? 19.798 -14.111 -28.270 1.00 76.12 375 TYR A N 1
ATOM 2947 C CA . TYR A 1 375 ? 19.414 -13.543 -26.979 1.00 76.12 375 TYR A CA 1
ATOM 2948 C C . TYR A 1 375 ? 20.034 -14.287 -25.784 1.00 76.12 375 TYR A C 1
ATOM 2950 O O . TYR A 1 375 ? 20.619 -13.678 -24.898 1.00 76.12 375 TYR A O 1
ATOM 2958 N N . GLU A 1 376 ? 19.943 -15.616 -25.798 1.00 76.44 376 GLU A N 1
ATOM 2959 C CA . GLU A 1 376 ? 20.398 -16.526 -24.736 1.00 76.44 376 GLU A CA 1
ATOM 2960 C C . GLU A 1 376 ? 21.924 -16.542 -24.547 1.00 76.44 376 GLU A C 1
ATOM 2962 O O . GLU A 1 376 ? 22.422 -17.021 -23.535 1.00 76.44 376 GLU A O 1
ATOM 2967 N N . GLN A 1 377 ? 22.674 -16.014 -25.516 1.00 75.88 377 GLN A N 1
ATOM 2968 C CA . GLN A 1 377 ? 24.136 -15.947 -25.507 1.00 75.88 377 GLN A CA 1
ATOM 2969 C C . GLN A 1 377 ? 24.652 -14.562 -25.090 1.00 75.88 377 GLN A C 1
ATOM 2971 O O . GLN A 1 377 ? 25.862 -14.328 -25.122 1.00 75.88 377 GLN A O 1
ATOM 2976 N N . THR A 1 378 ? 23.767 -13.620 -24.732 1.00 73.75 378 THR A N 1
ATOM 2977 C CA . THR A 1 378 ? 24.206 -12.289 -24.307 1.00 73.75 378 THR A CA 1
ATOM 2978 C C . THR A 1 378 ? 24.945 -12.347 -22.972 1.00 73.75 378 THR A C 1
ATOM 2980 O O . THR A 1 378 ? 24.502 -12.976 -22.016 1.00 73.75 378 THR A O 1
ATOM 2983 N N . LEU A 1 379 ? 26.091 -11.665 -22.899 1.00 68.69 379 LEU A N 1
ATOM 2984 C CA . LEU A 1 379 ? 26.905 -11.568 -21.676 1.00 68.69 379 LEU A CA 1
ATOM 2985 C C . LEU A 1 379 ? 26.655 -10.267 -20.905 1.00 68.69 379 LEU A C 1
ATOM 2987 O O . LEU A 1 379 ? 27.409 -9.923 -19.993 1.00 68.69 379 LEU A O 1
ATOM 2991 N N . ILE A 1 380 ? 25.638 -9.506 -21.302 1.00 67.25 380 ILE A N 1
ATOM 2992 C CA . ILE A 1 380 ? 25.366 -8.192 -20.732 1.00 67.25 380 ILE A CA 1
ATOM 2993 C C . ILE A 1 380 ? 24.667 -8.377 -19.397 1.00 67.25 380 ILE A C 1
ATOM 2995 O O . ILE A 1 380 ? 23.581 -8.944 -19.312 1.00 67.25 380 ILE A O 1
ATOM 2999 N N . ARG A 1 381 ? 25.309 -7.882 -18.341 1.00 61.75 381 ARG A N 1
ATOM 3000 C CA . ARG A 1 381 ? 24.694 -7.781 -17.021 1.00 61.75 381 ARG A CA 1
ATOM 3001 C C . ARG A 1 381 ? 24.028 -6.406 -16.912 1.00 61.75 381 ARG A C 1
ATOM 3003 O O . ARG A 1 381 ? 24.666 -5.428 -17.305 1.00 61.75 381 ARG A O 1
ATOM 3010 N N . PRO A 1 382 ? 22.785 -6.314 -16.409 1.00 55.62 382 PRO A N 1
ATOM 3011 C CA . PRO A 1 382 ? 22.194 -5.024 -16.060 1.00 55.62 382 PRO A CA 1
ATOM 3012 C C . PRO A 1 382 ? 23.117 -4.296 -15.071 1.00 55.62 382 PRO A C 1
ATOM 3014 O O . PRO A 1 382 ? 23.726 -4.963 -14.226 1.00 55.62 382 PRO A O 1
ATOM 3017 N N . MET A 1 383 ? 23.260 -2.974 -15.213 1.00 52.19 383 MET A N 1
ATOM 3018 C CA . MET A 1 383 ? 24.088 -2.155 -14.316 1.00 52.19 383 MET A CA 1
ATOM 3019 C C . MET A 1 383 ? 23.348 -1.770 -13.038 1.00 52.19 383 MET A C 1
ATOM 3021 O O . MET A 1 383 ? 22.101 -1.675 -13.075 1.00 52.19 383 MET A O 1
#

pLDDT: mean 82.33, std 17.2, range [32.34, 97.88]

Secondary structure (DSSP, 8-state):
--SSHHHHHHHHHHSSS-----------PPPTTS-SSS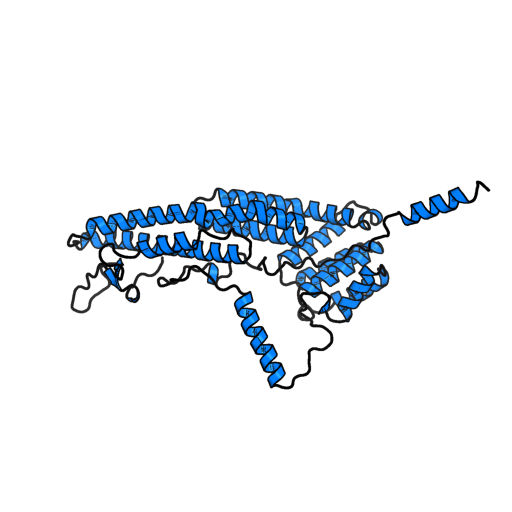S-HHHHSPPPTT--------HHHHHHHHHHHHHHHHHHTTPPPPPSSBTT-SSGGGB-HHHHHHHHHHHTT-HHHHHHHHHHHHTS-GGGS-HHHHHHHHHHHHHHHHHHT-HHHHHHHHHHHTTT-S-HHHHHHHHHHHHHHHH--S-HHHHTSHHHHHHHHHHHTHHHHHHHHHHHHHHHH--SHHHHHHHHHHHHHHHHHHHHH-HHHHHHHIIIIIHHHHHHIIIIIHHHHHHHHHHHHHHHHHHTTS---GGGHHHHHHHHHHHHHHHHHHHHHHHHHHHHHHTTSS-SSSHHHHHHHHHHHTB-SS-TTEEE--S----SSS----SEEEGGG--PPP-